Protein AF-0000000072918169 (afdb_homodimer)

Solvent-accessible surface area (backbone atoms only — not comparable to full-atom values): 25434 Å² total; per-residue (Å²): 133,79,78,79,72,70,74,69,83,61,41,35,37,41,35,24,37,47,69,36,58,44,26,31,35,33,51,28,46,38,37,51,51,73,52,72,65,46,80,41,84,41,55,64,83,75,47,48,35,73,35,71,74,38,30,74,74,23,74,82,28,65,62,17,35,37,33,37,24,46,94,86,66,45,73,79,43,78,33,40,43,28,71,13,41,30,52,26,52,32,51,67,38,43,88,34,69,64,39,40,57,65,58,70,86,42,35,67,53,40,22,41,35,34,27,34,41,47,47,39,57,71,45,37,52,54,40,46,46,57,50,48,37,43,69,62,46,26,64,71,63,72,42,85,60,74,55,71,66,58,50,50,52,42,45,52,52,33,51,51,35,52,50,40,51,18,58,56,26,66,80,29,68,26,77,49,29,86,50,76,33,51,54,45,52,68,43,46,51,54,55,52,52,46,28,72,73,60,32,58,69,64,68,32,67,90,25,65,38,43,44,53,38,46,66,55,56,63,66,36,68,36,46,49,55,33,49,49,49,28,51,54,37,45,51,52,52,53,58,60,64,73,105,132,78,77,80,71,68,74,67,83,60,44,34,37,41,35,24,35,46,69,36,55,43,27,32,33,31,51,28,47,38,37,51,52,73,52,74,66,45,79,42,82,40,55,65,83,75,46,47,36,72,35,72,73,37,30,75,76,23,75,83,29,65,62,17,36,37,33,36,24,46,96,86,66,45,72,77,43,77,33,40,43,27,70,13,40,31,52,25,50,31,51,67,38,44,87,34,69,63,38,39,58,65,56,70,86,42,34,68,54,38,24,40,36,34,26,35,41,48,48,41,57,72,47,37,54,54,40,45,45,58,50,49,38,44,69,62,46,25,62,72,64,71,42,86,61,76,54,72,68,56,49,50,52,45,45,53,52,34,50,51,35,52,50,39,50,17,58,54,27,67,81,26,71,26,77,49,29,87,50,79,32,51,55,46,54,68,45,46,52,56,54,53,51,46,29,72,72,58,34,58,67,65,67,31,66,91,25,65,38,43,45,52,37,44,65,55,57,62,64,36,67,39,46,50,54,32,49,49,49,29,51,54,37,44,51,53,50,53,58,61,65,74,110

Radius of gyration: 22.39 Å; Cα contacts (8 Å, |Δi|>4): 729; chains: 2; bounding box: 62×55×64 Å

Sequence (486 aa):
MEFGTTELDRKFVLYGDYVSPYTITAAHALLEKGLTWEYRYIDILKFVTRTPEHRKLHPFGKVPILDVLDDRGESTLRICESRAIARYIAAAYSKQGNSLMPDISDVEAVGLFEEAASMEVCYFSTTAWRYCGDIIVKPVLGIPRVDKKTLEDIWNELNGALKALDGILSSREYLAGANFTLVDIWSMPWVSQLIDLKGADVLFFELPHLRNWWERVSLRPAWKEACALMDKAMEVMRQNAAKMEFGTTELDRKFVLYGDYVSPYTITAAHALLEKGLTWEYRYIDILKFVTRTPEHRKLHPFGKVPILDVLDDRGESTLRICESRAIARYIAAAYSKQGNSLMPDISDVEAVGLFEEAASMEVCYFSTTAWRYCGDIIVKPVLGIPRVDKKTLEDIWNELNGALKALDGILSSREYLAGANFTLVDIWSMPWVSQLIDLKGADVLFFELPHLRNWWERVSLRPAWKEACALMDKAMEVMRQNAAK

Foldseek 3Di:
DPPPCPLPPWEKEKEEFLLDLLSLLLLLLCVQQVHDYHYDYDDVLVVSLVDPVNCVQPVVSHDIKMFTAHPVGDGPDIDGTSLRSSVCSLVSRCVGGPSQADDVVPVVLNVLQVVLVCLLVPQAVVLLCLQLCLVQRCLLSVHDHDDPVVNVVSVVSNLVSLVVQLVCLVQALESSHPDRHSSRSSRLSSVVSVCVVQNPCRSCVVRVSVNNSNVVVCPDPSNVVSVVSNVVSSVVSVVVSVD/DPPPCCLPPWEKEKEEFLLDLLSLLLLLLCVQQVHDYHYDYDDVLVVSLVDPVNCVQPVVSHDIKMFTAHPVGDGPDIDGTSLRSSVCSLVSRCVGGPSQADDVVPVVLNVLQVVLVCLLVPQAVVLLCLQLCLVQRCLLNVHDHDDPVVSVVSVVSNLVSLVVQLVCLVQALESSHPDRHSSRSSRLSSVVSVCVVQNPCRSCVVRVSVSNSNVVVCPDPSNVVSVVSNVVSSVVSVVVSVD

Organism: Fusarium oxysporum f. sp. lycopersici (strain 4287 / CBS 123668 / FGSC 9935 / NRRL 34936) (NCBI:txid426428)

Structure (mmCIF, N/CA/C/O backbone):
data_AF-0000000072918169-model_v1
#
loop_
_entity.id
_entity.type
_entity.pdbx_description
1 polymer 'glutathione transferase'
#
loop_
_atom_site.group_PDB
_atom_site.id
_atom_site.type_symbol
_atom_site.label_atom_id
_atom_site.label_alt_id
_atom_site.label_comp_id
_atom_site.label_asym_id
_atom_site.label_entity_id
_atom_site.label_seq_id
_atom_site.pdbx_PDB_ins_code
_atom_site.Cartn_x
_atom_site.Cartn_y
_atom_site.Cartn_z
_atom_site.occupancy
_atom_site.B_iso_or_equiv
_atom_site.auth_seq_id
_atom_site.auth_comp_id
_atom_site.auth_asym_id
_atom_site.auth_atom_id
_atom_site.pdbx_PDB_model_num
ATOM 1 N N . MET A 1 1 ? -35.594 -8.664 22.891 1 19.94 1 MET A N 1
ATOM 2 C CA . MET A 1 1 ? -34.469 -9.25 22.203 1 19.94 1 MET A CA 1
ATOM 3 C C . MET A 1 1 ? -33.25 -8.336 22.266 1 19.94 1 MET A C 1
ATOM 5 O O . MET A 1 1 ? -33.312 -7.16 21.906 1 19.94 1 MET A O 1
ATOM 9 N N . GLU A 1 2 ? -32.312 -8.461 23.266 1 26.22 2 GLU A N 1
ATOM 10 C CA . GLU A 1 2 ? -31.234 -7.605 23.75 1 26.22 2 GLU A CA 1
ATOM 11 C C . GLU A 1 2 ? -30.188 -7.379 22.656 1 26.22 2 GLU A C 1
ATOM 13 O O . GLU A 1 2 ? -29.781 -8.32 21.969 1 26.22 2 GLU A O 1
ATOM 18 N N . PHE A 1 3 ? -30.328 -6.445 21.859 1 29.16 3 PHE A N 1
ATOM 19 C CA . PHE A 1 3 ? -29.438 -6.086 20.766 1 29.16 3 PHE A CA 1
ATOM 20 C C . PHE A 1 3 ? -27.984 -6.258 21.172 1 29.16 3 PHE A C 1
ATOM 22 O O . PHE A 1 3 ? -27.516 -5.598 22.109 1 29.16 3 PHE A O 1
ATOM 29 N N . GLY A 1 4 ? -27.484 -7.453 21.422 1 32.03 4 GLY A N 1
ATOM 30 C CA . GLY A 1 4 ? -26.203 -7.922 21.922 1 32.03 4 GLY A CA 1
ATOM 31 C C . GLY A 1 4 ? -25.031 -7.242 21.25 1 32.03 4 GLY A C 1
ATOM 32 O O . GLY A 1 4 ? -24.656 -7.602 20.125 1 32.03 4 GLY A O 1
ATOM 33 N N . THR A 1 5 ? -24.922 -5.992 21.062 1 35.62 5 THR A N 1
ATOM 34 C CA . THR A 1 5 ? -24 -4.941 20.641 1 35.62 5 THR A CA 1
ATOM 35 C C . THR A 1 5 ? -22.562 -5.293 21.016 1 35.62 5 THR A C 1
ATOM 37 O O . THR A 1 5 ? -22.141 -5.059 22.141 1 35.62 5 THR A O 1
ATOM 40 N N . THR A 1 6 ? -22.109 -6.438 21 1 37.22 6 THR A N 1
ATOM 41 C CA . THR A 1 6 ? -20.75 -6.906 21.203 1 37.22 6 THR A CA 1
ATOM 42 C C . THR A 1 6 ? -19.766 -6.07 20.375 1 37.22 6 THR A C 1
ATOM 44 O O . THR A 1 6 ? -19.219 -6.547 19.375 1 37.22 6 THR A O 1
ATOM 47 N N . GLU A 1 7 ? -20.109 -5.129 19.656 1 42.97 7 GLU A N 1
ATOM 48 C CA . GLU A 1 7 ? -19.219 -4.109 19.109 1 42.97 7 GLU A CA 1
ATOM 49 C C . GLU A 1 7 ? -18.031 -3.857 20.047 1 42.97 7 GLU A C 1
ATOM 51 O O . GLU A 1 7 ? -18.203 -3.291 21.125 1 42.97 7 GLU A O 1
ATOM 56 N N . LEU A 1 8 ? -17.25 -4.836 20.281 1 46.56 8 LEU A N 1
ATOM 57 C CA . LEU A 1 8 ? -16.156 -5.145 21.188 1 46.56 8 LEU A CA 1
ATOM 58 C C . LEU A 1 8 ? -15.352 -3.891 21.516 1 46.56 8 LEU A C 1
ATOM 60 O O . LEU A 1 8 ? -14.992 -3.125 20.609 1 46.56 8 LEU A O 1
ATOM 64 N N . ASP A 1 9 ? -15.633 -3.244 22.578 1 57.03 9 ASP A N 1
ATOM 65 C CA . ASP A 1 9 ? -14.859 -2.246 23.312 1 57.03 9 ASP A CA 1
ATOM 66 C C . ASP A 1 9 ? -13.359 -2.441 23.094 1 57.03 9 ASP A C 1
ATOM 68 O O . ASP A 1 9 ? -12.648 -2.889 24 1 57.03 9 ASP A O 1
ATOM 72 N N . ARG A 1 10 ? -12.906 -2.699 21.844 1 69.38 10 ARG A N 1
ATOM 73 C CA . ARG A 1 10 ? -11.469 -2.828 21.609 1 69.38 10 ARG A CA 1
ATOM 74 C C . ARG A 1 10 ? -10.734 -1.552 22.016 1 69.38 10 ARG A C 1
ATOM 76 O O . ARG A 1 10 ? -11.25 -0.448 21.812 1 69.38 10 ARG A O 1
ATOM 83 N N . LYS A 1 11 ? -9.836 -1.837 22.797 1 88.56 11 LYS A N 1
ATOM 84 C CA . LYS A 1 11 ? -8.883 -0.785 23.141 1 88.56 11 LYS A CA 1
ATOM 85 C C . LYS A 1 11 ? -7.684 -0.8 22.188 1 88.56 11 LYS A C 1
ATOM 87 O O . LYS A 1 11 ? -7.246 -1.866 21.75 1 88.56 11 LYS A O 1
ATOM 92 N N . PHE A 1 12 ? -7.348 0.391 21.766 1 97.5 12 PHE A N 1
ATOM 93 C CA . PHE A 1 12 ? -6.254 0.529 20.812 1 97.5 12 PHE A CA 1
ATOM 94 C C . PHE A 1 12 ? -5.07 1.251 21.438 1 97.5 12 PHE A C 1
ATOM 96 O O . PHE A 1 12 ? -5.25 2.172 22.25 1 97.5 12 PHE A O 1
ATOM 103 N N . VAL A 1 13 ? -3.92 0.77 21.094 1 98.31 13 VAL A N 1
ATOM 104 C CA . VAL A 1 13 ? -2.693 1.528 21.312 1 98.31 13 VAL A CA 1
ATOM 105 C C . VAL A 1 13 ? -2.043 1.861 19.969 1 98.31 13 VAL A C 1
ATOM 107 O O . VAL A 1 13 ? -1.787 0.969 19.156 1 98.31 13 VAL A O 1
ATOM 110 N N . LEU A 1 14 ? -1.861 3.102 19.719 1 98.69 14 LEU A N 1
ATOM 111 C CA . LEU A 1 14 ? -1.188 3.559 18.516 1 98.69 14 LEU A CA 1
ATOM 112 C C . LEU A 1 14 ? 0.231 4.023 18.828 1 98.69 14 LEU A C 1
ATOM 114 O O . LEU A 1 14 ? 0.425 4.98 19.578 1 98.69 14 LEU A O 1
ATOM 118 N N . TYR A 1 15 ? 1.193 3.307 18.297 1 98.69 15 TYR A N 1
ATOM 119 C CA . TYR A 1 15 ? 2.6 3.678 18.391 1 98.69 15 TYR A CA 1
ATOM 120 C C . TYR A 1 15 ? 3.035 4.512 17.203 1 98.69 15 TYR A C 1
ATOM 122 O O . TYR A 1 15 ? 2.766 4.152 16.047 1 98.69 15 TYR A O 1
ATOM 130 N N . GLY A 1 16 ? 3.635 5.613 17.453 1 98.5 16 GLY A N 1
ATOM 131 C CA . GLY A 1 16 ? 4.152 6.406 16.359 1 98.5 16 GLY A CA 1
ATOM 132 C C . GLY A 1 16 ? 4.586 7.801 16.766 1 98.5 16 GLY A C 1
ATOM 133 O O . GLY A 1 16 ? 4.828 8.055 17.953 1 98.5 16 GLY A O 1
ATOM 134 N N . ASP A 1 17 ? 4.879 8.609 15.875 1 98.44 17 ASP A N 1
ATOM 135 C CA . ASP A 1 17 ? 5.207 10.023 16.016 1 98.44 17 ASP A CA 1
ATOM 136 C C . ASP A 1 17 ? 4.266 10.891 15.18 1 98.44 17 ASP A C 1
ATOM 138 O O . ASP A 1 17 ? 4.176 10.727 13.961 1 98.44 17 ASP A O 1
ATOM 142 N N . TYR A 1 18 ? 3.602 11.844 15.781 1 98.12 18 TYR A N 1
ATOM 143 C CA . TYR A 1 18 ? 2.598 12.641 15.078 1 98.12 18 TYR A CA 1
ATOM 144 C C . TYR A 1 18 ? 3.254 13.625 14.117 1 98.12 18 TYR A C 1
ATOM 146 O O . TYR A 1 18 ? 2.574 14.25 13.305 1 98.12 18 TYR A O 1
ATOM 154 N N . VAL A 1 19 ? 4.566 13.711 14.086 1 96.88 19 VAL A N 1
ATOM 155 C CA . VAL A 1 19 ? 5.266 14.438 13.031 1 96.88 19 VAL A CA 1
ATOM 156 C C . VAL A 1 19 ? 5.152 13.68 11.711 1 96.88 19 VAL A C 1
ATOM 158 O O . VAL A 1 19 ? 5.27 14.273 10.633 1 96.88 19 VAL A O 1
ATOM 161 N N . SER A 1 20 ? 4.953 12.406 11.82 1 96.88 20 SER A N 1
ATOM 162 C CA . SER A 1 20 ? 4.828 11.523 10.664 1 96.88 20 SER A CA 1
ATOM 163 C C . SER A 1 20 ? 3.422 11.578 10.078 1 96.88 20 SER A C 1
ATOM 165 O O . SER A 1 20 ? 2.453 11.211 10.742 1 96.88 20 SER A O 1
ATOM 167 N N . PRO A 1 21 ? 3.291 11.992 8.812 1 97.88 21 PRO A N 1
ATOM 168 C CA . PRO A 1 21 ? 1.982 11.953 8.156 1 97.88 21 PRO A CA 1
ATOM 169 C C . PRO A 1 21 ? 1.359 10.562 8.164 1 97.88 21 PRO A C 1
ATOM 171 O O . PRO A 1 21 ? 0.133 10.43 8.141 1 97.88 21 PRO A O 1
ATOM 174 N N . TYR A 1 22 ? 2.188 9.508 8.258 1 98.25 22 TYR A N 1
ATOM 175 C CA . TYR A 1 22 ? 1.693 8.141 8.281 1 98.25 22 TYR A CA 1
ATOM 176 C C . TYR A 1 22 ? 1.007 7.832 9.609 1 98.25 22 TYR A C 1
ATOM 178 O O . TYR A 1 22 ? -0.026 7.156 9.641 1 98.25 22 TYR A O 1
ATOM 186 N N . THR A 1 23 ? 1.584 8.32 10.703 1 98.75 23 THR A N 1
ATOM 187 C CA . THR A 1 23 ? 0.934 8.18 12 1 98.75 23 THR A CA 1
ATOM 188 C C . THR A 1 23 ? -0.367 8.977 12.039 1 98.75 23 THR A C 1
ATOM 190 O O . THR A 1 23 ? -1.369 8.508 12.586 1 98.75 23 THR A O 1
ATOM 193 N N . ILE A 1 24 ? -0.35 10.164 11.461 1 98.81 24 ILE A N 1
ATOM 194 C CA . ILE A 1 24 ? -1.534 11.016 11.406 1 98.81 24 ILE A CA 1
ATOM 195 C C . ILE A 1 24 ? -2.645 10.305 10.633 1 98.81 24 ILE A C 1
ATOM 197 O O . ILE A 1 24 ? -3.816 10.375 11.016 1 98.81 24 ILE A O 1
ATOM 201 N N . THR A 1 25 ? -2.32 9.664 9.57 1 98.62 25 THR A N 1
ATOM 202 C CA . THR A 1 25 ? -3.275 8.914 8.758 1 98.62 25 THR A CA 1
ATOM 203 C C . THR A 1 25 ? -3.988 7.863 9.602 1 98.62 25 THR A C 1
ATOM 205 O O . THR A 1 25 ? -5.207 7.711 9.516 1 98.62 25 THR A O 1
ATOM 208 N N . ALA A 1 26 ? -3.264 7.102 10.383 1 98.81 26 ALA A N 1
ATOM 209 C CA . ALA A 1 26 ? -3.852 6.082 11.25 1 98.81 26 ALA A CA 1
ATOM 210 C C . ALA A 1 26 ? -4.781 6.711 12.281 1 98.81 26 ALA A C 1
ATOM 212 O O . ALA A 1 26 ? -5.902 6.238 12.492 1 98.81 26 ALA A O 1
ATOM 213 N N . ALA A 1 27 ? -4.316 7.793 12.898 1 98.88 27 ALA A N 1
ATOM 214 C CA . ALA A 1 27 ? -5.145 8.5 13.867 1 98.88 27 ALA A CA 1
ATOM 215 C C . ALA A 1 27 ? -6.414 9.047 13.219 1 98.88 27 ALA A C 1
ATOM 217 O O . ALA A 1 27 ? -7.496 8.969 13.805 1 98.88 27 ALA A O 1
ATOM 218 N N . HIS A 1 28 ? -6.242 9.617 12.016 1 98.88 28 HIS A N 1
ATOM 219 C CA . HIS A 1 28 ? -7.367 10.18 11.273 1 98.88 28 HIS A CA 1
ATOM 220 C C . HIS A 1 28 ? -8.43 9.117 11 1 98.88 28 HIS A C 1
ATOM 222 O O . HIS A 1 28 ? -9.625 9.375 11.156 1 98.88 28 HIS A O 1
ATOM 228 N N . ALA A 1 29 ? -8.023 7.879 10.578 1 98.69 29 ALA A N 1
ATOM 229 C CA . ALA A 1 29 ? -8.977 6.789 10.352 1 98.69 29 ALA A CA 1
ATOM 230 C C . ALA A 1 29 ? -9.727 6.438 11.633 1 98.69 29 ALA A C 1
ATOM 232 O O . ALA A 1 29 ? -10.938 6.207 11.609 1 98.69 29 ALA A O 1
ATOM 233 N N . LEU A 1 30 ? -8.992 6.371 12.773 1 98.19 30 LEU A N 1
ATOM 234 C CA . LEU A 1 30 ? -9.617 6.105 14.062 1 98.19 30 LEU A CA 1
ATOM 235 C C . LEU A 1 30 ? -10.641 7.18 14.406 1 98.19 30 LEU A C 1
ATOM 237 O O . LEU A 1 30 ? -11.758 6.871 14.828 1 98.19 30 LEU A O 1
ATOM 241 N N . LEU A 1 31 ? -10.297 8.391 14.164 1 98.25 31 LEU A N 1
ATOM 242 C CA . LEU A 1 31 ? -11.156 9.531 14.484 1 98.25 31 LEU A CA 1
ATOM 243 C C . LEU A 1 31 ? -12.422 9.516 13.633 1 98.25 31 LEU A C 1
ATOM 245 O O . LEU A 1 31 ? -13.508 9.828 14.117 1 98.25 31 LEU A O 1
ATOM 249 N N . GLU A 1 32 ? -12.289 9.195 12.359 1 98.31 32 GLU A N 1
ATOM 250 C CA . GLU A 1 32 ? -13.445 9.125 11.469 1 98.31 32 GLU A CA 1
ATOM 251 C C . GLU A 1 32 ? -14.477 8.133 11.992 1 98.31 32 GLU A C 1
ATOM 253 O O . GLU A 1 32 ? -15.672 8.258 11.703 1 98.31 32 GLU A O 1
ATOM 258 N N . LYS A 1 33 ? -14.008 7.125 12.758 1 97.38 33 LYS A N 1
ATOM 259 C CA . LYS A 1 33 ? -14.898 6.094 13.281 1 97.38 33 LYS A CA 1
ATOM 260 C C . LYS A 1 33 ? -15.305 6.391 14.719 1 97.38 33 LYS A C 1
ATOM 262 O O . LYS A 1 33 ? -16 5.59 15.352 1 97.38 33 LYS A O 1
ATOM 267 N N . GLY A 1 34 ? -14.859 7.535 15.219 1 96.19 34 GLY A N 1
ATOM 268 C CA . GLY A 1 34 ? -15.203 7.93 16.578 1 96.19 34 GLY A CA 1
ATOM 269 C C . GLY A 1 34 ? -14.539 7.07 17.625 1 96.19 34 GLY A C 1
ATOM 270 O O . GLY A 1 34 ? -15.094 6.871 18.719 1 96.19 34 GLY A O 1
ATOM 271 N N . LEU A 1 35 ? -13.367 6.574 17.328 1 96.06 35 LEU A N 1
ATOM 272 C CA . LEU A 1 35 ? -12.664 5.676 18.25 1 96.06 35 LEU A CA 1
ATOM 273 C C . LEU A 1 35 ? -11.617 6.43 19.047 1 96.06 35 LEU A C 1
ATOM 275 O O . LEU A 1 35 ? -11.125 7.477 18.625 1 96.06 35 LEU A O 1
ATOM 279 N N . THR A 1 36 ? -11.344 5.914 20.203 1 95.5 36 THR A N 1
ATOM 280 C CA . THR A 1 36 ? -10.273 6.426 21.062 1 95.5 36 THR A CA 1
ATOM 281 C C . THR A 1 36 ? -9.109 5.438 21.125 1 95.5 36 THR A C 1
ATOM 283 O O . THR A 1 36 ? -9.266 4.266 20.781 1 95.5 36 THR A O 1
ATOM 286 N N . TRP A 1 37 ? -7.93 5.984 21.484 1 97.5 37 TRP A N 1
ATOM 287 C CA . TRP A 1 37 ? -6.75 5.133 21.578 1 97.5 37 TRP A CA 1
ATOM 288 C C . TRP A 1 37 ? -5.762 5.688 22.609 1 97.5 37 TRP A C 1
ATOM 290 O O . TRP A 1 37 ? -5.844 6.859 22.984 1 97.5 37 TRP A O 1
ATOM 300 N N . GLU A 1 38 ? -5.004 4.812 23.109 1 97.31 38 GLU A N 1
ATOM 301 C CA . GLU A 1 38 ? -3.805 5.227 23.828 1 97.31 38 GLU A CA 1
ATOM 302 C C . GLU A 1 38 ? -2.65 5.496 22.859 1 97.31 38 GLU A C 1
ATOM 304 O O . GLU A 1 38 ? -2.375 4.688 21.969 1 97.31 38 GLU A O 1
ATOM 309 N N . TYR A 1 39 ? -2.084 6.613 23.047 1 98.06 39 TYR A N 1
ATOM 310 C CA . TYR A 1 39 ? -0.956 6.996 22.219 1 98.06 39 TYR A CA 1
ATOM 311 C C . TYR A 1 39 ? 0.367 6.664 22.891 1 98.06 39 TYR A C 1
ATOM 313 O O . TYR A 1 39 ? 0.583 7.027 24.047 1 98.06 39 TYR A O 1
ATOM 321 N N . ARG A 1 40 ? 1.185 5.945 22.203 1 97.81 40 ARG A N 1
ATOM 322 C CA . ARG A 1 40 ? 2.549 5.688 22.656 1 97.81 40 ARG A CA 1
ATOM 323 C C . ARG A 1 40 ? 3.566 6.297 21.688 1 97.81 40 ARG A C 1
ATOM 325 O O . ARG A 1 40 ? 3.744 5.809 20.578 1 97.81 40 ARG A O 1
ATOM 332 N N . TYR A 1 41 ? 4.285 7.18 22.203 1 98.12 41 TYR A N 1
ATOM 333 C CA . TYR A 1 41 ? 5.188 8.008 21.406 1 98.12 41 TYR A CA 1
ATOM 334 C C . TYR A 1 41 ? 6.457 7.238 21.047 1 98.12 41 TYR A C 1
ATOM 336 O O . TYR A 1 41 ? 7.09 6.633 21.922 1 98.12 41 TYR A O 1
ATOM 344 N N . ILE A 1 42 ? 6.77 7.191 19.781 1 97.75 42 ILE A N 1
ATOM 345 C CA . ILE A 1 42 ? 8.047 6.715 19.25 1 97.75 42 ILE A CA 1
ATOM 346 C C . ILE A 1 42 ? 8.82 7.879 18.656 1 97.75 42 ILE A C 1
ATOM 348 O O . ILE A 1 42 ? 8.406 8.461 17.641 1 97.75 42 ILE A O 1
ATOM 352 N N . ASP A 1 43 ? 9.961 8.195 19.188 1 96.19 43 ASP A N 1
ATOM 353 C CA . ASP A 1 43 ? 10.766 9.32 18.719 1 96.19 43 ASP A CA 1
ATOM 354 C C . ASP A 1 43 ? 11.531 8.961 17.438 1 96.19 43 ASP A C 1
ATOM 356 O O . ASP A 1 43 ? 12.672 8.508 17.516 1 96.19 43 ASP A O 1
ATOM 360 N N . ILE A 1 44 ? 10.961 9.281 16.312 1 94.5 44 ILE A N 1
ATOM 361 C CA . ILE A 1 44 ? 11.594 8.898 15.047 1 94.5 44 ILE A CA 1
ATOM 362 C C . ILE A 1 44 ? 12.812 9.781 14.797 1 94.5 44 ILE A C 1
ATOM 364 O O . ILE A 1 44 ? 13.734 9.391 14.078 1 94.5 44 ILE A O 1
ATOM 368 N N . LEU A 1 45 ? 12.875 10.961 15.375 1 92.69 45 LEU A N 1
ATOM 369 C CA . LEU A 1 45 ? 13.969 11.898 15.164 1 92.69 45 LEU A CA 1
ATOM 370 C C . LEU A 1 45 ? 15.195 11.492 15.977 1 92.69 45 LEU A C 1
ATOM 372 O O . LEU A 1 45 ? 16.297 11.977 15.719 1 92.69 45 LEU A O 1
ATOM 376 N N . LYS A 1 46 ? 15.039 10.648 16.938 1 92.38 46 LYS A N 1
ATOM 377 C CA . LYS A 1 46 ? 16.172 10.094 17.688 1 92.38 46 LYS A CA 1
ATOM 378 C C . LYS A 1 46 ? 16.453 8.656 17.25 1 92.38 46 LYS A C 1
ATOM 380 O O . LYS A 1 46 ? 17.094 7.902 17.984 1 92.38 46 LYS A O 1
ATOM 385 N N . PHE A 1 47 ? 15.844 8.164 16.203 1 92.44 47 PHE A N 1
ATOM 386 C CA . PHE A 1 47 ? 16.125 6.918 15.5 1 92.44 47 PHE A CA 1
ATOM 387 C C . PHE A 1 47 ? 15.703 5.719 16.344 1 92.44 47 PHE A C 1
ATOM 389 O O . PHE A 1 47 ? 16.328 4.656 16.266 1 92.44 47 PHE A O 1
ATOM 396 N N . VAL A 1 48 ? 14.703 5.926 17.156 1 95.25 48 VAL A N 1
ATOM 397 C CA . VAL A 1 48 ? 14.172 4.812 17.938 1 95.25 48 VAL A CA 1
ATOM 398 C C . VAL A 1 48 ? 13.711 3.695 17 1 95.25 48 VAL A C 1
ATOM 400 O O . VAL A 1 48 ? 13.828 2.514 17.328 1 95.25 48 VAL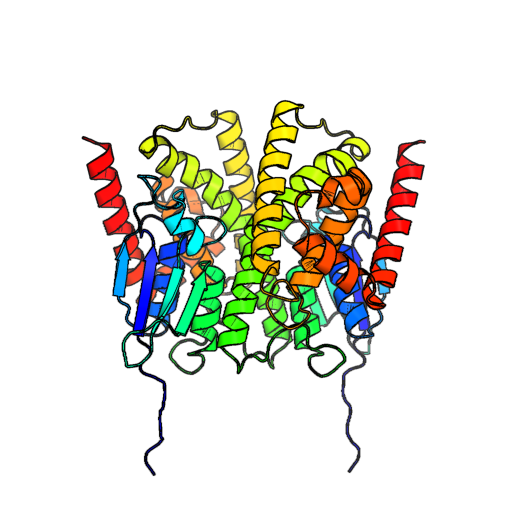 A O 1
ATOM 403 N N . THR A 1 49 ? 13.312 4.008 15.781 1 95.25 49 THR A N 1
ATOM 404 C CA . THR A 1 49 ? 12.797 3.049 14.805 1 95.25 49 THR A CA 1
ATOM 405 C C . THR A 1 49 ? 13.922 2.158 14.289 1 95.25 49 THR A C 1
ATOM 407 O O . THR A 1 49 ? 13.664 1.12 13.672 1 95.25 49 THR A O 1
ATOM 410 N N . ARG A 1 50 ? 15.133 2.502 14.57 1 93.44 50 ARG A N 1
ATOM 411 C CA . ARG A 1 50 ? 16.266 1.755 14.031 1 93.44 50 ARG A CA 1
ATOM 412 C C . ARG A 1 50 ? 16.797 0.763 15.062 1 93.44 50 ARG A C 1
ATOM 414 O O . ARG A 1 50 ? 17.719 -0.017 14.758 1 93.44 50 ARG A O 1
ATOM 421 N N . THR A 1 51 ? 16.234 0.722 16.219 1 96.25 51 THR A N 1
ATOM 422 C CA . THR A 1 51 ? 16.688 -0.174 17.281 1 96.25 51 THR A CA 1
ATOM 423 C C . THR A 1 51 ? 16.203 -1.596 17.031 1 96.25 51 THR A C 1
ATOM 425 O O . THR A 1 51 ? 15.156 -1.797 16.406 1 96.25 51 THR A O 1
ATOM 428 N N . PRO A 1 52 ? 16.922 -2.562 17.531 1 95.12 52 PRO A N 1
ATOM 429 C CA . PRO A 1 52 ? 16.469 -3.951 17.438 1 95.12 52 PRO A CA 1
ATOM 430 C C . PRO A 1 52 ? 15.117 -4.176 18.109 1 95.12 52 PRO A C 1
ATOM 432 O O . PRO A 1 52 ? 14.312 -4.98 17.625 1 95.12 52 PRO A O 1
ATOM 435 N N . GLU A 1 53 ? 14.891 -3.527 19.172 1 95.69 53 GLU A N 1
ATOM 436 C CA . GLU A 1 53 ? 13.625 -3.65 19.891 1 95.69 53 GLU A CA 1
ATOM 437 C C . GLU A 1 53 ? 12.453 -3.213 19.016 1 95.69 53 GLU A C 1
ATOM 439 O O . GLU A 1 53 ? 11.414 -3.879 18.984 1 95.69 53 GLU A O 1
ATOM 444 N N . HIS A 1 54 ? 12.664 -2.062 18.312 1 96.94 54 HIS A N 1
ATOM 445 C CA . HIS A 1 54 ? 11.586 -1.587 17.453 1 96.9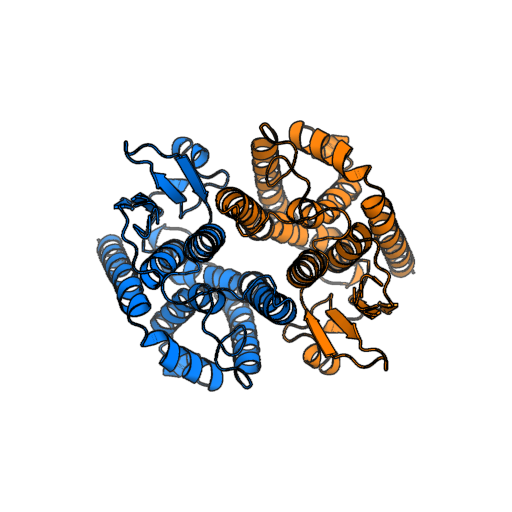4 54 HIS A CA 1
ATOM 446 C C . HIS A 1 54 ? 11.398 -2.504 16.25 1 96.94 54 HIS A C 1
ATOM 448 O O . HIS A 1 54 ? 10.273 -2.701 15.781 1 96.94 54 HIS A O 1
ATOM 454 N N . ARG A 1 55 ? 12.469 -3.078 15.781 1 94 55 ARG A N 1
ATOM 455 C CA . ARG A 1 55 ? 12.422 -3.953 14.609 1 94 55 ARG A CA 1
ATOM 456 C C . ARG A 1 55 ? 11.641 -5.23 14.922 1 94 55 ARG A C 1
ATOM 458 O O . ARG A 1 55 ? 11.094 -5.859 14.016 1 94 55 ARG A O 1
ATOM 465 N N . LYS A 1 56 ? 11.547 -5.586 16.141 1 93 56 LYS A N 1
ATOM 466 C CA . LYS A 1 56 ? 10.719 -6.719 16.547 1 93 56 LYS A CA 1
ATOM 467 C C . LYS A 1 56 ? 9.234 -6.398 16.406 1 93 56 LYS A C 1
ATOM 469 O O . LYS A 1 56 ? 8.414 -7.301 16.219 1 93 56 LYS A O 1
ATOM 474 N N . LEU A 1 57 ? 8.969 -5.121 16.469 1 93.81 57 LEU A N 1
ATOM 475 C CA . LEU A 1 57 ? 7.582 -4.688 16.359 1 93.81 57 LEU A CA 1
ATOM 476 C C . LEU A 1 57 ? 7.199 -4.43 14.914 1 93.81 57 LEU A C 1
ATOM 478 O O . LEU A 1 57 ? 6.105 -4.797 14.477 1 93.81 57 LEU A O 1
ATOM 482 N N . HIS A 1 58 ? 8.117 -3.854 14.188 1 96.75 58 HIS A N 1
ATOM 483 C CA . HIS A 1 58 ? 7.953 -3.549 12.773 1 96.75 58 HIS A CA 1
ATOM 484 C C . HIS A 1 58 ? 9.141 -4.055 11.961 1 96.75 58 HIS A C 1
ATOM 486 O O . HIS A 1 58 ? 10.219 -3.467 12 1 96.75 58 HIS A O 1
ATOM 492 N N . PRO A 1 59 ? 8.93 -4.992 11.148 1 95.44 59 PRO A N 1
ATOM 493 C CA . PRO A 1 59 ? 10.039 -5.664 10.477 1 95.44 59 PRO A CA 1
ATOM 494 C C . PRO A 1 59 ? 10.875 -4.715 9.617 1 95.44 59 PRO A C 1
ATOM 496 O O . PRO A 1 59 ? 12.039 -5 9.32 1 95.44 59 PRO A O 1
ATOM 499 N N . PHE A 1 60 ? 10.352 -3.562 9.219 1 96.88 60 PHE A N 1
ATOM 500 C CA . PHE A 1 60 ? 11.078 -2.602 8.398 1 96.88 60 PHE A CA 1
ATOM 501 C C . PHE A 1 60 ? 11.477 -1.379 9.211 1 96.88 60 PHE A C 1
ATOM 503 O O . PHE A 1 60 ? 11.992 -0.401 8.664 1 96.88 60 PHE A O 1
ATOM 510 N N . GLY A 1 61 ? 11.148 -1.413 10.523 1 96.94 61 GLY A N 1
ATOM 511 C CA . GLY A 1 61 ? 11.57 -0.352 11.43 1 96.94 61 GLY A CA 1
ATOM 512 C C . GLY A 1 61 ? 10.859 0.963 11.18 1 96.94 61 GLY A C 1
ATOM 513 O O . GLY A 1 61 ? 11.477 2.029 11.227 1 96.94 61 GLY A O 1
ATOM 514 N N . LYS A 1 62 ? 9.578 0.863 10.898 1 97.44 62 LYS A N 1
ATOM 515 C CA . LYS A 1 62 ? 8.805 2.064 10.594 1 97.44 62 LYS A CA 1
ATOM 516 C C . LYS A 1 62 ? 7.699 2.287 11.617 1 97.44 62 LYS A C 1
ATOM 518 O O . LYS A 1 62 ? 7.602 1.552 12.602 1 97.44 62 LYS A O 1
ATOM 523 N N . VAL A 1 63 ? 7.039 3.355 11.586 1 98.06 63 VAL A N 1
ATOM 524 C CA . VAL A 1 63 ? 5.793 3.695 12.266 1 98.06 63 VAL A CA 1
ATOM 525 C C . VAL A 1 63 ? 4.723 4.043 11.234 1 98.06 63 VAL A C 1
ATOM 527 O O . VAL A 1 63 ? 5.035 4.375 10.094 1 98.06 63 VAL A O 1
ATOM 530 N N . PRO A 1 64 ? 3.41 3.877 11.586 1 98.62 64 PRO A N 1
ATOM 531 C CA . PRO A 1 64 ? 2.805 3.551 12.875 1 98.62 64 PRO A CA 1
ATOM 532 C C . PRO A 1 64 ? 2.604 2.051 13.07 1 98.62 64 PRO A C 1
ATOM 534 O O . PRO A 1 64 ? 2.758 1.274 12.125 1 98.62 64 PRO A O 1
ATOM 537 N N . ILE A 1 65 ? 2.336 1.676 14.305 1 98.75 65 ILE A N 1
ATOM 538 C CA . ILE A 1 65 ? 1.917 0.344 14.727 1 98.75 65 ILE A CA 1
ATOM 539 C C . ILE A 1 65 ? 0.643 0.443 15.562 1 98.75 65 ILE A C 1
ATOM 541 O O . ILE A 1 65 ? 0.524 1.316 16.422 1 98.75 65 ILE A O 1
ATOM 545 N N . LEU A 1 66 ? -0.318 -0.39 15.305 1 98.75 66 LEU A N 1
ATOM 546 C CA . LEU A 1 6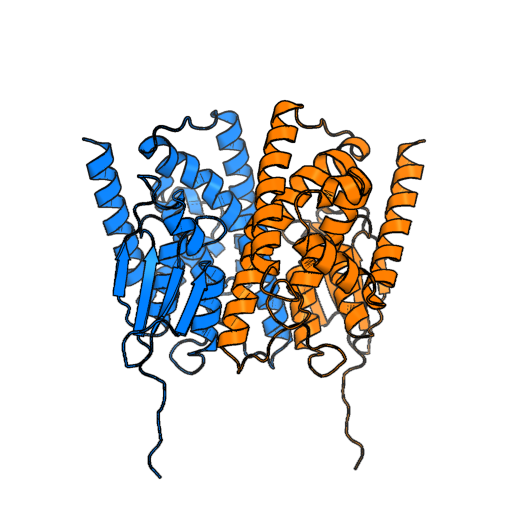6 ? -1.547 -0.451 16.078 1 98.75 66 LEU A CA 1
ATOM 547 C C . LEU A 1 66 ? -1.664 -1.787 16.812 1 98.75 66 LEU A C 1
ATOM 549 O O . LEU A 1 66 ? -1.622 -2.846 16.188 1 98.75 66 LEU A O 1
ATOM 553 N N . ASP A 1 67 ? -1.828 -1.72 18.109 1 97.94 67 ASP A N 1
ATOM 554 C CA . ASP A 1 67 ? -2.189 -2.898 18.891 1 97.94 67 ASP A CA 1
ATOM 555 C C . ASP A 1 67 ? -3.676 -2.891 19.25 1 97.94 67 ASP A C 1
ATOM 557 O O . ASP A 1 67 ? -4.203 -1.881 19.719 1 97.94 67 ASP A O 1
ATOM 561 N N . VAL A 1 68 ? -4.281 -3.99 18.938 1 97.12 68 VAL A N 1
ATOM 562 C CA . VAL A 1 68 ? -5.645 -4.238 19.406 1 97.12 68 VAL A CA 1
ATOM 563 C C . VAL A 1 68 ? -5.605 -5.023 20.719 1 97.12 68 VAL A C 1
ATOM 565 O O . VAL A 1 68 ? -5.023 -6.109 20.781 1 97.12 68 VAL A O 1
ATOM 568 N N . LEU A 1 69 ? -6.285 -4.477 21.703 1 94.75 69 LEU A N 1
ATOM 569 C CA . LEU A 1 69 ? -6.188 -5.07 23.031 1 94.75 69 LEU A CA 1
ATOM 570 C C . LEU A 1 69 ? -7.473 -5.809 23.391 1 94.75 69 LEU A C 1
ATOM 572 O O . LEU A 1 69 ? -8.562 -5.418 22.953 1 94.75 69 LEU A O 1
ATOM 576 N N . ASP A 1 70 ? -7.277 -6.828 24.219 1 89.62 70 ASP A N 1
ATOM 577 C CA . ASP A 1 70 ? -8.445 -7.477 24.812 1 89.62 70 ASP A CA 1
ATOM 578 C C . ASP A 1 70 ? -8.836 -6.793 26.125 1 89.62 70 ASP A C 1
ATOM 580 O O . ASP A 1 70 ? -8.336 -5.715 26.438 1 89.62 70 ASP A O 1
ATOM 584 N N . ASP A 1 71 ? -9.773 -7.438 26.703 1 87.06 71 ASP A N 1
ATOM 585 C CA . ASP A 1 71 ? -10.336 -6.844 27.922 1 87.06 71 ASP A CA 1
ATOM 586 C C . ASP A 1 71 ? -9.297 -6.793 29.031 1 87.06 71 ASP A C 1
ATOM 588 O O . ASP A 1 71 ? -9.445 -6.043 30 1 87.06 71 ASP A O 1
ATOM 592 N N . ARG A 1 72 ? -8.336 -7.598 28.969 1 90.62 72 ARG A N 1
ATOM 593 C CA . ARG A 1 72 ? -7.297 -7.645 29.984 1 90.62 72 ARG A CA 1
ATOM 594 C C . ARG A 1 72 ? -6.152 -6.699 29.641 1 90.62 72 ARG A C 1
ATOM 596 O O . ARG A 1 72 ? -5.176 -6.598 30.391 1 90.62 72 ARG A O 1
ATOM 603 N N . GLY A 1 73 ? -6.254 -6.098 28.484 1 87.94 73 GLY A N 1
ATOM 604 C CA . GLY A 1 73 ? -5.227 -5.156 28.062 1 87.94 73 GLY A CA 1
ATOM 605 C C . GLY A 1 73 ? -4.086 -5.816 27.312 1 87.94 73 GLY A C 1
ATOM 606 O O . GLY A 1 73 ? -3.027 -5.211 27.125 1 87.94 73 GLY A O 1
ATOM 607 N N . GLU A 1 74 ? -4.262 -6.949 26.969 1 90.88 74 GLU A N 1
ATOM 608 C CA . GLU A 1 74 ? -3.24 -7.672 26.219 1 90.88 74 GLU A CA 1
ATOM 609 C C . GLU A 1 74 ? -3.465 -7.539 24.719 1 90.88 74 GLU A C 1
ATOM 611 O O . GLU A 1 74 ? -4.605 -7.57 24.25 1 90.88 74 GLU A O 1
ATOM 616 N N . SER A 1 75 ? -2.33 -7.383 24.016 1 91.75 75 SER A N 1
ATOM 617 C CA . SER A 1 75 ? -2.426 -7.258 22.562 1 91.75 75 SER A CA 1
ATOM 618 C C . SER A 1 75 ? -2.824 -8.586 21.922 1 91.75 75 SER A C 1
ATOM 620 O O . SER A 1 75 ? -2.15 -9.602 22.109 1 91.75 75 SER A O 1
ATOM 622 N N . THR A 1 76 ? -3.871 -8.547 21.188 1 93.44 76 THR A N 1
ATOM 623 C CA . THR A 1 76 ? -4.336 -9.75 20.5 1 93.44 76 THR A CA 1
ATOM 624 C C . THR A 1 76 ? -4.023 -9.688 19.016 1 93.44 76 THR A C 1
ATOM 626 O O . THR A 1 76 ? -4.004 -10.711 18.328 1 93.44 76 THR A O 1
ATOM 629 N N . LEU A 1 77 ? -3.83 -8.469 18.578 1 95.81 77 LEU A N 1
ATOM 630 C CA . LEU A 1 77 ? -3.502 -8.234 17.172 1 95.81 77 LEU A CA 1
ATOM 631 C C . LEU A 1 77 ? -2.645 -6.984 17.016 1 95.81 77 LEU A C 1
ATOM 633 O O . LEU A 1 77 ? -2.959 -5.934 17.578 1 95.81 77 LEU A O 1
ATOM 637 N N . ARG A 1 78 ? -1.582 -7.148 16.391 1 97.44 78 ARG A N 1
ATOM 638 C CA . ARG A 1 78 ? -0.732 -6.02 16.016 1 97.44 78 ARG A CA 1
ATOM 639 C C . ARG A 1 78 ? -0.742 -5.797 14.516 1 97.44 78 ARG A C 1
ATOM 641 O O . ARG A 1 78 ? -0.596 -6.742 13.734 1 97.44 78 ARG A O 1
ATOM 648 N N . ILE A 1 79 ? -0.924 -4.59 14.109 1 98.38 79 ILE A N 1
ATOM 649 C CA . ILE A 1 79 ? -0.915 -4.23 12.695 1 98.38 79 ILE A CA 1
ATOM 650 C C . ILE A 1 79 ? 0.06 -3.076 12.461 1 98.38 79 ILE A C 1
ATOM 652 O O . ILE A 1 79 ? -0.055 -2.021 13.086 1 98.38 79 ILE A O 1
ATOM 656 N N . CYS A 1 80 ? 0.988 -3.289 11.531 1 98.44 80 CYS A N 1
ATOM 657 C CA . CYS A 1 80 ? 1.906 -2.244 11.094 1 98.44 80 CYS A CA 1
ATOM 658 C C . CYS A 1 80 ? 1.413 -1.592 9.805 1 98.44 80 CYS A C 1
ATOM 660 O O . CYS A 1 80 ? 0.499 -2.102 9.156 1 98.44 80 CYS A O 1
ATOM 662 N N . GLU A 1 81 ? 1.999 -0.466 9.492 1 98.69 81 GLU A N 1
ATOM 663 C CA . GLU A 1 81 ? 1.734 0.243 8.25 1 98.69 81 GLU A CA 1
ATOM 664 C C . GLU A 1 81 ? 0.453 1.067 8.344 1 98.69 81 GLU A C 1
ATOM 666 O O . GLU A 1 81 ? -0.612 0.534 8.664 1 98.69 81 GLU A O 1
ATOM 671 N N . SER A 1 82 ? 0.56 2.301 8.008 1 98.75 82 SER A N 1
ATOM 672 C CA . SER A 1 82 ? -0.545 3.24 8.164 1 98.75 82 SER A CA 1
ATOM 673 C C . SER A 1 82 ? -1.739 2.836 7.305 1 98.75 82 SER A C 1
ATOM 675 O O . SER A 1 82 ? -2.877 2.822 7.781 1 98.75 82 SER A O 1
ATOM 677 N N . ARG A 1 83 ? -1.52 2.465 6.039 1 98.69 83 ARG A N 1
ATOM 678 C CA . ARG A 1 83 ? -2.617 2.125 5.141 1 98.69 83 ARG A CA 1
ATOM 679 C C . ARG A 1 83 ? -3.297 0.828 5.57 1 98.69 83 ARG A C 1
ATOM 681 O O . ARG A 1 83 ? -4.512 0.681 5.43 1 98.69 83 ARG A O 1
ATOM 688 N N . ALA A 1 84 ? -2.514 -0.155 6.09 1 98.81 84 ALA A N 1
ATOM 689 C CA . ALA A 1 84 ? -3.074 -1.396 6.613 1 98.81 84 ALA A CA 1
ATOM 690 C C . ALA A 1 84 ? -3.939 -1.132 7.844 1 98.81 84 ALA A C 1
ATOM 692 O O . ALA A 1 84 ? -5.043 -1.669 7.961 1 98.81 84 ALA A O 1
ATOM 693 N N . ILE A 1 85 ? -3.43 -0.304 8.711 1 98.81 85 ILE A N 1
ATOM 694 C CA . ILE A 1 85 ? -4.172 0.064 9.914 1 98.81 85 ILE A CA 1
ATOM 695 C C . ILE A 1 85 ? -5.496 0.71 9.531 1 98.81 85 ILE A C 1
ATOM 697 O O . ILE A 1 85 ? -6.551 0.344 10.055 1 98.81 85 ILE A O 1
ATOM 701 N N . ALA A 1 86 ? -5.445 1.632 8.602 1 98.81 86 ALA A N 1
ATOM 702 C CA . ALA A 1 86 ? -6.652 2.336 8.172 1 98.81 86 ALA A CA 1
ATOM 703 C C . ALA A 1 86 ? -7.664 1.368 7.562 1 98.81 86 ALA A C 1
ATOM 705 O O . ALA A 1 86 ? -8.859 1.462 7.836 1 98.81 86 ALA A O 1
ATOM 706 N N . ARG A 1 87 ? -7.203 0.44 6.707 1 98.69 87 ARG A N 1
ATOM 707 C CA . ARG A 1 87 ? -8.102 -0.527 6.09 1 98.69 87 ARG A CA 1
ATOM 708 C C . ARG A 1 87 ? -8.703 -1.463 7.133 1 98.69 87 ARG A C 1
ATOM 710 O O . ARG A 1 87 ? -9.883 -1.826 7.043 1 98.69 87 ARG A O 1
ATOM 717 N N . TYR A 1 88 ? -7.91 -1.88 8.133 1 98.44 88 TYR A N 1
ATOM 718 C CA . TYR A 1 88 ? -8.422 -2.699 9.227 1 98.44 88 TYR A CA 1
ATOM 719 C C . TYR A 1 88 ? -9.547 -1.98 9.969 1 98.44 88 TYR A C 1
ATOM 721 O O . TYR A 1 88 ? -10.609 -2.557 10.203 1 98.44 88 TYR A O 1
ATOM 729 N N . ILE A 1 89 ? -9.312 -0.731 10.32 1 97.94 89 ILE A N 1
ATOM 730 C CA . ILE A 1 89 ? -10.289 0.06 11.062 1 97.94 89 ILE A CA 1
ATOM 731 C C . ILE A 1 89 ? -11.57 0.198 10.25 1 97.94 89 ILE A C 1
ATOM 733 O O . ILE A 1 89 ? -12.672 0.027 10.781 1 97.94 89 ILE A O 1
ATOM 737 N N . ALA A 1 90 ? -11.398 0.513 8.961 1 98.06 90 ALA A N 1
ATOM 738 C CA . ALA A 1 90 ? -12.562 0.666 8.086 1 98.06 90 ALA A CA 1
ATOM 739 C C . ALA A 1 90 ? -13.367 -0.628 8.016 1 98.06 90 ALA A C 1
ATOM 741 O O . ALA A 1 90 ? -14.602 -0.601 8.031 1 98.06 90 ALA A O 1
ATOM 742 N N . ALA A 1 91 ? -12.68 -1.752 7.922 1 97.31 91 ALA A N 1
ATOM 743 C CA . ALA A 1 91 ? -13.352 -3.045 7.816 1 97.31 91 ALA A CA 1
ATOM 744 C C . ALA A 1 91 ? -14 -3.432 9.141 1 97.31 91 ALA A C 1
ATOM 746 O O . ALA A 1 91 ? -15.164 -3.846 9.172 1 97.31 91 ALA A O 1
ATOM 747 N N . ALA A 1 92 ? -13.273 -3.277 10.203 1 95.75 92 ALA A N 1
ATOM 748 C CA . ALA A 1 92 ? -13.727 -3.715 11.523 1 95.75 92 ALA A CA 1
ATOM 749 C C . ALA A 1 92 ? -14.898 -2.869 12.008 1 95.75 92 ALA A C 1
ATOM 751 O O . ALA A 1 92 ? -15.766 -3.359 12.734 1 95.75 92 ALA A O 1
ATOM 752 N N . TYR A 1 93 ? -14.953 -1.659 11.578 1 96 93 TYR A N 1
ATOM 753 C CA . TYR A 1 93 ? -15.992 -0.742 12.031 1 96 93 TYR A CA 1
ATOM 754 C C . TYR A 1 93 ? -16.812 -0.214 10.859 1 96 93 TYR A C 1
ATOM 756 O O . TYR A 1 93 ? -17.156 0.97 10.82 1 96 93 TYR A O 1
ATOM 764 N N . SER A 1 94 ? -17.062 -1.108 9.969 1 94 94 SER A N 1
ATOM 765 C CA . SER A 1 94 ? -17.734 -0.756 8.727 1 94 94 SER A CA 1
ATOM 766 C C . SER A 1 94 ? -19.125 -0.205 8.992 1 94 94 SER A C 1
ATOM 768 O O . SER A 1 94 ? -19.688 0.533 8.164 1 94 94 SER A O 1
ATOM 770 N N . LYS A 1 95 ? -19.734 -0.429 10.125 1 91.62 95 LYS A N 1
ATOM 771 C CA . LYS A 1 95 ? -21.109 -0.018 10.43 1 91.62 95 LYS A CA 1
ATOM 772 C C . LYS A 1 95 ? -21.125 1.245 11.281 1 91.62 95 LYS A C 1
ATOM 774 O O . LYS A 1 95 ? -22.188 1.714 11.688 1 91.62 95 LYS A O 1
ATOM 779 N N . GLN A 1 96 ? -19.984 1.713 11.516 1 91.75 96 GLN A N 1
ATOM 780 C CA . GLN A 1 96 ? -19.875 2.896 12.359 1 91.75 96 GLN A CA 1
ATOM 781 C C . GLN A 1 96 ? -19.328 4.086 11.57 1 91.75 96 GLN A C 1
ATOM 783 O O . GLN A 1 96 ? -18.266 4.004 10.961 1 91.75 96 GLN A O 1
ATOM 788 N N . GLY A 1 97 ? -20.109 5.094 11.609 1 89.12 97 GLY A N 1
ATOM 789 C CA . GLY A 1 97 ? -19.641 6.281 10.906 1 89.12 97 GLY A CA 1
ATOM 790 C C . GLY A 1 97 ? -19.609 6.102 9.398 1 89.12 97 GLY A C 1
ATOM 791 O O . GLY A 1 97 ? -20.422 5.375 8.836 1 89.12 97 GLY A O 1
ATOM 792 N N . ASN A 1 98 ? -18.688 6.832 8.805 1 90.56 98 ASN A N 1
ATOM 793 C CA . ASN A 1 98 ? -18.5 6.738 7.363 1 90.56 98 ASN A CA 1
ATOM 794 C C . ASN A 1 98 ? -17.875 5.398 6.969 1 90.56 98 ASN A C 1
ATOM 796 O O . ASN A 1 98 ? -17 4.879 7.668 1 90.56 98 ASN A O 1
ATOM 800 N N . SER A 1 99 ? -18.312 4.758 5.965 1 94.12 99 SER A N 1
ATOM 801 C CA . SER A 1 99 ? -17.828 3.441 5.57 1 94.12 99 SER A CA 1
ATOM 802 C C . SER A 1 99 ? -16.328 3.486 5.238 1 94.12 99 SER A C 1
ATOM 804 O O . SER A 1 99 ? -15.586 2.568 5.582 1 94.12 99 SER A O 1
ATOM 806 N N . LEU A 1 100 ? -15.828 4.52 4.566 1 98.12 100 LEU A N 1
ATOM 807 C CA . LEU A 1 100 ? -14.445 4.832 4.223 1 98.12 100 LEU A CA 1
ATOM 808 C C . LEU A 1 100 ? -13.945 3.916 3.109 1 98.12 100 LEU A C 1
ATOM 810 O O . LEU A 1 100 ? -12.875 4.152 2.537 1 98.12 100 LEU A O 1
ATOM 814 N N . MET A 1 101 ? -14.594 2.799 2.852 1 98.19 101 MET A N 1
ATOM 815 C CA . MET A 1 101 ? -14.336 1.895 1.733 1 98.19 101 MET A CA 1
ATOM 816 C C . MET A 1 101 ? -15.648 1.425 1.106 1 98.19 101 MET A C 1
ATOM 818 O O . MET A 1 101 ? -16.688 1.39 1.773 1 98.19 101 MET A O 1
ATOM 822 N N . PRO A 1 102 ? -15.586 1.098 -0.194 1 97.56 102 PRO A N 1
ATOM 823 C CA . PRO A 1 102 ? -16.812 0.56 -0.787 1 97.56 102 PRO A CA 1
ATOM 824 C C . PRO A 1 102 ? -17.172 -0.825 -0.251 1 97.56 102 PRO A C 1
ATOM 826 O O . PRO A 1 102 ? -16.297 -1.542 0.245 1 97.56 102 PRO A O 1
ATOM 829 N N . ASP A 1 103 ? -18.516 -1.071 -0.382 1 96.12 103 ASP A N 1
ATOM 830 C CA . ASP A 1 103 ? -18.938 -2.438 -0.109 1 96.12 103 ASP A CA 1
ATOM 831 C C . ASP A 1 103 ? -18.281 -3.428 -1.062 1 96.12 103 ASP A C 1
ATOM 833 O O . ASP A 1 103 ? -18.203 -3.184 -2.268 1 96.12 103 ASP A O 1
ATOM 837 N N . ILE A 1 104 ? -17.797 -4.527 -0.493 1 95.44 104 ILE A N 1
ATOM 838 C CA . ILE A 1 104 ? -17.016 -5.5 -1.255 1 95.44 104 ILE A CA 1
ATOM 839 C C . ILE A 1 104 ? -17.891 -6.105 -2.357 1 95.44 104 ILE A C 1
ATOM 841 O O . ILE A 1 104 ? -17.375 -6.598 -3.363 1 95.44 104 ILE A O 1
ATOM 845 N N . SER A 1 105 ? -19.203 -6.117 -2.201 1 95.12 105 SER A N 1
ATOM 846 C CA . SER A 1 105 ? -20.109 -6.676 -3.191 1 95.12 105 SER A CA 1
ATOM 847 C C . SER A 1 105 ? -20.281 -5.734 -4.379 1 95.12 105 SER A C 1
ATOM 849 O O . SER A 1 105 ? -20.75 -6.152 -5.445 1 95.12 105 SER A O 1
ATOM 851 N N . ASP A 1 106 ? -20 -4.492 -4.207 1 96.69 106 ASP A N 1
ATOM 852 C CA . ASP A 1 106 ? -20 -3.535 -5.309 1 96.69 106 ASP A CA 1
ATOM 853 C C . ASP A 1 106 ? -18.641 -3.529 -6.02 1 96.69 106 ASP A C 1
ATOM 855 O O . ASP A 1 106 ? -17.844 -2.609 -5.84 1 96.69 106 ASP A O 1
ATOM 859 N N . VAL A 1 107 ? -18.422 -4.426 -6.879 1 95.69 107 VAL A N 1
ATOM 860 C CA . VAL A 1 107 ? -17.109 -4.738 -7.445 1 95.69 107 VAL A CA 1
ATOM 861 C C . VAL A 1 107 ? -16.625 -3.572 -8.305 1 95.69 107 VAL A C 1
ATOM 863 O O . VAL A 1 107 ? -15.422 -3.34 -8.422 1 95.69 107 VAL A O 1
ATOM 866 N N . GLU A 1 108 ? -17.531 -2.861 -8.93 1 95.44 108 GLU A N 1
ATOM 867 C CA . GLU A 1 108 ? -17.141 -1.686 -9.695 1 95.44 108 GLU A CA 1
ATOM 868 C C . GLU A 1 108 ? -16.547 -0.612 -8.789 1 95.44 108 GLU A C 1
ATOM 870 O O . GLU A 1 108 ? -15.484 -0.052 -9.094 1 95.44 108 GLU A O 1
ATOM 875 N N . ALA A 1 109 ? -17.234 -0.349 -7.684 1 97.12 109 ALA A N 1
ATOM 876 C CA . ALA A 1 109 ? -16.719 0.627 -6.719 1 97.12 109 ALA A CA 1
ATOM 877 C C . ALA A 1 109 ? -15.398 0.175 -6.125 1 97.12 109 ALA A C 1
ATOM 879 O O . ALA A 1 109 ? -14.516 0.998 -5.859 1 97.12 109 ALA A O 1
ATOM 880 N N . VAL A 1 110 ? -15.266 -1.103 -5.957 1 97.56 110 VAL A N 1
ATOM 881 C CA . VAL A 1 110 ? -14.023 -1.664 -5.445 1 97.56 110 VAL A CA 1
ATOM 882 C C . VAL A 1 110 ? -12.891 -1.401 -6.434 1 97.56 110 VAL A C 1
ATOM 884 O O . VAL A 1 110 ? -11.805 -0.969 -6.047 1 97.56 110 VAL A O 1
ATOM 887 N N . GLY A 1 111 ? -13.148 -1.634 -7.707 1 97.75 111 GLY A N 1
ATOM 888 C CA . GLY A 1 111 ? -12.148 -1.383 -8.734 1 97.75 111 GLY A CA 1
ATOM 889 C C . GLY A 1 111 ? -11.672 0.057 -8.758 1 97.75 111 GLY A C 1
ATOM 890 O O . GLY A 1 111 ? -10.469 0.316 -8.82 1 97.75 111 GLY A O 1
ATOM 891 N N . LEU A 1 112 ? -12.578 0.953 -8.656 1 97.12 112 LEU A N 1
ATOM 892 C CA . LEU A 1 112 ? -12.258 2.375 -8.719 1 97.12 112 LEU A CA 1
ATOM 893 C C . LEU A 1 112 ? -11.516 2.82 -7.461 1 97.12 112 LEU A C 1
ATOM 895 O O . LEU A 1 112 ? -10.57 3.613 -7.535 1 97.12 112 LEU A O 1
ATOM 899 N N . PHE A 1 113 ? -11.922 2.332 -6.371 1 98.62 113 PHE A N 1
ATOM 900 C CA . PHE A 1 113 ? -11.266 2.627 -5.105 1 98.62 113 PHE A CA 1
ATOM 901 C C . PHE A 1 113 ? -9.82 2.131 -5.121 1 98.62 113 PHE A C 1
ATOM 903 O O . PHE A 1 113 ? -8.906 2.863 -4.75 1 98.62 113 PHE A O 1
ATOM 910 N N . GLU A 1 114 ? -9.664 0.932 -5.555 1 98.75 114 GLU A N 1
ATOM 911 C CA . GLU A 1 114 ? -8.336 0.332 -5.551 1 98.75 114 GLU A CA 1
ATOM 912 C C . GLU A 1 114 ? -7.426 0.994 -6.578 1 98.75 114 GLU A C 1
ATOM 914 O O . GLU A 1 114 ? -6.215 1.105 -6.367 1 98.75 114 GLU A O 1
ATOM 919 N N . GLU A 1 115 ? -7.996 1.418 -7.699 1 98.69 115 GLU A N 1
ATOM 920 C CA . GLU A 1 115 ? -7.234 2.213 -8.656 1 98.69 115 GLU A CA 1
ATOM 921 C C . GLU A 1 115 ? -6.707 3.492 -8.016 1 98.69 115 GLU A C 1
ATOM 923 O O . GLU A 1 115 ? -5.516 3.799 -8.117 1 98.69 115 GLU A O 1
ATOM 928 N N . ALA A 1 116 ? -7.609 4.195 -7.359 1 98.69 116 ALA A N 1
ATOM 929 C CA . ALA A 1 116 ? -7.23 5.438 -6.691 1 98.69 116 ALA A CA 1
ATOM 930 C C . ALA A 1 116 ? -6.199 5.18 -5.598 1 98.69 116 ALA A C 1
ATOM 932 O O . ALA A 1 116 ? -5.254 5.953 -5.43 1 98.69 116 ALA A O 1
ATOM 933 N N . ALA A 1 117 ? -6.398 4.125 -4.867 1 98.75 117 ALA A N 1
ATOM 934 C CA . ALA A 1 117 ? -5.48 3.746 -3.797 1 98.75 117 ALA A CA 1
ATOM 935 C C . ALA A 1 117 ? -4.082 3.469 -4.348 1 98.75 117 ALA A C 1
ATOM 937 O O . ALA A 1 117 ? -3.084 3.908 -3.775 1 98.75 117 ALA A O 1
ATOM 938 N N . SER A 1 118 ? -4.059 2.73 -5.402 1 98.62 118 SER A N 1
ATOM 939 C CA . SER A 1 118 ? -2.781 2.402 -6.027 1 98.62 118 SER A CA 1
ATOM 940 C C . SER A 1 118 ? -2.08 3.654 -6.543 1 98.62 118 SER A C 1
ATOM 942 O O . SER A 1 118 ? -0.872 3.816 -6.363 1 98.62 118 SER A O 1
ATOM 944 N N . MET A 1 119 ? -2.828 4.535 -7.195 1 98.31 119 MET A N 1
ATOM 945 C CA . MET A 1 119 ? -2.254 5.766 -7.727 1 98.31 119 MET A CA 1
ATOM 946 C C . MET A 1 119 ? -1.73 6.652 -6.602 1 98.31 119 MET A C 1
ATOM 948 O O . MET A 1 119 ? -0.687 7.293 -6.746 1 98.31 119 MET A O 1
ATOM 952 N N . GLU A 1 120 ? -2.449 6.668 -5.527 1 98.56 120 GLU A N 1
ATOM 953 C CA . GLU A 1 120 ? -2.059 7.477 -4.375 1 98.56 120 GLU A CA 1
ATOM 954 C C . GLU A 1 120 ? -0.707 7.035 -3.822 1 98.56 120 GLU A C 1
ATOM 956 O O . GLU A 1 120 ? 0.18 7.863 -3.602 1 98.56 120 GLU A O 1
ATOM 961 N N . VAL A 1 121 ? -0.474 5.723 -3.615 1 98.25 121 VAL A N 1
ATOM 962 C CA . VAL A 1 121 ? 0.745 5.234 -2.979 1 98.25 121 VAL A CA 1
ATOM 963 C C . VAL A 1 121 ? 1.887 5.219 -3.992 1 98.25 121 VAL A C 1
ATOM 965 O O . VAL A 1 121 ? 3.041 5.477 -3.641 1 98.25 121 VAL A O 1
ATOM 968 N N . CYS A 1 122 ? 1.574 5.012 -5.23 1 97.69 122 CYS A N 1
ATOM 969 C CA . CYS A 1 122 ? 2.627 4.789 -6.215 1 97.69 122 CYS A CA 1
ATOM 970 C C . CYS A 1 122 ? 3.133 6.109 -6.781 1 97.69 122 CYS A C 1
ATOM 972 O O . CYS A 1 122 ? 4.301 6.223 -7.152 1 97.69 122 CYS A O 1
ATOM 974 N N . TYR A 1 123 ? 2.25 7.168 -6.793 1 97.69 123 TYR A N 1
ATOM 975 C CA . TYR A 1 123 ? 2.65 8.328 -7.582 1 97.69 123 TYR A CA 1
ATOM 976 C C . TYR A 1 123 ? 2.551 9.609 -6.758 1 97.69 123 TYR A C 1
ATOM 978 O O . TYR A 1 123 ? 3.129 10.633 -7.125 1 97.69 123 TYR A O 1
ATOM 986 N N . PHE A 1 124 ? 1.825 9.578 -5.664 1 98.44 124 PHE A N 1
ATOM 987 C CA . PHE A 1 124 ? 1.611 10.836 -4.953 1 98.44 124 PHE A CA 1
ATOM 988 C C . PHE A 1 124 ? 2.344 10.828 -3.617 1 98.44 124 PHE A C 1
ATOM 990 O O . PHE A 1 124 ? 3.398 11.453 -3.479 1 98.44 124 PHE A O 1
ATOM 997 N N . SER A 1 125 ? 1.942 9.945 -2.709 1 97.69 125 SER A N 1
ATOM 998 C CA . SER A 1 125 ? 2.453 10.039 -1.345 1 97.69 125 SER A CA 1
ATOM 999 C C . SER A 1 125 ? 3.943 9.719 -1.29 1 97.69 125 SER A C 1
ATOM 1001 O O . SER A 1 125 ? 4.68 10.305 -0.498 1 97.69 125 SER A O 1
ATOM 1003 N N . THR A 1 126 ? 4.398 8.797 -2.07 1 95.69 126 THR A N 1
ATOM 1004 C CA . THR A 1 126 ? 5.809 8.422 -2.094 1 95.69 126 THR A CA 1
ATOM 1005 C C . THR A 1 126 ? 6.672 9.609 -2.512 1 95.69 126 THR A C 1
ATOM 1007 O O . THR A 1 126 ? 7.727 9.852 -1.919 1 95.69 126 THR A O 1
ATOM 1010 N N . THR A 1 127 ? 6.234 10.359 -3.512 1 97.5 127 THR A N 1
ATOM 1011 C CA . THR A 1 127 ? 6.977 11.523 -3.986 1 97.5 127 THR A CA 1
ATOM 1012 C C . THR A 1 127 ? 6.84 12.688 -3.008 1 97.5 127 THR A C 1
ATOM 1014 O O . THR A 1 127 ? 7.785 13.461 -2.811 1 97.5 127 THR A O 1
ATOM 1017 N N . ALA A 1 128 ? 5.648 12.797 -2.436 1 98.31 128 ALA A N 1
ATOM 1018 C CA . ALA A 1 128 ? 5.43 13.828 -1.427 1 98.31 128 ALA A CA 1
ATOM 1019 C C . ALA A 1 128 ? 6.363 13.641 -0.235 1 98.31 128 ALA A C 1
ATOM 1021 O O . ALA A 1 128 ? 6.895 14.609 0.304 1 98.31 128 ALA A O 1
ATOM 1022 N N . TRP A 1 129 ? 6.574 12.422 0.123 1 96.5 129 TRP A N 1
ATOM 1023 C CA . TRP A 1 129 ? 7.488 12.117 1.217 1 96.5 129 TRP A CA 1
ATOM 1024 C C . TRP A 1 129 ? 8.914 12.516 0.864 1 96.5 129 TRP A C 1
ATOM 1026 O O . TRP A 1 129 ? 9.633 13.07 1.699 1 96.5 129 TRP A O 1
ATOM 1036 N N . ARG A 1 130 ? 9.352 12.211 -0.328 1 96.44 130 ARG A N 1
ATOM 1037 C CA . ARG A 1 130 ? 10.703 12.586 -0.744 1 96.44 130 ARG A CA 1
ATOM 1038 C C . ARG A 1 130 ? 10.906 14.094 -0.674 1 96.44 130 ARG A C 1
ATOM 1040 O O . ARG A 1 130 ? 11.938 14.57 -0.203 1 96.44 130 ARG A O 1
ATOM 1047 N N . TYR A 1 131 ? 9.898 14.805 -1.108 1 98.19 131 TYR A N 1
ATOM 1048 C CA . TYR A 1 131 ? 9.969 16.25 -1.146 1 98.19 131 TYR A CA 1
ATOM 1049 C C . TYR A 1 131 ? 9.891 16.844 0.258 1 98.19 131 TYR A C 1
ATOM 1051 O O . TYR A 1 131 ? 10.789 17.578 0.683 1 98.19 131 TYR A O 1
ATOM 1059 N N . CYS A 1 132 ? 8.867 16.516 0.973 1 97.81 132 CYS A N 1
ATOM 1060 C CA . CYS A 1 132 ? 8.633 17.078 2.299 1 97.81 132 CYS A CA 1
ATOM 1061 C C . CYS A 1 132 ? 9.688 16.594 3.287 1 97.81 132 CYS A C 1
ATOM 1063 O O . CYS A 1 132 ? 10.133 17.359 4.145 1 97.81 132 CYS A O 1
ATOM 1065 N N . GLY A 1 133 ? 10.078 15.312 3.176 1 95.38 133 GLY A N 1
ATOM 1066 C CA . GLY A 1 133 ? 11.102 14.773 4.055 1 95.38 133 GLY A CA 1
ATOM 1067 C C . GLY A 1 133 ? 12.438 15.484 3.916 1 95.38 133 GLY A C 1
ATOM 1068 O O . GLY A 1 133 ? 13.141 15.688 4.906 1 95.38 133 GLY A O 1
ATOM 1069 N N . ASP A 1 134 ? 12.75 15.812 2.713 1 97 134 ASP A N 1
ATOM 1070 C CA . ASP A 1 134 ? 14.008 16.516 2.465 1 97 134 ASP A CA 1
ATOM 1071 C C . ASP A 1 134 ? 14.008 17.891 3.133 1 97 134 ASP A C 1
ATOM 1073 O O . ASP A 1 134 ? 15.031 18.328 3.664 1 97 134 ASP A O 1
ATOM 1077 N N . ILE A 1 135 ? 12.906 18.547 3.154 1 96.25 135 ILE A N 1
ATOM 1078 C CA . ILE A 1 135 ? 12.82 19.922 3.611 1 96.25 135 ILE A CA 1
ATOM 1079 C C . ILE A 1 135 ? 12.57 19.953 5.117 1 96.25 135 ILE A C 1
ATOM 1081 O O . ILE A 1 135 ? 13.148 20.781 5.832 1 96.25 135 ILE A O 1
ATOM 1085 N N . ILE A 1 136 ? 11.758 18.984 5.598 1 93.81 136 ILE A N 1
ATOM 1086 C CA . ILE A 1 136 ? 11.258 19.094 6.965 1 93.81 136 ILE A CA 1
ATOM 1087 C C . ILE A 1 136 ? 12.094 18.203 7.887 1 93.81 136 ILE A C 1
ATOM 1089 O O . ILE A 1 136 ? 12.477 18.625 8.984 1 93.81 136 ILE A O 1
ATOM 1093 N N . VAL A 1 137 ? 12.484 17.031 7.492 1 91.81 137 VAL A N 1
ATOM 1094 C CA . VAL A 1 137 ? 13 16.016 8.398 1 91.81 137 VAL A CA 1
ATOM 1095 C C . VAL A 1 137 ? 14.523 16.016 8.367 1 91.81 137 VAL A C 1
ATOM 1097 O O . VAL A 1 137 ? 15.172 16 9.414 1 91.81 137 VAL A O 1
ATOM 1100 N N . LYS A 1 138 ? 15.117 16.062 7.191 1 92.31 138 LYS A N 1
ATOM 1101 C CA . LYS A 1 138 ? 16.562 15.914 7.051 1 92.31 138 LYS A CA 1
ATOM 1102 C C . LYS A 1 138 ? 17.312 17 7.836 1 92.31 138 LYS A C 1
ATOM 1104 O O . LYS A 1 138 ? 18.266 16.688 8.555 1 92.31 138 LYS A O 1
ATOM 1109 N N . PRO A 1 139 ? 16.875 18.25 7.77 1 91.44 139 PRO A N 1
ATOM 1110 C CA . PRO A 1 139 ? 17.578 19.266 8.555 1 91.44 139 PRO A CA 1
ATOM 1111 C C . PRO A 1 139 ? 17.547 19 10.055 1 91.44 139 PRO A C 1
ATOM 1113 O O . PRO A 1 139 ? 18.531 19.234 10.758 1 91.44 139 PRO A O 1
ATOM 1116 N N . VAL A 1 140 ? 16.484 18.469 10.531 1 89.62 140 VAL A N 1
ATOM 1117 C CA . VAL A 1 140 ? 16.328 18.188 11.953 1 89.62 140 VAL A CA 1
ATOM 1118 C C . VAL A 1 140 ? 17.234 17.031 12.359 1 89.62 140 VAL A C 1
ATOM 1120 O O . VAL A 1 140 ? 17.781 17.016 13.461 1 89.62 140 VAL A O 1
ATOM 1123 N N . LEU A 1 141 ? 17.469 16.094 11.414 1 88.31 141 LEU A N 1
ATOM 1124 C CA . LEU A 1 141 ? 18.266 14.906 11.688 1 88.31 141 LEU A CA 1
ATOM 1125 C C . LEU A 1 141 ? 19.75 15.188 11.43 1 88.31 141 LEU A C 1
ATOM 1127 O O . LEU A 1 141 ? 20.609 14.352 11.734 1 88.31 141 LEU A O 1
ATOM 1131 N N . GLY A 1 142 ? 20.062 16.281 10.859 1 87.88 142 GLY A N 1
ATOM 1132 C CA . GLY A 1 142 ? 21.438 16.594 10.5 1 87.88 142 GLY A CA 1
ATOM 1133 C C . GLY A 1 142 ? 21.922 15.836 9.281 1 87.88 142 GLY A C 1
ATOM 1134 O O . GLY A 1 142 ? 23.125 15.586 9.148 1 87.88 142 GLY A O 1
ATOM 1135 N N . ILE A 1 143 ? 21 15.391 8.492 1 90.38 143 ILE A N 1
ATOM 1136 C CA . ILE A 1 143 ? 21.312 14.68 7.254 1 90.38 143 ILE A CA 1
ATOM 1137 C C . ILE A 1 143 ? 21.391 15.672 6.094 1 90.38 143 ILE A C 1
ATOM 1139 O O . ILE A 1 143 ? 20.547 16.578 5.988 1 90.38 143 ILE A O 1
ATOM 1143 N N . PRO A 1 144 ? 22.422 15.484 5.289 1 93.75 144 PRO A N 1
ATOM 1144 C CA . PRO A 1 144 ? 22.516 16.406 4.152 1 93.75 144 PRO A CA 1
ATOM 1145 C C . PRO A 1 144 ? 21.297 16.344 3.23 1 93.75 144 PRO A C 1
ATOM 1147 O O . PRO A 1 144 ? 20.812 15.242 2.918 1 93.75 144 PRO A O 1
ATOM 1150 N N . ARG A 1 145 ? 20.844 17.484 2.822 1 95.94 145 ARG A N 1
ATOM 1151 C CA . ARG A 1 145 ? 19.766 17.578 1.848 1 95.94 145 ARG A CA 1
ATOM 1152 C C . ARG A 1 145 ? 20.266 17.281 0.439 1 95.94 145 ARG A C 1
ATOM 1154 O O . ARG A 1 145 ? 21.469 17.312 0.188 1 95.94 145 ARG A O 1
ATOM 1161 N N . VAL A 1 146 ? 19.312 16.984 -0.444 1 95.5 146 VAL A N 1
ATOM 1162 C CA . VAL A 1 146 ? 19.688 16.828 -1.845 1 95.5 146 VAL A CA 1
ATOM 1163 C C . VAL A 1 146 ? 20.031 18.188 -2.447 1 95.5 146 VAL A C 1
ATOM 1165 O O . VAL A 1 146 ? 19.672 19.219 -1.877 1 95.5 146 VAL A O 1
ATOM 1168 N N . ASP A 1 147 ? 20.766 18.203 -3.541 1 96.44 147 ASP A N 1
ATOM 1169 C CA . ASP A 1 147 ? 21.109 19.469 -4.188 1 96.44 147 ASP A CA 1
ATOM 1170 C C . ASP A 1 147 ? 19.875 20.109 -4.832 1 96.44 147 ASP A C 1
ATOM 1172 O O . ASP A 1 147 ? 18.828 19.453 -4.961 1 96.44 147 ASP A O 1
ATOM 1176 N N . LYS A 1 148 ? 19.969 21.328 -5.176 1 96.94 148 LYS A N 1
ATOM 1177 C CA . LYS A 1 148 ? 18.844 22.125 -5.688 1 96.94 148 LYS A CA 1
ATOM 1178 C C . LYS A 1 148 ? 18.234 21.484 -6.926 1 96.94 148 LYS A C 1
ATOM 1180 O O . LYS A 1 148 ? 17.016 21.469 -7.07 1 96.94 148 LYS A O 1
ATOM 1185 N N . LYS A 1 149 ? 19.062 20.969 -7.777 1 97.12 149 LYS A N 1
ATOM 1186 C CA . LYS A 1 149 ? 18.578 20.359 -9.008 1 97.12 149 LYS A CA 1
ATOM 1187 C C . LYS A 1 149 ? 17.766 19.094 -8.719 1 97.12 149 LYS A C 1
ATOM 1189 O O . LYS A 1 149 ? 16.688 18.891 -9.289 1 97.12 149 LYS A O 1
ATOM 1194 N N . THR A 1 150 ? 18.266 18.344 -7.836 1 96.12 150 THR A N 1
ATOM 1195 C CA . THR A 1 150 ? 17.578 17.109 -7.453 1 96.12 150 THR A CA 1
ATOM 1196 C C . THR A 1 150 ? 16.234 17.422 -6.789 1 96.12 150 THR A C 1
ATOM 1198 O O . THR A 1 150 ? 15.234 16.766 -7.055 1 96.12 150 THR A O 1
ATOM 1201 N N . LEU A 1 151 ? 16.203 18.422 -5.918 1 97.75 151 LEU A N 1
ATOM 1202 C CA . LEU A 1 151 ? 14.969 18.812 -5.258 1 97.75 151 LEU A CA 1
ATOM 1203 C C . LEU A 1 151 ? 13.945 19.328 -6.27 1 97.75 151 LEU A C 1
ATOM 1205 O O . LEU A 1 151 ? 12.75 19.047 -6.148 1 97.75 151 LEU A O 1
ATOM 1209 N N . GLU A 1 152 ? 14.414 20.078 -7.25 1 97.81 152 GLU A N 1
ATOM 1210 C CA . GLU A 1 152 ? 13.539 20.578 -8.312 1 97.81 152 GLU A CA 1
ATOM 1211 C C . GLU A 1 152 ? 12.961 19.422 -9.125 1 97.81 152 GLU A C 1
ATOM 1213 O O . GLU A 1 152 ? 11.797 19.469 -9.531 1 97.81 152 GLU A O 1
ATOM 1218 N N . ASP A 1 153 ? 13.789 18.422 -9.367 1 97.25 153 ASP A N 1
ATOM 1219 C CA . ASP A 1 153 ? 13.312 17.234 -10.086 1 97.25 153 ASP A CA 1
ATOM 1220 C C . ASP A 1 153 ? 12.227 16.516 -9.289 1 97.25 153 ASP A C 1
ATOM 1222 O O . ASP A 1 153 ? 11.234 16.062 -9.859 1 97.25 153 ASP A O 1
ATOM 1226 N N . ILE A 1 154 ? 12.414 16.438 -8.023 1 97.94 154 ILE A N 1
ATOM 1227 C CA . ILE A 1 154 ? 11.422 15.812 -7.156 1 97.94 154 ILE A CA 1
ATOM 1228 C C . ILE A 1 154 ? 10.133 16.625 -7.184 1 97.94 154 ILE A C 1
ATOM 1230 O O . ILE A 1 154 ? 9.039 16.062 -7.289 1 97.94 154 ILE A O 1
ATOM 1234 N N . TRP A 1 155 ? 10.234 17.922 -7.098 1 98.12 155 TRP A N 1
ATOM 1235 C CA . TRP A 1 155 ? 9.055 18.766 -7.148 1 98.12 155 TRP A CA 1
ATOM 1236 C C . TRP A 1 155 ? 8.32 18.609 -8.469 1 98.12 155 TRP A C 1
ATOM 1238 O O . TRP A 1 155 ? 7.086 18.531 -8.5 1 98.12 155 TRP A O 1
ATOM 1248 N N . ASN A 1 156 ? 9.062 18.594 -9.555 1 97.94 156 ASN A N 1
ATOM 1249 C CA . ASN A 1 156 ? 8.438 18.438 -10.867 1 97.94 156 ASN A CA 1
ATOM 1250 C C . ASN A 1 156 ? 7.645 17.141 -10.961 1 97.94 156 ASN A C 1
ATOM 1252 O O . ASN A 1 156 ? 6.551 17.125 -11.531 1 97.94 156 ASN A O 1
ATOM 1256 N N . GLU A 1 157 ? 8.219 16.094 -10.43 1 97.5 157 GLU A N 1
ATOM 1257 C CA . GLU A 1 157 ? 7.504 14.828 -10.375 1 97.5 157 GLU A CA 1
ATOM 1258 C C . GLU A 1 157 ? 6.238 14.938 -9.531 1 97.5 157 GLU A C 1
ATOM 1260 O O . GLU A 1 157 ? 5.168 14.484 -9.945 1 97.5 157 GLU A O 1
ATOM 1265 N N . LEU A 1 158 ? 6.395 15.531 -8.391 1 98.38 158 LEU A N 1
ATOM 1266 C CA . LEU A 1 158 ? 5.277 15.711 -7.477 1 98.38 158 LEU A CA 1
ATOM 1267 C C . LEU A 1 158 ? 4.199 16.594 -8.094 1 98.38 158 LEU A C 1
ATOM 1269 O O . LEU A 1 158 ? 3.008 16.281 -7.992 1 98.38 158 LEU A O 1
ATOM 1273 N N . ASN A 1 159 ? 4.656 17.672 -8.695 1 98.06 159 A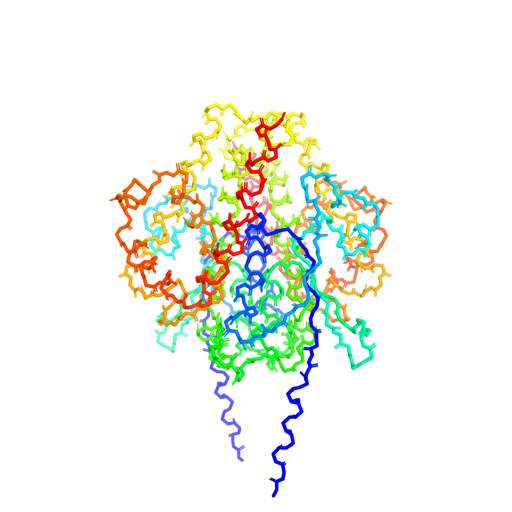SN A N 1
ATOM 1274 C CA . ASN A 1 159 ? 3.721 18.562 -9.359 1 98.06 159 ASN A CA 1
ATOM 1275 C C . ASN A 1 159 ? 2.957 17.859 -10.477 1 98.06 159 ASN A C 1
ATOM 1277 O O . ASN A 1 159 ? 1.776 18.141 -10.695 1 98.06 159 ASN A O 1
ATOM 1281 N N . GLY A 1 160 ? 3.625 17 -11.258 1 97.19 160 GLY A N 1
ATOM 1282 C CA . GLY A 1 160 ? 2.943 16.172 -12.242 1 97.19 160 GLY A CA 1
ATOM 1283 C C . GLY A 1 160 ? 1.868 15.297 -11.641 1 97.19 160 GLY A C 1
ATOM 1284 O O . GLY A 1 160 ? 0.785 15.148 -12.211 1 97.19 160 GLY A O 1
ATOM 1285 N N . ALA A 1 161 ? 2.178 14.711 -10.523 1 98.12 161 ALA A N 1
ATOM 1286 C CA . ALA A 1 161 ? 1.202 13.875 -9.828 1 98.12 161 ALA A CA 1
ATOM 1287 C C . ALA A 1 161 ? 0.002 14.695 -9.367 1 98.12 161 ALA A C 1
ATOM 1289 O O . ALA A 1 161 ? -1.143 14.25 -9.484 1 98.12 161 ALA A O 1
ATOM 1290 N N . LEU A 1 162 ? 0.267 15.859 -8.844 1 98.62 162 LEU A N 1
ATOM 1291 C CA . LEU A 1 162 ? -0.806 16.75 -8.398 1 98.62 162 LEU A CA 1
ATOM 1292 C C . LEU A 1 162 ? -1.701 17.141 -9.57 1 98.62 162 LEU A C 1
ATOM 1294 O O . LEU A 1 162 ? -2.924 17.219 -9.422 1 98.62 162 LEU A O 1
ATOM 1298 N N . LYS A 1 163 ? -1.134 17.391 -10.688 1 98.06 163 LYS A N 1
ATOM 1299 C CA . LYS A 1 163 ? -1.909 17.719 -11.883 1 98.06 163 LYS A CA 1
ATOM 1300 C C . LYS A 1 163 ? -2.785 16.547 -12.312 1 98.06 163 LYS A C 1
ATOM 1302 O O . LYS A 1 163 ? -3.93 16.75 -12.727 1 98.06 163 LYS A O 1
ATOM 1307 N N . ALA A 1 164 ? -2.225 15.375 -12.266 1 97 164 ALA A N 1
ATOM 1308 C CA . ALA A 1 164 ? -3.018 14.188 -12.578 1 97 164 ALA A CA 1
ATOM 1309 C C . ALA A 1 164 ? -4.195 14.047 -11.617 1 97 164 ALA A C 1
ATOM 1311 O O . ALA A 1 164 ? -5.309 13.727 -12.039 1 97 164 ALA A O 1
ATOM 1312 N N . LEU A 1 165 ? -3.955 14.273 -10.344 1 98.12 165 LEU A N 1
ATOM 1313 C CA . LEU A 1 165 ? -5.016 14.203 -9.344 1 98.12 165 LEU A CA 1
ATOM 1314 C C . LEU A 1 165 ? -6.074 15.266 -9.602 1 98.12 165 LEU A C 1
ATOM 1316 O O . LEU A 1 165 ? -7.27 15.008 -9.445 1 98.12 165 LEU A O 1
ATOM 1320 N N . ASP A 1 166 ? -5.598 16.453 -9.914 1 98.56 166 ASP A N 1
ATOM 1321 C CA . ASP A 1 166 ? -6.531 17.516 -10.266 1 98.56 166 ASP A CA 1
ATOM 1322 C C . ASP A 1 166 ? -7.43 17.109 -11.43 1 98.56 166 ASP A C 1
ATOM 1324 O O . ASP A 1 166 ? -8.633 17.375 -11.422 1 98.56 166 ASP A O 1
ATOM 1328 N N . GLY A 1 167 ? -6.812 16.484 -12.438 1 97.38 167 GLY A N 1
ATOM 1329 C CA . GLY A 1 167 ? -7.582 15.961 -13.555 1 97.38 167 GLY A CA 1
ATOM 1330 C C . GLY A 1 167 ? -8.633 14.945 -13.141 1 97.38 167 GLY A C 1
ATOM 1331 O O . GLY A 1 167 ? -9.766 14.992 -13.609 1 97.38 167 GLY A O 1
ATOM 1332 N N . ILE A 1 168 ? -8.273 14.062 -12.273 1 96.81 168 ILE A N 1
ATOM 1333 C CA . ILE A 1 168 ? -9.188 13.047 -11.766 1 96.81 168 ILE A CA 1
ATOM 1334 C C . ILE A 1 168 ? -10.352 13.711 -11.039 1 96.81 168 ILE A C 1
ATOM 1336 O O . ILE A 1 168 ? -11.508 13.336 -11.234 1 96.81 168 ILE A O 1
ATOM 1340 N N . LEU A 1 169 ? -10.094 14.695 -10.312 1 98.19 169 LEU A N 1
ATOM 1341 C CA . LEU A 1 169 ? -11.07 15.383 -9.477 1 98.19 169 LEU A CA 1
ATOM 1342 C C . LEU A 1 169 ? -11.961 16.297 -10.305 1 98.19 169 LEU A C 1
ATOM 1344 O O . LEU A 1 169 ? -12.953 16.828 -9.812 1 98.19 169 LEU A O 1
ATOM 1348 N N . SER A 1 170 ? -11.617 16.516 -11.531 1 97.75 170 SER A N 1
ATOM 1349 C CA . SER A 1 170 ? -12.438 17.344 -12.406 1 97.75 170 SER A CA 1
ATOM 1350 C C . SER A 1 170 ? -13.805 16.719 -12.648 1 97.75 170 SER A C 1
ATOM 1352 O O . SER A 1 170 ? -14.758 17.406 -13 1 97.75 170 SER A O 1
ATOM 1354 N N . SER A 1 171 ? -13.891 15.422 -12.453 1 95.62 171 SER A N 1
ATOM 1355 C CA . SER A 1 171 ? -15.141 14.727 -12.727 1 95.62 171 SER A CA 1
ATOM 1356 C C . SER A 1 171 ? -15.633 13.961 -11.5 1 95.62 171 SER A C 1
ATOM 1358 O O . SER A 1 171 ? -16.578 13.164 -11.594 1 95.62 171 SER A O 1
ATOM 1360 N N . ARG A 1 172 ? -14.984 14.148 -10.43 1 95.31 172 ARG A N 1
ATOM 1361 C CA . ARG A 1 172 ? -15.289 13.43 -9.195 1 95.31 172 ARG A CA 1
ATOM 1362 C C . ARG A 1 172 ? -15.281 14.375 -8 1 95.31 172 ARG A C 1
ATOM 1364 O O . ARG A 1 172 ? -14.5 15.328 -7.961 1 95.31 172 ARG A O 1
ATOM 1371 N N . GLU A 1 173 ? -16.031 14.008 -7.031 1 97.31 173 GLU A N 1
ATOM 1372 C CA . GLU A 1 173 ? -16.047 14.805 -5.805 1 97.31 173 GLU A CA 1
ATOM 1373 C C . GLU A 1 173 ? -14.883 14.438 -4.895 1 97.31 173 GLU A C 1
ATOM 1375 O O . GLU A 1 173 ? -14.359 15.289 -4.172 1 97.31 173 GLU A O 1
ATOM 1380 N N . TYR A 1 174 ? -14.578 13.172 -4.883 1 98.62 174 TYR A N 1
ATOM 1381 C CA . TYR A 1 174 ? -13.477 12.672 -4.07 1 98.62 174 TYR A CA 1
ATOM 1382 C C . TYR A 1 174 ? -12.508 11.852 -4.918 1 98.62 174 TYR A C 1
ATOM 1384 O O . TYR A 1 174 ? -12.773 11.586 -6.09 1 98.62 174 TYR A O 1
ATOM 1392 N N . LEU A 1 175 ? -11.398 11.469 -4.418 1 98.5 175 LEU A N 1
ATOM 1393 C CA . LEU A 1 175 ? -10.312 10.875 -5.188 1 98.5 175 LEU A CA 1
ATOM 1394 C C . LEU A 1 175 ? -10.719 9.523 -5.758 1 98.5 175 LEU A C 1
ATOM 1396 O O . LEU A 1 175 ? -10.273 9.148 -6.844 1 98.5 175 LEU A O 1
ATOM 1400 N N . ALA A 1 176 ? -11.562 8.781 -5.039 1 98 176 ALA A N 1
ATOM 1401 C CA . ALA A 1 176 ? -11.969 7.461 -5.508 1 98 176 ALA A CA 1
ATOM 1402 C C . ALA A 1 176 ? -13.359 7.5 -6.125 1 98 176 ALA A C 1
ATOM 1404 O O . ALA A 1 176 ? -13.922 6.457 -6.465 1 98 176 ALA A O 1
ATOM 1405 N N . GLY A 1 177 ? -13.992 8.664 -6.199 1 96.94 177 GLY A N 1
ATOM 1406 C CA . GLY A 1 177 ? -15.32 8.758 -6.773 1 96.94 177 GLY A CA 1
ATOM 1407 C C . GLY A 1 177 ? -16.234 9.711 -6.023 1 96.94 177 GLY A C 1
ATOM 1408 O O . GLY A 1 177 ? -15.82 10.828 -5.68 1 96.94 177 GLY A O 1
ATOM 1409 N N . ALA A 1 178 ? -17.453 9.219 -5.812 1 96.69 178 ALA A N 1
ATOM 1410 C CA . ALA A 1 178 ? -18.484 10.086 -5.277 1 96.69 178 ALA A CA 1
ATOM 1411 C C . ALA A 1 178 ? -18.422 10.148 -3.756 1 96.69 178 ALA A C 1
ATOM 1413 O O . ALA A 1 178 ? -19.016 11.047 -3.141 1 96.69 178 ALA A O 1
ATOM 1414 N N . ASN A 1 179 ? -17.734 9.273 -3.207 1 97.12 179 ASN A N 1
ATOM 1415 C CA . ASN A 1 179 ? -17.766 9.18 -1.751 1 97.12 179 ASN A CA 1
ATOM 1416 C C . ASN A 1 179 ? -16.375 9.43 -1.158 1 97.12 179 ASN A C 1
ATOM 1418 O O . ASN A 1 179 ? -15.359 9.148 -1.802 1 97.12 179 ASN A O 1
ATOM 1422 N N . PHE A 1 180 ? -16.359 9.992 0.082 1 98.44 180 PHE A N 1
ATOM 1423 C CA . PHE A 1 180 ? -15.133 10.125 0.868 1 98.44 180 PHE A CA 1
ATOM 1424 C C . PHE A 1 180 ? -14.625 8.758 1.315 1 98.44 180 PHE A C 1
ATOM 1426 O O . PHE A 1 180 ? -15.383 7.961 1.88 1 98.44 180 PHE A O 1
ATOM 1433 N N . THR A 1 181 ? -13.398 8.461 0.991 1 98.69 181 THR A N 1
ATOM 1434 C CA . THR A 1 181 ? -12.844 7.152 1.326 1 98.69 181 THR A CA 1
ATOM 1435 C C . THR A 1 181 ? -11.461 7.297 1.969 1 98.69 181 THR A C 1
ATOM 1437 O O . THR A 1 181 ? -11 8.414 2.203 1 98.69 181 THR A O 1
ATOM 1440 N N . LEU A 1 182 ? -10.797 6.199 2.225 1 98.88 182 LEU A N 1
ATOM 1441 C CA . LEU A 1 182 ? -9.453 6.141 2.783 1 98.88 182 LEU A CA 1
ATOM 1442 C C . LEU A 1 182 ? -8.453 6.828 1.86 1 98.88 182 LEU A C 1
ATOM 1444 O O . LEU A 1 182 ? -7.461 7.395 2.324 1 98.88 182 LEU A O 1
ATOM 1448 N N . VAL A 1 183 ? -8.695 6.824 0.557 1 98.88 183 VAL A N 1
ATOM 1449 C CA . VAL A 1 183 ? -7.746 7.445 -0.361 1 98.88 183 VAL A CA 1
ATOM 1450 C C . VAL A 1 183 ? -7.645 8.938 -0.066 1 98.88 183 VAL A C 1
ATOM 1452 O O . VAL A 1 183 ? -6.562 9.523 -0.164 1 98.88 183 VAL A O 1
ATOM 1455 N N . ASP A 1 184 ? -8.727 9.539 0.263 1 98.88 184 ASP A N 1
ATOM 1456 C CA . ASP A 1 184 ? -8.695 10.938 0.685 1 98.88 184 ASP A CA 1
ATOM 1457 C C . ASP A 1 184 ? -7.902 11.102 1.978 1 98.88 184 ASP A C 1
ATOM 1459 O O . ASP A 1 184 ? -7.035 11.969 2.072 1 98.88 184 ASP A O 1
ATOM 1463 N N . ILE A 1 185 ? -8.18 10.258 2.906 1 98.88 185 ILE A N 1
ATOM 1464 C CA . ILE A 1 185 ? -7.527 10.297 4.211 1 98.88 185 ILE A CA 1
ATOM 1465 C C . ILE A 1 185 ? -6.016 10.156 4.043 1 98.88 185 ILE A C 1
ATOM 1467 O O . ILE A 1 185 ? -5.242 10.859 4.695 1 98.88 185 ILE A O 1
ATOM 1471 N N . TRP A 1 186 ? -5.578 9.266 3.188 1 98.88 186 TRP A N 1
ATOM 1472 C CA . TRP A 1 186 ? -4.16 9 2.957 1 98.88 186 TRP A CA 1
ATOM 1473 C C . TRP A 1 186 ? -3.486 10.195 2.293 1 98.88 186 TRP A C 1
ATOM 1475 O O . TRP A 1 186 ? -2.281 10.414 2.453 1 98.88 186 TRP A O 1
ATOM 1485 N N . SER A 1 187 ? -4.223 11 1.59 1 98.88 187 SER A N 1
ATOM 1486 C CA . SER A 1 187 ? -3.684 12.094 0.78 1 98.88 187 SER A CA 1
ATOM 1487 C C . SER A 1 187 ? -3.645 13.398 1.565 1 98.88 187 SER A C 1
ATOM 1489 O O . SER A 1 187 ? -2.777 14.242 1.331 1 98.88 187 SER A O 1
ATOM 1491 N N . MET A 1 188 ? -4.488 13.555 2.527 1 98.81 188 MET A N 1
ATOM 1492 C CA . MET A 1 188 ? -4.762 14.836 3.174 1 98.81 188 MET A CA 1
ATOM 1493 C C . MET A 1 188 ? -3.547 15.328 3.953 1 98.81 188 MET A C 1
ATOM 1495 O O . MET A 1 188 ? -3.189 16.5 3.877 1 98.81 188 MET A O 1
ATOM 1499 N N . PRO A 1 189 ? -2.84 14.469 4.68 1 98.62 189 PRO A N 1
ATOM 1500 C CA . PRO A 1 189 ? -1.695 14.992 5.426 1 98.62 189 PRO A CA 1
ATOM 1501 C C . PRO A 1 189 ? -0.606 15.555 4.516 1 98.62 189 PRO A C 1
ATOM 1503 O O . PRO A 1 189 ? 0.07 16.516 4.883 1 98.62 189 PRO A O 1
ATOM 1506 N N . TRP A 1 190 ? -0.47 14.977 3.375 1 98.44 190 TRP A N 1
ATOM 1507 C CA . TRP A 1 190 ? 0.549 15.43 2.436 1 98.44 190 TRP A CA 1
ATOM 1508 C C . TRP A 1 190 ? 0.17 16.781 1.828 1 98.44 190 TRP A C 1
ATOM 1510 O O . TRP A 1 190 ? 1.016 17.672 1.693 1 98.44 190 TRP A O 1
ATOM 1520 N N . VAL A 1 191 ? -1.077 16.891 1.442 1 98.69 191 VAL A N 1
ATOM 1521 C CA . VAL A 1 191 ? -1.544 18.172 0.907 1 98.69 191 VAL A CA 1
ATOM 1522 C C . VAL A 1 191 ? -1.415 19.25 1.972 1 98.69 191 VAL A C 1
ATOM 1524 O O . VAL A 1 191 ? -0.997 20.375 1.676 1 98.69 191 VAL A O 1
ATOM 1527 N N . SER A 1 192 ? -1.732 18.938 3.189 1 98.5 192 SER A N 1
ATOM 1528 C CA . SER A 1 192 ? -1.587 19.875 4.301 1 98.5 192 SER A CA 1
ATOM 1529 C C . SER A 1 192 ? -0.14 20.328 4.449 1 98.5 192 SER A C 1
ATOM 1531 O O . SER A 1 192 ? 0.127 21.516 4.598 1 98.5 192 SER A O 1
ATOM 1533 N N . GLN A 1 193 ? 0.788 19.422 4.418 1 97.56 193 GLN A N 1
ATOM 1534 C CA . GLN A 1 193 ? 2.199 19.766 4.555 1 97.56 193 GLN A CA 1
ATOM 1535 C C . GLN A 1 193 ? 2.672 20.609 3.381 1 97.56 193 GLN A C 1
ATOM 1537 O O . GLN A 1 193 ? 3.498 21.516 3.557 1 97.56 193 GLN A O 1
ATOM 1542 N N . LEU A 1 194 ? 2.189 20.297 2.209 1 98.38 194 LEU A N 1
ATOM 1543 C CA . LEU A 1 194 ? 2.574 21.062 1.03 1 98.38 194 LEU A CA 1
ATOM 1544 C C . LEU A 1 194 ? 2.041 22.484 1.117 1 98.38 194 LEU A C 1
ATOM 1546 O O . LEU A 1 194 ? 2.711 23.438 0.693 1 98.38 194 LEU A O 1
ATOM 1550 N N . ILE A 1 195 ? 0.854 22.656 1.638 1 98.25 195 ILE A N 1
ATOM 1551 C CA . ILE A 1 195 ? 0.291 23.984 1.865 1 98.25 195 ILE A CA 1
ATOM 1552 C C . ILE A 1 195 ? 1.159 24.75 2.861 1 98.25 195 ILE A C 1
ATOM 1554 O O . ILE A 1 195 ? 1.439 25.938 2.668 1 98.25 195 ILE A O 1
ATOM 1558 N N . ASP A 1 196 ? 1.581 24.109 3.857 1 96.44 196 ASP A N 1
ATOM 1559 C CA . ASP A 1 196 ? 2.432 24.75 4.863 1 96.44 196 ASP A CA 1
ATOM 1560 C C . ASP A 1 196 ? 3.758 25.188 4.258 1 96.44 196 ASP A C 1
ATOM 1562 O O . ASP A 1 196 ? 4.301 26.234 4.637 1 96.44 196 ASP A O 1
ATOM 1566 N N . LEU A 1 197 ? 4.254 24.422 3.361 1 96.06 197 LEU A N 1
ATOM 1567 C CA . LEU A 1 197 ? 5.566 24.688 2.779 1 96.06 197 LEU A CA 1
ATOM 1568 C C . LEU A 1 197 ? 5.473 25.766 1.704 1 96.06 197 LEU A C 1
ATOM 1570 O O . LEU A 1 197 ? 6.367 26.594 1.583 1 96.06 197 LEU A O 1
ATOM 1574 N N . LYS A 1 198 ? 4.371 25.75 0.945 1 96.69 198 LYS A N 1
ATOM 1575 C CA . LYS A 1 198 ? 4.344 26.578 -0.256 1 96.69 198 LYS A CA 1
ATOM 1576 C C . LYS A 1 198 ? 3.309 27.688 -0.129 1 96.69 198 LYS A C 1
ATOM 1578 O O . LYS A 1 198 ? 3.365 28.688 -0.859 1 96.69 198 LYS A O 1
ATOM 1583 N N . GLY A 1 199 ? 2.342 27.547 0.766 1 97.19 199 GLY A N 1
ATOM 1584 C CA . GLY A 1 199 ? 1.145 28.359 0.759 1 97.19 199 GLY A CA 1
ATOM 1585 C C . GLY A 1 199 ? 0.064 27.844 -0.168 1 97.19 199 GLY A C 1
ATOM 1586 O O . GLY A 1 199 ? 0.36 27.344 -1.26 1 97.19 199 GLY A O 1
ATOM 1587 N N . ALA A 1 200 ? -1.137 27.969 0.234 1 97.38 200 ALA A N 1
ATOM 1588 C CA . ALA A 1 200 ? -2.275 27.406 -0.486 1 97.38 200 ALA A CA 1
ATOM 1589 C C . ALA A 1 200 ? -2.391 28 -1.885 1 97.38 200 ALA A C 1
ATOM 1591 O O . ALA A 1 200 ? -2.592 27.281 -2.861 1 97.38 200 ALA A O 1
ATOM 1592 N N . ASP A 1 201 ? -2.25 29.312 -2.002 1 97.06 201 ASP A N 1
ATOM 1593 C CA . ASP A 1 201 ? -2.436 29.984 -3.285 1 97.06 201 ASP A CA 1
ATOM 1594 C C . ASP A 1 201 ? -1.39 29.531 -4.301 1 97.06 201 ASP A C 1
ATOM 1596 O O . ASP A 1 201 ? -1.701 29.328 -5.477 1 97.06 201 ASP A O 1
ATOM 1600 N N . VAL A 1 202 ? -0.208 29.344 -3.84 1 97.06 202 VAL A N 1
ATOM 1601 C CA . VAL A 1 202 ? 0.875 28.906 -4.715 1 97.06 202 VAL A CA 1
ATOM 1602 C C . VAL A 1 202 ? 0.676 27.438 -5.086 1 97.06 202 VAL A C 1
ATOM 1604 O O . VAL A 1 202 ? 0.789 27.078 -6.258 1 97.06 202 VAL A O 1
ATOM 1607 N N . LEU A 1 203 ? 0.357 26.578 -4.16 1 98.19 203 LEU A N 1
ATOM 1608 C CA . LEU A 1 203 ? 0.18 25.156 -4.395 1 98.19 203 LEU A CA 1
ATOM 1609 C C . LEU A 1 203 ? -0.957 24.906 -5.379 1 98.19 203 LEU A C 1
ATOM 1611 O O . LEU A 1 203 ? -0.825 24.078 -6.289 1 98.19 203 LEU A O 1
ATOM 1615 N N . PHE A 1 204 ? -2.025 25.656 -5.188 1 98.31 204 PHE A N 1
ATOM 1616 C CA . PHE A 1 204 ? -3.244 25.328 -5.918 1 98.31 204 PHE A CA 1
ATOM 1617 C C . PHE A 1 204 ? -3.367 26.172 -7.176 1 98.31 204 PHE A C 1
ATOM 1619 O O . PHE A 1 204 ? -4.387 26.125 -7.867 1 98.31 204 PHE A O 1
ATOM 1626 N N . PHE A 1 205 ? -2.469 27.031 -7.48 1 96.75 205 PHE A N 1
ATOM 1627 C CA . PHE A 1 205 ? -2.543 28.016 -8.555 1 96.75 205 PHE A CA 1
ATOM 1628 C C . PHE A 1 205 ? -3.043 27.375 -9.844 1 96.75 205 PHE A C 1
ATOM 1630 O O . PHE A 1 205 ? -3.92 27.922 -10.516 1 96.75 205 PHE A O 1
ATOM 1637 N N . GLU A 1 206 ? -2.641 26.25 -10.305 1 96.94 206 GLU A N 1
ATOM 1638 C CA . GLU A 1 206 ? -3.078 25.578 -11.523 1 96.94 206 GLU A CA 1
ATOM 1639 C C . GLU A 1 206 ? -3.85 24.312 -11.211 1 96.94 206 GLU A C 1
ATOM 1641 O O . GLU A 1 206 ? -3.963 23.422 -12.062 1 96.94 206 GLU A O 1
ATOM 1646 N N . LEU A 1 207 ? -4.375 24.234 -9.992 1 98.62 207 LEU A N 1
ATOM 1647 C CA . LEU A 1 207 ? -5.02 23.016 -9.547 1 98.62 207 LEU A CA 1
ATOM 1648 C C . LEU A 1 207 ? -6.379 23.312 -8.922 1 98.62 207 LEU A C 1
ATOM 1650 O O . LEU A 1 207 ? -6.602 23.016 -7.742 1 98.62 207 LEU A O 1
ATOM 1654 N N . PRO A 1 208 ? -7.34 23.812 -9.727 1 98.62 208 PRO A N 1
ATOM 1655 C CA . PRO A 1 208 ? -8.609 24.281 -9.156 1 98.62 208 PRO A CA 1
ATOM 1656 C C . PRO A 1 208 ? -9.43 23.141 -8.562 1 98.62 208 PRO A C 1
ATOM 1658 O O . PRO A 1 208 ? -10.109 23.328 -7.547 1 98.62 208 PRO A O 1
ATOM 1661 N N . HIS A 1 209 ? -9.453 21.984 -9.227 1 98.81 209 HIS A N 1
ATOM 1662 C CA . HIS A 1 209 ? -10.273 20.875 -8.727 1 98.81 209 HIS A CA 1
ATOM 1663 C C . HIS A 1 209 ? -9.688 20.297 -7.445 1 98.81 209 HIS A C 1
ATOM 1665 O O . HIS A 1 209 ? -10.43 19.859 -6.559 1 98.81 209 HIS A O 1
ATOM 1671 N N . LEU A 1 210 ? -8.391 20.281 -7.344 1 98.81 210 LEU A N 1
ATOM 1672 C CA . LEU A 1 210 ? -7.742 19.859 -6.102 1 98.81 210 LEU A CA 1
ATOM 1673 C C . LEU A 1 210 ? -8.031 20.844 -4.98 1 98.81 210 LEU A C 1
ATOM 1675 O O . LEU A 1 210 ? -8.219 20.453 -3.828 1 98.81 210 LEU A O 1
ATOM 1679 N N . ARG A 1 211 ? -7.996 22.125 -5.297 1 98.75 211 ARG A N 1
ATOM 1680 C CA . ARG A 1 211 ? -8.359 23.141 -4.309 1 98.75 211 ARG A CA 1
ATOM 1681 C C . ARG A 1 211 ? -9.766 22.906 -3.77 1 98.75 211 ARG A C 1
ATOM 1683 O O . ARG A 1 211 ? -9.984 22.938 -2.557 1 98.75 211 ARG A O 1
ATOM 1690 N N . ASN A 1 212 ? -10.695 22.688 -4.676 1 98.69 212 ASN A N 1
ATOM 1691 C CA . ASN A 1 212 ? -12.078 22.438 -4.266 1 98.69 212 ASN A CA 1
ATOM 1692 C C . ASN A 1 212 ? -12.172 21.203 -3.367 1 98.69 212 ASN A C 1
ATOM 1694 O O . ASN A 1 212 ? -12.906 21.203 -2.381 1 98.69 212 ASN A O 1
ATOM 1698 N N . TRP A 1 213 ? -11.469 20.141 -3.771 1 98.88 213 TRP A N 1
ATOM 1699 C CA . TRP A 1 213 ? -11.398 18.938 -2.959 1 98.88 213 TRP A CA 1
ATOM 1700 C C . TRP A 1 213 ? -10.875 19.25 -1.56 1 98.88 213 TRP A C 1
ATOM 1702 O O . TRP A 1 213 ? -11.469 18.828 -0.562 1 98.88 213 TRP A O 1
ATOM 1712 N N . TRP A 1 214 ? -9.812 20 -1.457 1 98.81 214 TRP A N 1
ATOM 1713 C CA . TRP A 1 214 ? -9.211 20.344 -0.172 1 98.81 214 TRP A CA 1
ATOM 1714 C C . TRP A 1 214 ? -10.188 21.141 0.687 1 98.81 214 TRP A C 1
ATOM 1716 O O . TRP A 1 214 ? -10.336 20.875 1.881 1 98.81 214 TRP A O 1
ATOM 1726 N N . GLU A 1 215 ? -10.797 22.109 0.138 1 98.31 215 GLU A N 1
ATOM 1727 C CA . GLU A 1 215 ? -11.727 22.969 0.867 1 98.31 215 GLU A CA 1
ATOM 1728 C C . GLU A 1 215 ? -12.891 22.156 1.433 1 98.31 215 GLU A C 1
ATOM 1730 O O . GLU A 1 215 ? -13.414 22.469 2.504 1 98.31 215 GLU A O 1
ATOM 1735 N N . ARG A 1 216 ? -13.219 21.125 0.717 1 98.44 216 ARG A N 1
ATOM 1736 C CA . ARG A 1 216 ? -14.289 20.25 1.166 1 98.44 216 ARG A CA 1
ATOM 1737 C C . ARG A 1 216 ? -13.812 19.328 2.285 1 98.44 216 ARG A C 1
ATOM 1739 O O . ARG A 1 216 ? -14.422 19.281 3.357 1 98.44 216 ARG A O 1
ATOM 1746 N N . VAL A 1 217 ? -12.719 18.688 2.07 1 98.69 217 VAL A N 1
ATOM 1747 C CA . VAL A 1 217 ? -12.328 17.609 2.979 1 98.69 217 VAL A CA 1
ATOM 1748 C C . VAL A 1 217 ? -11.688 18.203 4.23 1 98.69 217 VAL A C 1
ATOM 1750 O O . VAL A 1 217 ? -11.734 17.594 5.305 1 98.69 217 VAL A O 1
ATOM 1753 N N . SER A 1 218 ? -11.094 19.359 4.152 1 98.56 218 SER A N 1
ATOM 1754 C CA . SER A 1 218 ? -10.398 19.969 5.281 1 98.56 218 SER A CA 1
ATOM 1755 C C . SER A 1 218 ? -11.391 20.484 6.328 1 98.56 218 SER A C 1
ATOM 1757 O O . SER A 1 218 ? -11 20.812 7.449 1 98.56 218 SER A O 1
ATOM 1759 N N . LEU A 1 219 ? -12.656 20.516 6.004 1 98.31 219 LEU A N 1
ATOM 1760 C CA . LEU A 1 219 ? -13.688 20.969 6.934 1 98.31 219 LEU A CA 1
ATOM 1761 C C . LEU A 1 219 ? -14.188 19.828 7.805 1 98.31 219 LEU A C 1
ATOM 1763 O O . LEU A 1 219 ? -14.875 20.047 8.805 1 98.31 219 LEU A O 1
ATOM 1767 N N . ARG A 1 220 ? -13.859 18.656 7.492 1 98.31 220 ARG A N 1
ATOM 1768 C CA . ARG A 1 220 ? -14.328 17.516 8.25 1 98.31 220 ARG A CA 1
ATOM 1769 C C . ARG A 1 220 ? -13.812 17.547 9.688 1 98.31 220 ARG A C 1
ATOM 1771 O O . ARG A 1 220 ? -12.633 17.797 9.922 1 98.31 220 ARG A O 1
ATOM 1778 N N . PRO A 1 221 ? -14.672 17.25 10.648 1 98.31 221 PRO A N 1
ATOM 1779 C CA . PRO A 1 221 ? -14.273 17.344 12.055 1 98.31 221 PRO A CA 1
ATOM 1780 C C . PRO A 1 221 ? -13.125 16.406 12.406 1 98.31 221 PRO A C 1
ATOM 1782 O O . PRO A 1 221 ? -12.211 16.797 13.133 1 98.31 221 PRO A O 1
ATOM 1785 N N . ALA A 1 222 ? -13.148 15.203 11.938 1 98.5 222 ALA A N 1
ATOM 1786 C CA . ALA A 1 222 ? -12.086 14.242 12.227 1 98.5 222 ALA A CA 1
ATOM 1787 C C . ALA A 1 222 ? -10.734 14.742 11.719 1 98.5 222 ALA A C 1
ATOM 1789 O O . ALA A 1 222 ? -9.711 14.531 12.367 1 98.5 222 ALA A O 1
ATOM 1790 N N . TRP A 1 223 ? -10.727 15.391 10.586 1 98.75 223 TRP A N 1
ATOM 1791 C CA . TRP A 1 223 ? -9.484 15.938 10.055 1 98.75 223 TRP A CA 1
ATOM 1792 C C . TRP A 1 223 ? -8.969 17.078 10.93 1 98.75 223 TRP A C 1
ATOM 1794 O O . TRP A 1 223 ? -7.77 17.172 11.195 1 98.75 223 TRP A O 1
ATOM 1804 N N . LYS A 1 224 ? -9.82 17.938 11.336 1 98.69 224 LYS A N 1
ATOM 1805 C CA . LYS A 1 224 ? -9.406 19.047 12.195 1 98.69 224 LYS A CA 1
ATOM 1806 C C . LYS A 1 224 ? -8.703 18.547 13.445 1 98.69 224 LYS A C 1
ATOM 1808 O O . LYS A 1 224 ? -7.695 19.125 13.875 1 98.69 224 LYS A O 1
ATOM 1813 N N . GLU A 1 225 ? -9.242 17.5 13.961 1 98.62 225 GLU A N 1
ATOM 1814 C CA . GLU A 1 225 ? -8.617 16.906 15.141 1 98.62 225 GLU A CA 1
ATOM 1815 C C . GLU A 1 225 ? -7.273 16.281 14.789 1 98.62 225 GLU A C 1
ATOM 1817 O O . GLU A 1 225 ? -6.289 16.453 15.516 1 98.62 225 GLU A O 1
ATOM 1822 N N . ALA A 1 226 ? -7.215 15.5 13.734 1 98.81 226 ALA A N 1
ATOM 1823 C CA . ALA A 1 226 ? -5.973 14.875 13.289 1 98.81 226 ALA A CA 1
ATOM 1824 C C . ALA A 1 226 ? -4.91 15.922 12.977 1 98.81 226 ALA A C 1
ATOM 1826 O O . ALA A 1 226 ? -3.742 15.758 13.336 1 98.81 226 ALA A O 1
ATOM 1827 N N . CYS A 1 227 ? -5.344 16.969 12.281 1 98.5 227 CYS A N 1
ATOM 1828 C CA . CYS A 1 227 ? -4.441 18.047 11.898 1 98.5 227 CYS A CA 1
ATOM 1829 C C . CYS A 1 227 ? -3.883 18.75 13.133 1 98.5 227 CYS A C 1
ATOM 1831 O O . CYS A 1 227 ? -2.725 19.172 13.141 1 98.5 227 CYS A O 1
ATOM 1833 N N . ALA A 1 228 ? -4.715 18.891 14.148 1 98.44 228 ALA A N 1
ATOM 1834 C CA . ALA A 1 228 ? -4.262 19.516 15.391 1 98.44 228 ALA A CA 1
ATOM 1835 C C . ALA A 1 228 ? -3.16 18.688 16.047 1 98.44 228 ALA A C 1
ATOM 1837 O O . ALA A 1 228 ? -2.223 19.25 16.625 1 98.44 228 ALA A O 1
ATOM 1838 N N . LEU A 1 229 ? -3.293 17.359 15.992 1 98.5 229 LEU A N 1
ATOM 1839 C CA . LEU A 1 229 ? -2.238 16.5 16.5 1 98.5 229 LEU A CA 1
ATOM 1840 C C . LEU A 1 229 ? -0.93 16.734 15.758 1 98.5 229 LEU A C 1
ATOM 1842 O O . LEU A 1 229 ? 0.133 16.828 16.375 1 98.5 229 LEU A O 1
ATOM 1846 N N . MET A 1 230 ? -1.021 16.812 14.484 1 97.94 230 MET A N 1
ATOM 1847 C CA . MET A 1 230 ? 0.15 17.016 13.641 1 97.94 230 MET A CA 1
ATOM 1848 C C . MET A 1 230 ? 0.788 18.375 13.906 1 97.94 230 MET A C 1
ATOM 1850 O O . MET A 1 230 ? 2.008 18.469 14.047 1 97.94 230 MET A O 1
ATOM 1854 N N . ASP A 1 231 ? -0.032 19.422 13.977 1 97.19 231 ASP A N 1
ATOM 1855 C CA . ASP A 1 231 ? 0.443 20.781 14.188 1 97.19 231 ASP A CA 1
ATOM 1856 C C . ASP A 1 231 ? 1.182 20.906 15.523 1 97.19 231 ASP A C 1
ATOM 1858 O O . ASP A 1 231 ? 2.23 21.547 15.594 1 97.19 231 ASP A O 1
ATOM 1862 N N . LYS A 1 232 ? 0.58 20.312 16.516 1 97.69 232 LYS A N 1
ATOM 1863 C CA . LYS A 1 232 ? 1.215 20.344 17.828 1 97.69 232 LYS A CA 1
ATOM 1864 C C . LYS A 1 232 ? 2.576 19.656 17.797 1 97.69 232 LYS A C 1
ATOM 1866 O O . LYS A 1 232 ? 3.547 20.172 18.359 1 97.69 232 LYS A O 1
ATOM 1871 N N . ALA A 1 233 ? 2.648 18.5 17.172 1 97 233 ALA A N 1
ATOM 1872 C CA . ALA A 1 233 ? 3.9 17.75 17.078 1 97 233 ALA A CA 1
ATOM 1873 C C . ALA A 1 233 ? 4.945 18.516 16.281 1 97 233 ALA A C 1
ATOM 1875 O O . ALA A 1 233 ? 6.125 18.531 16.641 1 97 233 ALA A O 1
ATOM 1876 N N . MET A 1 234 ? 4.551 19.156 15.211 1 94.75 234 MET A N 1
ATOM 1877 C CA . MET A 1 234 ? 5.449 19.938 14.359 1 94.75 234 MET A CA 1
ATOM 1878 C C . MET A 1 234 ? 5.988 21.156 15.102 1 94.75 234 MET A C 1
ATOM 1880 O O . MET A 1 234 ? 7.145 21.531 14.922 1 94.75 234 MET A O 1
ATOM 1884 N N . GLU A 1 235 ? 5.141 21.75 15.859 1 94.44 235 GLU A N 1
ATOM 1885 C CA . GLU A 1 235 ? 5.57 22.891 16.672 1 94.44 235 GLU A CA 1
ATOM 1886 C C . GLU A 1 235 ? 6.648 22.469 17.672 1 94.44 235 GLU A C 1
ATOM 1888 O O . GLU A 1 235 ? 7.645 23.188 17.844 1 94.44 235 GLU A O 1
ATOM 1893 N N . VAL A 1 236 ? 6.395 21.359 18.312 1 93.5 236 VAL A N 1
ATOM 1894 C CA . VAL A 1 236 ? 7.359 20.844 19.281 1 93.5 236 VAL A CA 1
ATOM 1895 C C . VAL A 1 236 ? 8.68 20.531 18.578 1 93.5 236 VAL A C 1
ATOM 1897 O O . VAL A 1 236 ? 9.758 20.828 19.094 1 93.5 236 VAL A O 1
ATOM 1900 N N . MET A 1 237 ? 8.625 19.953 17.422 1 92.56 237 MET A N 1
ATOM 1901 C CA . MET A 1 237 ? 9.812 19.625 16.641 1 92.56 237 MET A CA 1
ATOM 1902 C C . MET A 1 237 ? 10.602 20.891 16.297 1 92.56 237 MET A C 1
ATOM 1904 O O . MET A 1 237 ? 11.828 20.906 16.422 1 92.56 237 MET A O 1
ATOM 1908 N N . ARG A 1 238 ? 9.914 21.969 15.906 1 89.56 238 ARG A N 1
ATOM 1909 C CA . ARG A 1 238 ? 10.555 23.219 15.516 1 89.56 238 ARG A CA 1
ATOM 1910 C C . ARG A 1 238 ? 11.227 23.875 16.719 1 89.56 238 ARG A C 1
ATOM 1912 O O . ARG A 1 238 ? 12.32 24.438 16.594 1 89.56 238 ARG A O 1
ATOM 1919 N N . GLN A 1 239 ? 10.602 23.766 17.828 1 89.44 239 GLN A N 1
ATOM 1920 C CA . GLN A 1 239 ? 11.141 24.359 19.062 1 89.44 239 GLN A CA 1
ATOM 1921 C C . GLN A 1 239 ? 12.414 23.641 19.5 1 89.44 239 GLN A C 1
ATOM 1923 O O . GLN A 1 239 ? 13.359 24.281 19.969 1 89.44 239 GLN A O 1
ATOM 1928 N N . ASN A 1 240 ? 12.438 22.344 19.266 1 86.12 240 ASN A N 1
ATOM 1929 C CA . ASN A 1 240 ? 13.594 21.547 19.656 1 86.12 240 ASN A CA 1
ATOM 1930 C C . ASN A 1 240 ? 14.75 21.719 18.688 1 86.12 240 ASN A C 1
ATOM 1932 O O . ASN A 1 240 ? 15.914 21.578 19.078 1 86.12 240 ASN A O 1
ATOM 1936 N N . ALA A 1 241 ? 14.484 21.922 17.5 1 80.25 241 ALA A N 1
ATOM 1937 C CA . ALA A 1 241 ? 15.516 22.109 16.484 1 80.25 241 ALA A CA 1
ATOM 1938 C C . ALA A 1 241 ? 16.172 23.484 16.609 1 80.25 241 ALA A C 1
ATOM 1940 O O . ALA A 1 241 ? 17.344 23.656 16.25 1 80.25 241 ALA A O 1
ATOM 1941 N N . ALA A 1 242 ? 15.523 24.531 17.094 1 72.75 242 ALA A N 1
ATOM 1942 C CA . ALA A 1 242 ? 16.031 25.891 17.266 1 72.75 242 ALA A CA 1
ATOM 1943 C C . ALA A 1 242 ? 16.92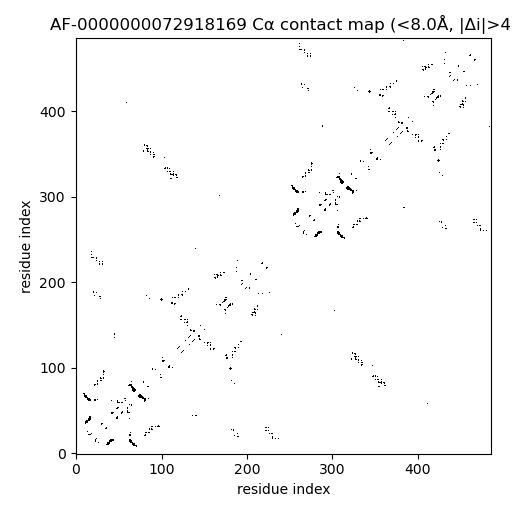2 26 18.5 1 72.75 242 ALA A C 1
ATOM 1945 O O . ALA A 1 242 ? 17.656 26.969 18.656 1 72.75 242 ALA A O 1
ATOM 1946 N N . LYS A 1 243 ? 16.906 25.016 19.359 1 69.88 243 LYS A N 1
ATOM 1947 C CA . LYS A 1 243 ? 17.766 25.031 20.531 1 69.88 243 LYS A CA 1
ATOM 1948 C C . LYS A 1 243 ? 19.141 24.438 20.219 1 69.88 243 LYS A C 1
ATOM 1950 O O . LYS A 1 243 ? 20.156 24.922 20.734 1 69.88 243 LYS A O 1
ATOM 1955 N N . MET B 1 1 ? -34.438 -25.953 -11.016 1 22.66 1 MET B N 1
ATOM 1956 C CA . MET B 1 1 ? -34.281 -24.578 -10.586 1 22.66 1 MET B CA 1
ATOM 1957 C C . MET B 1 1 ? -32.969 -24 -11.102 1 22.66 1 MET B C 1
ATOM 1959 O O . MET B 1 1 ? -31.891 -24.531 -10.828 1 22.66 1 MET B O 1
ATOM 1963 N N . GLU B 1 2 ? -32.875 -23.438 -12.32 1 27.67 2 GLU B N 1
ATOM 1964 C CA . GLU B 1 2 ? -31.719 -23.062 -13.148 1 27.67 2 GLU B CA 1
ATOM 1965 C C . GLU B 1 2 ? -30.859 -22.016 -12.453 1 27.67 2 GLU B C 1
ATOM 1967 O O . GLU B 1 2 ? -31.359 -20.984 -11.984 1 27.67 2 GLU B O 1
ATOM 1972 N N . PHE B 1 3 ? -30.031 -22.484 -11.594 1 29.83 3 PHE B N 1
ATOM 1973 C CA . PHE B 1 3 ? -29.141 -21.594 -10.867 1 29.83 3 PHE B CA 1
ATOM 1974 C C . PHE B 1 3 ? -28.641 -20.469 -11.773 1 29.83 3 PHE B C 1
ATOM 1976 O O . PHE B 1 3 ? -28.078 -20.734 -12.844 1 29.83 3 PHE B O 1
ATOM 1983 N N . GLY B 1 4 ? -29.422 -19.438 -12 1 32.38 4 GLY B N 1
ATOM 1984 C CA . GLY B 1 4 ? -29.156 -18.25 -12.805 1 32.38 4 GLY B CA 1
ATOM 1985 C C . GLY B 1 4 ? -27.75 -17.734 -12.664 1 32.38 4 GLY B C 1
ATOM 1986 O O . GLY B 1 4 ? -27.438 -17 -11.711 1 32.38 4 GLY B O 1
ATOM 1987 N N . THR B 1 5 ? -26.734 -18.531 -12.641 1 35.56 5 THR B N 1
ATOM 1988 C CA . THR B 1 5 ? -25.281 -18.344 -12.656 1 35.56 5 THR B CA 1
ATOM 1989 C C . THR B 1 5 ? -24.906 -17.156 -13.539 1 35.56 5 THR B C 1
ATOM 1991 O O . THR B 1 5 ? -24.875 -17.281 -14.766 1 35.56 5 THR B O 1
ATOM 1994 N N . THR B 1 6 ? -25.578 -16.062 -13.555 1 38.09 6 THR B N 1
ATOM 1995 C CA . THR B 1 6 ? -25.203 -14.797 -14.172 1 38.09 6 THR B CA 1
ATOM 1996 C C . THR B 1 6 ? -23.719 -14.523 -13.984 1 38.09 6 THR B C 1
ATOM 1998 O O . THR B 1 6 ? -23.328 -13.656 -13.195 1 38.09 6 THR B O 1
ATOM 2001 N N . GLU B 1 7 ? -22.953 -15.289 -13.375 1 43.72 7 GLU B N 1
ATOM 2002 C CA . GLU B 1 7 ? -21.5 -15.219 -13.438 1 43.72 7 GLU B CA 1
ATOM 2003 C C . GLU B 1 7 ? -21.031 -14.688 -14.789 1 43.72 7 GLU B C 1
ATOM 2005 O O . GLU B 1 7 ? -21.109 -15.391 -15.797 1 43.72 7 GLU B O 1
ATOM 2010 N N . LEU B 1 8 ? -21.484 -13.477 -15.109 1 48.03 8 LEU B N 1
ATOM 2011 C CA . LEU B 1 8 ? -21.453 -12.633 -16.297 1 48.03 8 LEU B CA 1
ATOM 2012 C C . LEU B 1 8 ? -20.188 -12.883 -17.109 1 48.03 8 LEU B C 1
ATOM 2014 O O . LEU B 1 8 ? -19.094 -12.922 -16.562 1 48.03 8 LEU B O 1
ATOM 2018 N N . ASP B 1 9 ? -20.266 -13.695 -18.062 1 59.09 9 ASP B N 1
ATOM 2019 C CA . ASP B 1 9 ? -19.359 -13.867 -19.188 1 59.09 9 ASP B CA 1
ATOM 2020 C C . ASP B 1 9 ? -18.625 -12.57 -19.5 1 59.09 9 ASP B C 1
ATOM 2022 O O . ASP B 1 9 ? -18.969 -11.875 -20.469 1 59.09 9 ASP B O 1
ATOM 2026 N N . ARG B 1 10 ? -18.125 -11.852 -18.516 1 69.94 10 ARG B N 1
ATOM 2027 C CA . ARG B 1 10 ? -17.375 -10.641 -18.828 1 69.94 10 ARG B CA 1
ATOM 2028 C C . ARG B 1 10 ? -16.156 -10.961 -19.688 1 69.94 10 ARG B C 1
ATOM 2030 O O . ARG B 1 10 ? -15.531 -12.008 -19.516 1 69.94 10 ARG B O 1
ATOM 2037 N N . LYS B 1 11 ? -16.156 -10.258 -20.734 1 89.06 11 LYS B N 1
ATOM 2038 C CA . LYS B 1 11 ? -14.961 -10.258 -21.578 1 89.06 11 LYS B CA 1
ATOM 2039 C C . LYS B 1 11 ? -13.977 -9.18 -21.141 1 89.06 11 LYS B C 1
ATOM 2041 O O . LYS B 1 11 ? -14.383 -8.102 -20.703 1 89.06 11 LYS B O 1
ATOM 2046 N N . PHE B 1 12 ? -12.742 -9.586 -21.078 1 97.5 12 PHE B N 1
ATOM 2047 C CA . PHE B 1 12 ? -11.695 -8.672 -20.641 1 97.5 12 PHE B CA 1
ATOM 2048 C C . PHE B 1 12 ? -10.742 -8.352 -21.781 1 97.5 12 PHE B C 1
ATOM 2050 O O . PHE B 1 12 ? -10.438 -9.211 -22.609 1 97.5 12 PHE B O 1
ATOM 2057 N N . VAL B 1 13 ? -10.352 -7.109 -21.797 1 98.31 13 VAL B N 1
ATOM 2058 C CA . VAL B 1 13 ? -9.195 -6.699 -22.594 1 98.31 13 VAL B CA 1
ATOM 2059 C C . VAL B 1 13 ? -8.094 -6.176 -21.672 1 98.31 13 VAL B C 1
ATOM 2061 O O . VAL B 1 13 ? -8.328 -5.273 -20.859 1 98.31 13 VAL B O 1
ATOM 2064 N N . LEU B 1 14 ? -6.965 -6.785 -21.734 1 98.69 14 LEU B N 1
ATOM 2065 C CA . LEU B 1 14 ? -5.805 -6.344 -20.969 1 98.69 14 LEU B CA 1
ATOM 2066 C C . LEU B 1 14 ? -4.801 -5.621 -21.859 1 98.69 14 LEU B C 1
ATOM 2068 O O . LEU B 1 14 ? -4.254 -6.215 -22.781 1 98.69 14 LEU B O 1
ATOM 2072 N N . TYR B 1 15 ? -4.629 -4.328 -21.609 1 98.69 15 TYR B N 1
ATOM 2073 C CA . TYR B 1 15 ? -3.623 -3.518 -22.281 1 98.69 15 TYR B CA 1
ATOM 2074 C C . TYR B 1 15 ? -2.314 -3.498 -21.5 1 98.69 15 TYR B C 1
ATOM 2076 O O . TYR B 1 15 ? -2.312 -3.266 -20.297 1 98.69 15 TYR B O 1
ATOM 2084 N N . GLY B 1 16 ? -1.248 -3.805 -22.156 1 98.5 16 GLY B N 1
ATOM 2085 C CA . GLY B 1 16 ? 0.037 -3.721 -21.484 1 98.5 16 GLY B CA 1
ATOM 2086 C C . GLY B 1 16 ? 1.17 -4.34 -22.281 1 98.5 16 GLY B C 1
ATOM 2087 O O . GLY B 1 16 ? 1.059 -4.523 -23.484 1 98.5 16 GLY B O 1
ATOM 2088 N N . ASP B 1 17 ? 2.264 -4.457 -21.719 1 98.44 17 ASP B N 1
ATOM 2089 C CA . ASP B 1 17 ? 3.459 -5.129 -22.219 1 98.44 17 ASP B CA 1
ATOM 2090 C C . ASP B 1 17 ? 3.912 -6.234 -21.266 1 98.44 17 ASP B C 1
ATOM 2092 O O . ASP B 1 17 ? 4.188 -5.973 -20.094 1 98.44 17 ASP B O 1
ATOM 2096 N N . TYR B 1 18 ? 4.062 -7.457 -21.734 1 98.12 18 TYR B N 1
ATOM 2097 C CA . TYR B 1 18 ? 4.375 -8.586 -20.875 1 98.12 18 TYR B CA 1
ATOM 2098 C C . TYR B 1 18 ? 5.832 -8.539 -20.422 1 98.12 18 TYR B C 1
ATOM 2100 O O . TYR B 1 18 ? 6.242 -9.312 -19.547 1 98.12 18 TYR B O 1
ATOM 2108 N N . VAL B 1 19 ? 6.609 -7.582 -20.906 1 96.75 19 VAL B N 1
ATOM 2109 C CA . VAL B 1 19 ? 7.926 -7.328 -20.328 1 96.75 19 VAL B CA 1
ATOM 2110 C C . VAL B 1 19 ? 7.777 -6.695 -18.953 1 96.75 19 VAL B C 1
ATOM 2112 O O . VAL B 1 19 ? 8.688 -6.777 -18.125 1 96.75 19 VAL B O 1
ATOM 2115 N N . SER B 1 20 ? 6.684 -6.09 -18.734 1 96.88 20 SER B N 1
ATOM 2116 C CA . SER B 1 20 ? 6.383 -5.422 -17.484 1 96.88 20 SER B CA 1
ATOM 2117 C C . SER B 1 20 ? 5.875 -6.41 -16.438 1 96.88 20 SER B C 1
ATOM 2119 O O . SER B 1 20 ? 4.824 -7.023 -16.609 1 96.88 20 SER B O 1
ATOM 2121 N N . PRO B 1 21 ? 6.559 -6.508 -15.32 1 97.81 21 PRO B N 1
ATOM 2122 C CA . PRO B 1 21 ? 6.062 -7.348 -14.234 1 97.81 21 PRO B CA 1
ATOM 2123 C C . PRO B 1 21 ? 4.668 -6.938 -13.758 1 97.81 21 PRO B C 1
ATOM 2125 O O . PRO B 1 21 ? 3.914 -7.773 -13.25 1 97.81 21 PRO B O 1
ATOM 2128 N N . TYR B 1 22 ? 4.309 -5.707 -13.938 1 98.25 22 TYR B N 1
ATOM 2129 C CA . TYR B 1 22 ? 2.996 -5.219 -13.531 1 98.25 22 TYR B CA 1
ATOM 2130 C C . TYR B 1 22 ? 1.901 -5.785 -14.422 1 98.25 22 TYR B C 1
ATOM 2132 O O . TYR B 1 22 ? 0.823 -6.145 -13.945 1 98.25 22 TYR B O 1
ATOM 2140 N N . THR B 1 23 ? 2.178 -5.832 -15.75 1 98.75 23 THR B N 1
ATOM 2141 C CA . THR B 1 23 ? 1.238 -6.469 -16.672 1 98.75 23 THR B CA 1
ATOM 2142 C C . THR B 1 23 ? 1.115 -7.961 -16.375 1 98.75 23 THR B C 1
ATOM 2144 O O . THR B 1 23 ? 0.017 -8.516 -16.406 1 98.75 23 THR B O 1
ATOM 2147 N N . ILE B 1 24 ? 2.244 -8.602 -16.047 1 98.81 24 ILE B N 1
ATOM 2148 C CA . ILE B 1 24 ? 2.26 -10.023 -15.711 1 98.81 24 ILE B CA 1
ATOM 2149 C C . ILE B 1 24 ? 1.412 -10.273 -14.469 1 98.81 24 ILE B C 1
ATOM 2151 O O . ILE B 1 24 ? 0.688 -11.266 -14.391 1 98.81 24 ILE B O 1
ATOM 2155 N N . THR B 1 25 ? 1.486 -9.422 -13.5 1 98.56 25 THR B N 1
ATOM 2156 C CA . THR B 1 25 ? 0.701 -9.523 -12.281 1 98.56 25 THR B CA 1
ATOM 2157 C C . THR B 1 25 ? -0.792 -9.555 -12.594 1 98.56 25 THR B C 1
ATOM 2159 O O . THR B 1 25 ? -1.534 -10.367 -12.039 1 98.56 25 THR B O 1
ATOM 2162 N N . ALA B 1 26 ? -1.259 -8.672 -13.43 1 98.81 26 ALA B N 1
ATOM 2163 C CA . ALA B 1 26 ? -2.666 -8.633 -13.812 1 98.81 26 ALA B CA 1
ATOM 2164 C C . ALA B 1 26 ? -3.078 -9.922 -14.523 1 98.81 26 ALA B C 1
ATOM 2166 O O . ALA B 1 26 ? -4.117 -10.5 -14.203 1 98.81 26 ALA B O 1
ATOM 2167 N N . ALA B 1 27 ? -2.234 -10.375 -15.469 1 98.81 27 ALA B N 1
ATOM 2168 C CA . ALA B 1 27 ? -2.504 -11.625 -16.172 1 98.81 27 ALA B CA 1
ATOM 2169 C C . ALA B 1 27 ? -2.543 -12.805 -15.211 1 98.81 27 ALA B C 1
ATOM 2171 O O . ALA B 1 27 ? -3.4 -13.68 -15.32 1 98.81 27 ALA B O 1
ATOM 2172 N N . HIS B 1 28 ? -1.58 -12.797 -14.273 1 98.88 28 HIS B N 1
ATOM 2173 C CA . HIS B 1 28 ? -1.49 -13.867 -13.281 1 98.88 28 HIS B CA 1
ATOM 2174 C C . HIS B 1 28 ? -2.764 -13.945 -12.445 1 98.88 28 HIS B C 1
ATOM 2176 O O . HIS B 1 28 ? -3.27 -15.039 -12.188 1 98.88 28 HIS B O 1
ATOM 2182 N N . ALA B 1 29 ? -3.312 -12.812 -11.977 1 98.62 29 ALA B N 1
ATOM 2183 C CA . ALA B 1 29 ? -4.562 -12.805 -11.227 1 98.62 29 ALA B CA 1
ATOM 2184 C C . ALA B 1 29 ? -5.707 -13.383 -12.055 1 98.62 29 ALA B C 1
ATOM 2186 O O . ALA B 1 29 ? -6.527 -14.148 -11.539 1 98.62 29 ALA B O 1
ATOM 2187 N N . LEU B 1 30 ? -5.797 -12.961 -13.367 1 98.19 30 LEU B N 1
ATOM 2188 C CA . LEU B 1 30 ? -6.816 -13.5 -14.266 1 98.19 30 LEU B CA 1
ATOM 2189 C C . LEU B 1 30 ? -6.684 -15.016 -14.391 1 98.19 30 LEU B C 1
ATOM 2191 O O . LEU B 1 30 ? -7.68 -15.742 -14.305 1 98.19 30 LEU B O 1
ATOM 2195 N N . LEU B 1 31 ? -5.465 -15.5 -14.516 1 98.25 31 LEU B N 1
ATOM 2196 C CA . LEU B 1 31 ? -5.191 -16.922 -14.688 1 98.25 31 LEU B CA 1
ATOM 2197 C C . LEU B 1 31 ? -5.574 -17.703 -13.445 1 98.25 31 LEU B C 1
ATOM 2199 O O . LEU B 1 31 ? -6.105 -18.812 -13.539 1 98.25 31 LEU B O 1
ATOM 2203 N N . GLU B 1 32 ? -5.293 -17.172 -12.273 1 98.25 32 GLU B N 1
ATOM 2204 C CA . GLU B 1 32 ? -5.645 -17.828 -11.023 1 98.25 32 GLU B CA 1
ATOM 2205 C C . GLU B 1 32 ? -7.145 -18.078 -10.93 1 98.25 32 GLU B C 1
ATOM 2207 O O . GLU B 1 32 ? -7.59 -19 -10.242 1 98.25 32 GLU B O 1
ATOM 2212 N N . LYS B 1 33 ? -7.922 -17.234 -11.617 1 97.38 33 LYS B N 1
ATOM 2213 C CA . LYS B 1 33 ? -9.375 -17.344 -11.578 1 97.38 33 LYS B CA 1
ATOM 2214 C C . LYS B 1 33 ? -9.906 -18.109 -12.789 1 97.38 33 LYS B C 1
ATOM 2216 O O . LYS B 1 33 ? -11.125 -18.234 -12.969 1 97.38 33 LYS B O 1
ATOM 2221 N N . GLY B 1 34 ? -8.992 -18.578 -13.625 1 96.19 34 GLY B N 1
ATOM 2222 C CA . GLY B 1 34 ? -9.391 -19.328 -14.805 1 96.19 34 GLY B CA 1
ATOM 2223 C C . GLY B 1 34 ? -10.062 -18.484 -15.859 1 96.19 34 GLY B C 1
ATOM 2224 O O . GLY B 1 34 ? -10.914 -18.969 -16.609 1 96.19 34 GLY B O 1
ATOM 2225 N N . LEU B 1 35 ? -9.695 -17.219 -15.914 1 96.06 35 LEU B N 1
ATOM 2226 C CA . LEU B 1 35 ? -10.328 -16.297 -16.844 1 96.06 35 LEU B CA 1
ATOM 2227 C C . LEU B 1 35 ? -9.492 -16.125 -18.094 1 96.06 35 LEU B C 1
ATOM 2229 O O . LEU B 1 35 ? -8.273 -16.328 -18.078 1 96.06 35 LEU B O 1
ATOM 2233 N N . THR B 1 36 ? -10.156 -15.789 -19.172 1 95.5 36 THR B N 1
ATOM 2234 C CA . THR B 1 36 ? -9.5 -15.469 -20.438 1 95.5 36 THR B CA 1
ATOM 2235 C C . THR B 1 36 ? -9.648 -13.977 -20.75 1 95.5 36 THR B C 1
ATOM 2237 O O . THR B 1 36 ? -10.484 -13.297 -20.172 1 95.5 36 THR B O 1
ATOM 2240 N N . TRP B 1 37 ? -8.719 -13.5 -21.594 1 97.44 37 TRP B N 1
ATOM 2241 C CA . TRP B 1 37 ? -8.758 -12.094 -21.969 1 97.44 37 TRP B CA 1
ATOM 2242 C C . TRP B 1 37 ? -8.18 -11.883 -23.359 1 97.44 37 TRP B C 1
ATOM 2244 O O . TRP B 1 37 ? -7.48 -12.75 -23.891 1 97.44 37 TRP B O 1
ATOM 2254 N N . GLU B 1 38 ? -8.633 -10.844 -23.969 1 97.31 38 GLU B N 1
ATOM 2255 C CA . GLU B 1 38 ? -7.934 -10.328 -25.141 1 97.31 38 GLU B CA 1
ATOM 2256 C C . GLU B 1 38 ? -6.75 -9.453 -24.734 1 97.31 38 GLU B C 1
ATOM 2258 O O . GLU B 1 38 ? -6.879 -8.578 -23.875 1 97.31 38 GLU B O 1
ATOM 2263 N N . TYR B 1 39 ? -5.66 -9.758 -25.312 1 98.06 39 TYR B N 1
ATOM 2264 C CA . TYR B 1 39 ? -4.449 -8.992 -25.031 1 98.06 39 TYR B CA 1
ATOM 2265 C C . TYR B 1 39 ? -4.234 -7.91 -26.094 1 98.06 39 TYR B C 1
ATOM 2267 O O . TYR B 1 39 ? -4.277 -8.188 -27.281 1 98.06 39 TYR B O 1
ATOM 2275 N N . ARG B 1 40 ? -4.094 -6.699 -25.625 1 97.75 40 ARG B N 1
ATOM 2276 C CA . ARG B 1 40 ? -3.711 -5.594 -26.5 1 97.75 40 ARG B CA 1
ATOM 2277 C C . ARG B 1 40 ? -2.348 -5.031 -26.109 1 97.75 40 ARG B C 1
ATOM 2279 O O . ARG B 1 40 ? -2.207 -4.395 -25.062 1 97.75 40 ARG B O 1
ATOM 2286 N N . TYR B 1 41 ? -1.475 -5.16 -27 1 98.12 41 TYR B N 1
ATOM 2287 C CA . TYR B 1 41 ? -0.07 -4.855 -26.766 1 98.12 41 TYR B CA 1
ATOM 2288 C C . TYR B 1 41 ? 0.171 -3.35 -26.766 1 98.12 41 TYR B C 1
ATOM 2290 O O . TYR B 1 41 ? -0.269 -2.65 -27.688 1 98.12 41 TYR B O 1
ATOM 2298 N N . ILE B 1 42 ? 0.778 -2.857 -25.703 1 97.69 42 ILE B N 1
ATOM 2299 C CA . ILE B 1 42 ? 1.302 -1.499 -25.625 1 97.69 42 ILE B CA 1
ATOM 2300 C C . ILE B 1 42 ? 2.826 -1.536 -25.562 1 97.69 42 ILE B C 1
ATOM 2302 O O . ILE B 1 42 ? 3.406 -2.027 -24.594 1 97.69 42 ILE B O 1
ATOM 2306 N N . ASP B 1 43 ? 3.477 -0.96 -26.531 1 96.12 43 ASP B N 1
ATOM 2307 C CA . ASP B 1 43 ? 4.934 -0.982 -26.609 1 96.12 43 ASP B CA 1
ATOM 2308 C C . ASP B 1 43 ? 5.543 0.055 -25.656 1 96.12 43 ASP B C 1
ATOM 2310 O O . ASP B 1 43 ? 5.789 1.195 -26.062 1 96.12 43 ASP B O 1
ATOM 2314 N N . ILE B 1 44 ? 5.914 -0.389 -24.469 1 94.44 44 ILE B N 1
ATOM 2315 C CA . ILE B 1 44 ? 6.43 0.558 -23.484 1 94.44 44 ILE B CA 1
ATOM 2316 C C . ILE B 1 44 ? 7.852 0.968 -23.859 1 94.44 44 ILE B C 1
ATOM 2318 O O . ILE B 1 44 ? 8.32 2.041 -23.469 1 94.44 44 ILE B O 1
ATOM 2322 N N . LEU B 1 45 ? 8.547 0.184 -24.625 1 92.62 45 LEU B N 1
ATOM 2323 C CA . LEU B 1 45 ? 9.93 0.459 -25 1 92.62 45 LEU B CA 1
ATOM 2324 C C . LEU B 1 45 ? 9.992 1.492 -26.125 1 92.62 45 LEU B C 1
ATOM 2326 O O . LEU B 1 45 ? 11.047 2.074 -26.391 1 92.62 45 LEU B O 1
ATOM 2330 N N . LYS B 1 46 ? 8.922 1.718 -26.797 1 92.44 46 LYS B N 1
ATOM 2331 C CA . LYS B 1 46 ? 8.836 2.785 -27.797 1 92.44 46 LYS B CA 1
ATOM 2332 C C . LYS B 1 46 ? 8.07 3.986 -27.234 1 92.44 46 LYS B C 1
ATOM 2334 O O . LYS B 1 46 ? 7.578 4.82 -28 1 92.44 46 LYS B O 1
ATOM 2339 N N . PHE B 1 47 ? 7.754 4.031 -25.953 1 92.44 47 PHE B N 1
ATOM 2340 C CA . PHE B 1 47 ? 7.223 5.156 -25.188 1 92.44 47 PHE B CA 1
ATOM 2341 C C . PHE B 1 47 ? 5.777 5.445 -25.594 1 92.44 47 PHE B C 1
ATOM 2343 O O . PHE B 1 47 ? 5.336 6.594 -25.547 1 92.44 47 PHE B O 1
ATOM 2350 N N . VAL B 1 48 ? 5.105 4.406 -26 1 95.25 48 VAL B N 1
ATOM 2351 C CA . VAL B 1 48 ? 3.691 4.566 -26.312 1 95.25 48 VAL B CA 1
ATOM 2352 C C . VAL B 1 48 ? 2.947 5.094 -25.094 1 95.25 48 VAL B C 1
ATOM 2354 O O . VAL B 1 48 ? 1.994 5.867 -25.219 1 95.25 48 VAL B O 1
ATOM 2357 N N . THR B 1 49 ? 3.404 4.809 -23.891 1 95.25 49 THR B N 1
ATOM 2358 C CA . THR B 1 49 ? 2.764 5.207 -22.641 1 95.25 49 THR B CA 1
ATOM 2359 C C . THR B 1 49 ? 2.893 6.711 -22.422 1 95.25 49 THR B C 1
ATOM 2361 O O . THR B 1 49 ? 2.199 7.281 -21.578 1 95.25 49 THR B O 1
ATOM 2364 N N . ARG B 1 50 ? 3.701 7.359 -23.188 1 93.31 50 ARG B N 1
ATOM 2365 C CA . ARG B 1 50 ? 3.953 8.781 -22.984 1 93.31 50 ARG B CA 1
ATOM 2366 C C . ARG B 1 50 ? 3.121 9.625 -23.938 1 93.31 50 ARG B C 1
ATOM 2368 O O . ARG B 1 50 ? 3.141 10.859 -23.859 1 93.31 50 ARG B O 1
ATOM 2375 N N . THR B 1 51 ? 2.355 9.016 -24.781 1 96.25 51 THR B N 1
ATOM 2376 C CA . THR B 1 51 ? 1.544 9.734 -25.766 1 96.25 51 THR B CA 1
ATOM 2377 C C . THR B 1 51 ? 0.291 10.312 -25.109 1 96.25 51 THR B C 1
ATOM 2379 O O . THR B 1 51 ? -0.198 9.766 -24.109 1 96.25 51 THR B O 1
ATOM 2382 N N . PRO B 1 52 ? -0.24 11.359 -25.641 1 95.19 52 PRO B N 1
ATOM 2383 C CA . PRO B 1 52 ? -1.5 11.914 -25.141 1 95.19 52 PRO B CA 1
ATOM 2384 C C . PRO B 1 52 ? -2.652 10.914 -25.203 1 95.19 52 PRO B C 1
ATOM 2386 O O . PRO B 1 52 ? -3.521 10.906 -24.328 1 95.19 52 PRO B O 1
ATOM 2389 N N . GLU B 1 53 ? -2.658 10.141 -26.219 1 95.75 53 GLU B N 1
ATOM 2390 C CA . GLU B 1 53 ? -3.707 9.133 -26.391 1 95.75 53 GLU B CA 1
ATOM 2391 C C . GLU B 1 53 ? -3.697 8.133 -25.25 1 95.75 53 GLU B C 1
ATOM 2393 O O . GLU B 1 53 ? -4.75 7.781 -24.703 1 95.75 53 GLU B O 1
ATOM 2398 N N . HIS B 1 54 ? -2.473 7.703 -24.875 1 97 54 HIS B N 1
ATOM 2399 C CA . HIS B 1 54 ? -2.383 6.746 -23.781 1 97 54 HIS B CA 1
ATOM 2400 C C . HIS B 1 54 ? -2.732 7.402 -22.438 1 97 54 HIS B C 1
ATOM 2402 O O . HIS B 1 54 ? -3.32 6.762 -21.562 1 97 54 HIS B O 1
ATOM 2408 N N . ARG B 1 55 ? -2.406 8.633 -22.312 1 94 55 ARG B N 1
ATOM 2409 C CA . ARG B 1 55 ? -2.666 9.352 -21.078 1 94 55 ARG B CA 1
ATOM 2410 C C . ARG B 1 55 ? -4.164 9.523 -20.844 1 94 55 ARG B C 1
ATOM 2412 O O . ARG B 1 55 ? -4.605 9.672 -19.703 1 94 55 ARG B O 1
ATOM 2419 N N . LYS B 1 56 ? -4.934 9.461 -21.859 1 92.94 56 LYS B N 1
ATOM 2420 C CA . LYS B 1 56 ? -6.387 9.484 -21.719 1 92.94 56 LYS B CA 1
ATOM 2421 C C . LYS B 1 56 ? -6.902 8.195 -21.094 1 92.94 56 LYS B C 1
ATOM 2423 O O . LYS B 1 56 ? -7.961 8.18 -20.469 1 92.94 56 LYS B O 1
ATOM 2428 N N . LEU B 1 57 ? -6.105 7.16 -21.281 1 93.81 57 LEU B N 1
ATOM 2429 C CA . LEU B 1 57 ? -6.496 5.855 -20.75 1 93.81 57 LEU B CA 1
ATOM 2430 C C . LEU B 1 57 ? -5.973 5.672 -19.328 1 93.81 57 LEU B C 1
ATOM 2432 O O . LEU B 1 57 ? -6.684 5.16 -18.469 1 93.81 57 LEU B O 1
ATOM 2436 N N . HIS B 1 58 ? -4.762 6.129 -19.109 1 96.81 58 HIS B N 1
ATOM 2437 C CA . HIS B 1 58 ? -4.098 6.066 -17.812 1 96.81 58 HIS B CA 1
ATOM 2438 C C . HIS B 1 58 ? -3.537 7.43 -17.422 1 96.81 58 HIS B C 1
ATOM 2440 O O . HIS B 1 58 ? -2.525 7.871 -17.969 1 96.81 58 HIS B O 1
ATOM 2446 N N . PRO B 1 59 ? -4.051 8.023 -16.422 1 95.5 59 PRO B N 1
ATOM 2447 C CA . PRO B 1 59 ? -3.711 9.414 -16.094 1 95.5 59 PRO B CA 1
ATOM 2448 C C . PRO B 1 59 ? -2.227 9.602 -15.797 1 95.5 59 PRO B C 1
ATOM 2450 O O . PRO B 1 59 ? -1.706 10.711 -15.922 1 95.5 59 PRO B O 1
ATOM 2453 N N . PHE B 1 60 ? -1.492 8.531 -15.461 1 96.88 60 PHE B N 1
ATOM 2454 C CA . PHE B 1 60 ? -0.07 8.625 -15.164 1 96.88 60 PHE B CA 1
ATOM 2455 C C . PHE B 1 60 ? 0.765 8.008 -16.281 1 96.88 60 PHE B C 1
ATOM 2457 O O . PHE B 1 60 ? 1.983 7.875 -16.141 1 96.88 60 PHE B O 1
ATOM 2464 N N . GLY B 1 61 ? 0.083 7.566 -17.328 1 96.94 61 GLY B N 1
ATOM 2465 C CA . GLY B 1 61 ? 0.773 7.055 -18.5 1 96.94 61 GLY B CA 1
ATOM 2466 C C . GLY B 1 61 ? 1.469 5.73 -18.266 1 96.94 61 GLY B C 1
ATOM 2467 O O . GLY B 1 61 ? 2.588 5.512 -18.734 1 96.94 61 GLY B O 1
ATOM 2468 N N . LYS B 1 62 ? 0.807 4.852 -17.516 1 97.44 62 LYS B N 1
ATOM 2469 C CA . LYS B 1 62 ? 1.407 3.566 -17.156 1 97.44 62 LYS B CA 1
ATOM 2470 C C . LYS B 1 62 ? 0.591 2.408 -17.734 1 97.44 62 LYS B C 1
ATOM 2472 O O . LYS B 1 62 ? -0.384 2.623 -18.453 1 97.44 62 LYS B O 1
ATOM 2477 N N . VAL B 1 63 ? 1.049 1.266 -17.656 1 98 63 VAL B N 1
ATOM 2478 C CA . VAL B 1 63 ? 0.379 -0.011 -17.891 1 98 63 VAL B CA 1
ATOM 2479 C C . VAL B 1 63 ? 0.447 -0.862 -16.625 1 98 63 VAL B C 1
ATOM 2481 O O . VAL B 1 63 ? 1.292 -0.628 -15.75 1 98 63 VAL B O 1
ATOM 2484 N N . PRO B 1 64 ? -0.521 -1.827 -16.422 1 98.62 64 PRO B N 1
ATOM 2485 C CA . PRO B 1 64 ? -1.576 -2.312 -17.312 1 98.62 64 PRO B CA 1
ATOM 2486 C C . PRO B 1 64 ? -2.889 -1.55 -17.141 1 98.62 64 PRO B C 1
ATOM 2488 O O . PRO B 1 64 ? -3.035 -0.768 -16.203 1 98.62 64 PRO B O 1
ATOM 2491 N N . ILE B 1 65 ? -3.766 -1.739 -18.094 1 98.75 65 ILE B N 1
ATOM 2492 C CA . ILE B 1 65 ? -5.152 -1.288 -18.078 1 98.75 65 ILE B CA 1
ATOM 2493 C C . ILE B 1 65 ? -6.078 -2.463 -18.391 1 98.75 65 ILE B C 1
ATOM 2495 O O . ILE B 1 65 ? -5.809 -3.256 -19.281 1 98.75 65 ILE B O 1
ATOM 2499 N N . LEU B 1 66 ? -7.113 -2.615 -17.641 1 98.75 66 LEU B N 1
ATOM 2500 C CA . LEU B 1 66 ? -8.117 -3.645 -17.891 1 98.75 66 LEU B CA 1
ATOM 2501 C C . LEU B 1 66 ? -9.453 -3.021 -18.266 1 98.75 66 LEU B C 1
ATOM 2503 O O . LEU B 1 66 ? -10 -2.201 -17.531 1 98.75 66 LEU B O 1
ATOM 2507 N N . ASP B 1 67 ? -9.992 -3.412 -19.406 1 97.94 67 ASP B N 1
ATOM 2508 C CA . ASP B 1 67 ? -11.359 -3.082 -19.781 1 97.94 67 ASP B CA 1
ATOM 2509 C C . ASP B 1 67 ? -12.289 -4.273 -19.547 1 97.94 67 ASP B C 1
ATOM 2511 O O . ASP B 1 67 ? -11.992 -5.391 -19.969 1 97.94 67 ASP B O 1
ATOM 2515 N N . VAL B 1 68 ? -13.336 -4.004 -18.859 1 97.12 68 VAL B N 1
ATOM 2516 C CA . VAL B 1 68 ? -14.438 -4.957 -18.734 1 97.12 68 VAL B CA 1
ATOM 2517 C C . VAL B 1 68 ? -15.492 -4.668 -19.797 1 97.12 68 VAL B C 1
ATOM 2519 O O . VAL B 1 68 ? -16.016 -3.555 -19.875 1 97.12 68 VAL B O 1
ATOM 2522 N N . LEU B 1 69 ? -15.797 -5.695 -20.547 1 94.75 69 LEU B N 1
ATOM 2523 C CA . LEU B 1 69 ? -16.688 -5.484 -21.672 1 94.75 69 LEU B CA 1
ATOM 2524 C C . LEU B 1 69 ? -18.078 -6.043 -21.391 1 94.75 69 LEU B C 1
ATOM 2526 O O . LEU B 1 69 ? -18.219 -7.031 -20.672 1 94.75 69 LEU B O 1
ATOM 2530 N N . ASP B 1 70 ? -19.047 -5.414 -22.031 1 89.75 70 ASP B N 1
ATOM 2531 C CA . ASP B 1 70 ? -20.391 -5.988 -22.016 1 89.75 70 ASP B CA 1
ATOM 2532 C C . ASP B 1 70 ? -20.578 -6.953 -23.188 1 89.75 70 ASP B C 1
ATOM 2534 O O . ASP B 1 70 ? -19.609 -7.32 -23.859 1 89.75 70 ASP B O 1
ATOM 2538 N N . ASP B 1 71 ? -21.797 -7.367 -23.266 1 87.06 71 ASP B N 1
ATOM 2539 C CA . ASP B 1 71 ? -22.094 -8.383 -24.266 1 87.06 71 ASP B CA 1
ATOM 2540 C C . ASP B 1 71 ? -21.906 -7.84 -25.672 1 87.06 71 ASP B C 1
ATOM 2542 O O . ASP B 1 71 ? -21.781 -8.609 -26.641 1 87.06 71 ASP B O 1
ATOM 2546 N N . ARG B 1 72 ? -21.938 -6.547 -25.812 1 90 72 ARG B N 1
ATOM 2547 C CA . ARG B 1 72 ? -21.797 -5.918 -27.125 1 90 72 ARG B CA 1
ATOM 2548 C C . ARG B 1 72 ? -20.328 -5.59 -27.406 1 90 72 ARG B C 1
ATOM 2550 O O . ARG B 1 72 ? -20 -5.074 -28.469 1 90 72 ARG B O 1
ATOM 2557 N N . GLY B 1 73 ? -19.516 -5.883 -26.438 1 87.69 73 GLY B N 1
ATOM 2558 C CA . GLY B 1 73 ? -18.109 -5.629 -26.609 1 87.69 73 GLY B CA 1
ATOM 2559 C C . GLY B 1 73 ? -17.703 -4.215 -26.234 1 87.69 73 GLY B C 1
ATOM 2560 O O . GLY B 1 73 ? -16.609 -3.764 -26.578 1 87.69 73 GLY B O 1
ATOM 2561 N N . GLU B 1 74 ? -18.531 -3.553 -25.641 1 90.88 74 GLU B N 1
ATOM 2562 C CA . GLU B 1 74 ? -18.234 -2.189 -25.203 1 90.88 74 GLU B CA 1
ATOM 2563 C C . GLU B 1 74 ? -17.703 -2.166 -23.781 1 90.88 74 GLU B C 1
ATOM 2565 O O . GLU B 1 74 ? -18.188 -2.918 -22.922 1 90.88 74 GLU B O 1
ATOM 2570 N N . SER B 1 75 ? -16.719 -1.312 -23.578 1 91.81 75 SER B N 1
ATOM 2571 C CA . SER B 1 75 ? -16.141 -1.195 -22.25 1 91.81 75 SER B CA 1
ATOM 2572 C C . SER B 1 75 ? -17.125 -0.544 -21.266 1 91.81 75 SER B C 1
ATOM 2574 O O . SER B 1 75 ? -17.594 0.568 -21.516 1 91.81 75 SER B O 1
ATOM 2576 N N . THR B 1 76 ? -17.375 -1.198 -20.234 1 93.44 76 THR B N 1
ATOM 2577 C CA . THR B 1 76 ? -18.281 -0.666 -19.219 1 93.44 76 THR B CA 1
ATOM 2578 C C . THR B 1 76 ? -17.5 -0.209 -17.984 1 93.44 76 THR B C 1
ATOM 2580 O O . THR B 1 76 ? -18.016 0.572 -17.188 1 93.44 76 THR B O 1
ATOM 2583 N N . LEU B 1 77 ? -16.328 -0.75 -17.859 1 95.88 77 LEU B N 1
ATOM 2584 C CA . LEU B 1 77 ? -15.453 -0.398 -16.75 1 95.88 77 LEU B CA 1
ATOM 2585 C C . LEU B 1 77 ? -13.984 -0.512 -17.156 1 95.88 77 LEU B C 1
ATOM 2587 O O . LEU B 1 77 ? -13.578 -1.515 -17.75 1 95.88 77 LEU B O 1
ATOM 2591 N N . ARG B 1 78 ? -13.305 0.504 -16.938 1 97.38 78 ARG B N 1
ATOM 2592 C CA . ARG B 1 78 ? -11.859 0.496 -17.125 1 97.38 78 ARG B CA 1
ATOM 2593 C C . ARG B 1 78 ? -11.133 0.619 -15.789 1 97.38 78 ARG B C 1
ATOM 2595 O O . ARG B 1 78 ? -11.484 1.467 -14.961 1 97.38 78 ARG B O 1
ATOM 2602 N N . ILE B 1 79 ? -10.172 -0.198 -15.578 1 98.38 79 ILE B N 1
ATOM 2603 C CA . ILE B 1 79 ? -9.375 -0.161 -14.359 1 98.38 79 ILE B CA 1
ATOM 2604 C C . ILE B 1 79 ? -7.887 -0.111 -14.719 1 98.38 79 ILE B C 1
ATOM 2606 O O . ILE B 1 79 ? -7.387 -0.976 -15.438 1 98.38 79 ILE B O 1
ATOM 2610 N N . CYS B 1 80 ? -7.211 0.886 -14.164 1 98.44 80 CYS B N 1
ATOM 2611 C CA . CYS B 1 80 ? -5.762 0.997 -14.297 1 98.44 80 CYS B CA 1
ATOM 2612 C C . CYS B 1 80 ? -5.062 0.438 -13.062 1 98.44 80 CYS B C 1
ATOM 2614 O O . CYS B 1 80 ? -5.707 0.171 -12.047 1 98.44 80 CYS B O 1
ATOM 2616 N N . GLU B 1 81 ? -3.768 0.244 -13.203 1 98.62 81 GLU B N 1
ATOM 2617 C CA . GLU B 1 81 ? -2.916 -0.185 -12.094 1 98.62 81 GLU B CA 1
ATOM 2618 C C . GLU B 1 81 ? -3.023 -1.69 -11.867 1 98.62 81 GLU B C 1
ATOM 2620 O O . GLU B 1 81 ? -4.121 -2.219 -11.688 1 98.62 81 GLU B O 1
ATOM 2625 N N . SER B 1 82 ? -1.931 -2.328 -11.812 1 98.75 82 SER B N 1
ATOM 2626 C CA . SER B 1 82 ? -1.877 -3.783 -11.719 1 98.75 82 SER B CA 1
ATOM 2627 C C . SER B 1 82 ? -2.508 -4.277 -10.422 1 98.75 82 SER B C 1
ATOM 2629 O O . SER B 1 82 ? -3.309 -5.215 -10.43 1 98.75 82 SER B O 1
ATOM 2631 N N . ARG B 1 83 ? -2.193 -3.637 -9.289 1 98.69 83 ARG B N 1
ATOM 2632 C CA . ARG B 1 83 ? -2.711 -4.086 -8 1 98.69 83 ARG B CA 1
ATOM 2633 C C . ARG B 1 83 ? -4.215 -3.865 -7.906 1 98.69 83 ARG B C 1
ATOM 2635 O O . ARG B 1 83 ? -4.934 -4.668 -7.309 1 98.69 83 ARG B O 1
ATOM 2642 N N . ALA B 1 84 ? -4.734 -2.77 -8.477 1 98.81 84 ALA B N 1
ATOM 2643 C CA . ALA B 1 84 ? -6.172 -2.504 -8.523 1 98.81 84 ALA B CA 1
ATOM 2644 C C . ALA B 1 84 ? -6.895 -3.547 -9.367 1 98.81 84 ALA B C 1
ATOM 2646 O O . ALA B 1 84 ? -7.941 -4.062 -8.969 1 98.81 84 ALA B O 1
ATOM 2647 N N . ILE B 1 85 ? -6.312 -3.84 -10.523 1 98.81 85 ILE B N 1
ATOM 2648 C CA . ILE B 1 85 ? -6.879 -4.848 -11.414 1 98.81 85 ILE B CA 1
ATOM 2649 C C . ILE B 1 85 ? -6.969 -6.188 -10.688 1 98.81 85 ILE B C 1
ATOM 2651 O O . ILE B 1 85 ? -8.008 -6.848 -10.719 1 98.81 85 ILE B O 1
ATOM 2655 N N . ALA B 1 86 ? -5.898 -6.555 -10.016 1 98.81 86 ALA B N 1
ATOM 2656 C CA . ALA B 1 86 ? -5.859 -7.828 -9.305 1 98.81 86 ALA B CA 1
ATOM 2657 C C . ALA B 1 86 ? -6.91 -7.871 -8.195 1 98.81 86 ALA B C 1
ATOM 2659 O O . ALA B 1 86 ? -7.59 -8.883 -8.023 1 98.81 86 ALA B O 1
ATOM 2660 N N . ARG B 1 87 ? -7.047 -6.801 -7.438 1 98.69 87 ARG B N 1
ATOM 2661 C CA . ARG B 1 87 ? -8.031 -6.758 -6.363 1 98.69 87 ARG B CA 1
ATOM 2662 C C . ARG B 1 87 ? -9.453 -6.809 -6.922 1 98.69 87 ARG B C 1
ATOM 2664 O O . ARG B 1 87 ? -10.328 -7.449 -6.344 1 98.69 87 ARG B O 1
ATOM 2671 N N . TYR B 1 88 ? -9.711 -6.125 -8.055 1 98.38 88 TYR B N 1
ATOM 2672 C CA . TYR B 1 88 ? -11.008 -6.191 -8.719 1 98.38 88 TYR B CA 1
ATOM 2673 C C . TYR B 1 88 ? -11.352 -7.625 -9.102 1 98.38 88 TYR B C 1
ATOM 2675 O O . TYR B 1 88 ? -12.453 -8.102 -8.82 1 98.38 88 TYR B O 1
ATOM 2683 N N . ILE B 1 89 ? -10.406 -8.305 -9.734 1 97.94 89 ILE B N 1
ATOM 2684 C CA . ILE B 1 89 ? -10.617 -9.672 -10.203 1 97.94 89 ILE B CA 1
ATOM 2685 C C . ILE B 1 89 ? -10.906 -10.586 -9.008 1 97.94 89 ILE B C 1
ATOM 2687 O O . ILE B 1 89 ? -11.828 -11.398 -9.047 1 97.94 89 ILE B O 1
ATOM 2691 N N . ALA B 1 90 ? -10.102 -10.414 -7.945 1 98.06 90 ALA B N 1
ATOM 2692 C CA . ALA B 1 90 ? -10.297 -11.234 -6.746 1 98.06 90 ALA B CA 1
ATOM 2693 C C . ALA B 1 90 ? -11.68 -11.016 -6.148 1 98.06 90 ALA B C 1
ATOM 2695 O O . ALA B 1 90 ? -12.336 -11.961 -5.715 1 98.06 90 ALA B O 1
ATOM 2696 N N . ALA B 1 91 ? -12.117 -9.773 -6.105 1 97.25 91 ALA B N 1
ATOM 2697 C CA . ALA B 1 91 ? -13.414 -9.445 -5.527 1 97.25 91 ALA B CA 1
ATOM 2698 C C . ALA B 1 91 ? -14.555 -9.938 -6.422 1 97.25 91 ALA B C 1
ATOM 2700 O O . ALA B 1 91 ? -15.5 -10.562 -5.945 1 97.25 91 ALA B O 1
ATOM 2701 N N . ALA B 1 92 ? -14.445 -9.664 -7.695 1 95.75 92 ALA B N 1
ATOM 2702 C CA . ALA B 1 92 ? -15.508 -9.969 -8.648 1 95.75 92 ALA B CA 1
ATOM 2703 C C . ALA B 1 92 ? -15.688 -11.477 -8.805 1 95.75 92 ALA B C 1
ATOM 2705 O O . ALA B 1 92 ? -16.797 -11.953 -9.055 1 95.75 92 ALA B O 1
ATOM 2706 N N . TYR B 1 93 ? -14.641 -12.211 -8.602 1 96 93 TYR B N 1
ATOM 2707 C CA . TYR B 1 93 ? -14.68 -13.656 -8.805 1 96 93 TYR B CA 1
ATOM 2708 C C . TYR B 1 93 ? -14.289 -14.398 -7.527 1 96 93 TYR B C 1
ATOM 2710 O O . TYR B 1 93 ? -13.57 -15.398 -7.578 1 96 93 TYR B O 1
ATOM 2718 N N . SER B 1 94 ? -14.758 -13.867 -6.461 1 93.94 94 SER B N 1
ATOM 2719 C CA . SER B 1 94 ? -14.391 -14.367 -5.141 1 93.94 94 SER B CA 1
ATOM 2720 C C . SER B 1 94 ? -14.828 -15.82 -4.957 1 93.94 94 SER B C 1
ATOM 2722 O O . SER B 1 94 ? -14.258 -16.547 -4.141 1 93.94 94 SER B O 1
ATOM 2724 N N . LYS B 1 95 ? -15.742 -16.328 -5.727 1 91.56 95 LYS B N 1
ATOM 2725 C CA . LYS B 1 95 ? -16.281 -17.672 -5.566 1 91.56 95 LYS B CA 1
ATOM 2726 C C . LYS B 1 95 ? -15.656 -18.641 -6.57 1 91.56 95 LYS B C 1
ATOM 2728 O O . LYS B 1 95 ? -16.016 -19.812 -6.621 1 91.56 95 LYS B O 1
ATOM 2733 N N . GLN B 1 96 ? -14.797 -18.109 -7.309 1 91.75 96 GLN B N 1
ATOM 2734 C CA . GLN B 1 96 ? -14.156 -18.922 -8.336 1 91.75 96 GLN B CA 1
ATOM 2735 C C . GLN B 1 96 ? -12.672 -19.125 -8.039 1 91.75 96 GLN B C 1
ATOM 2737 O O . GLN B 1 96 ? -11.93 -18.156 -7.859 1 91.75 96 GLN B O 1
ATOM 2742 N N . GLY B 1 97 ? -12.328 -20.359 -7.957 1 89.12 97 GLY B N 1
ATOM 2743 C CA . GLY B 1 97 ? -10.922 -20.625 -7.703 1 89.12 97 GLY B CA 1
ATOM 2744 C C . GLY B 1 97 ? -10.477 -20.203 -6.316 1 89.12 97 GLY B C 1
ATOM 2745 O O . GLY B 1 97 ? -11.258 -20.266 -5.363 1 89.12 97 GLY B O 1
ATOM 2746 N N . ASN B 1 98 ? -9.219 -19.859 -6.238 1 90.69 98 ASN B N 1
ATOM 2747 C CA . ASN B 1 98 ? -8.648 -19.375 -4.984 1 90.69 98 ASN B CA 1
ATOM 2748 C C . ASN B 1 98 ? -9.18 -18 -4.609 1 90.69 98 ASN B C 1
ATOM 2750 O O . ASN B 1 98 ? -9.352 -17.141 -5.477 1 90.69 98 ASN B O 1
ATOM 2754 N N . SER B 1 99 ? -9.516 -17.75 -3.412 1 94.19 99 SER B N 1
ATOM 2755 C CA . SER B 1 99 ? -10.102 -16.484 -2.996 1 94.19 99 SER B CA 1
ATOM 2756 C C . SER B 1 99 ? -9.141 -15.32 -3.254 1 94.19 99 SER B C 1
ATOM 2758 O O . SER B 1 99 ? -9.57 -14.234 -3.664 1 94.19 99 SER B O 1
ATOM 2760 N N . LEU B 1 100 ? -7.828 -15.477 -3.027 1 98.12 100 LEU B N 1
ATOM 2761 C CA . LEU B 1 100 ? -6.723 -14.562 -3.281 1 98.12 100 LEU B CA 1
ATOM 2762 C C . LEU B 1 100 ? -6.73 -13.414 -2.281 1 98.12 100 LEU B C 1
ATOM 2764 O O . LEU B 1 100 ? -5.758 -12.656 -2.191 1 98.12 100 LEU B O 1
ATOM 2768 N N . MET B 1 101 ? -7.828 -13.164 -1.592 1 98.19 101 MET B N 1
ATOM 2769 C CA . MET B 1 101 ? -7.961 -12.203 -0.501 1 98.19 101 MET B CA 1
ATOM 2770 C C . MET B 1 101 ? -8.789 -12.781 0.639 1 98.19 101 MET B C 1
ATOM 2772 O O . MET B 1 101 ? -9.625 -13.664 0.42 1 98.19 101 MET B O 1
ATOM 2776 N N . PRO B 1 102 ? -8.539 -12.289 1.825 1 97.5 102 PRO B N 1
ATOM 2777 C CA . PRO B 1 102 ? -9.391 -12.766 2.918 1 97.5 102 PRO B CA 1
ATOM 2778 C C . PRO B 1 102 ? -10.828 -12.258 2.816 1 97.5 102 PRO B C 1
ATOM 2780 O O . PRO B 1 102 ? -11.078 -11.234 2.168 1 97.5 102 PRO B O 1
ATOM 2783 N N . ASP B 1 103 ? -11.695 -13.102 3.49 1 96.19 103 ASP B N 1
ATOM 2784 C CA . ASP B 1 103 ? -13.062 -12.617 3.65 1 96.19 103 ASP B CA 1
ATOM 2785 C C . ASP B 1 103 ? -13.102 -11.312 4.445 1 96.19 103 ASP B C 1
ATOM 2787 O O . ASP B 1 103 ? -12.43 -11.188 5.473 1 96.19 103 ASP B O 1
ATOM 2791 N N . ILE B 1 104 ? -13.867 -10.359 3.961 1 95.44 104 ILE B N 1
ATOM 2792 C CA . ILE B 1 104 ? -13.898 -9.023 4.539 1 95.44 104 ILE B CA 1
ATOM 2793 C C . ILE B 1 104 ? -14.422 -9.094 5.973 1 95.44 104 ILE B C 1
ATOM 2795 O O . ILE B 1 104 ? -14.141 -8.203 6.785 1 95.44 104 ILE B O 1
ATOM 2799 N N . SER B 1 105 ? -15.203 -10.117 6.309 1 95.19 105 SER B N 1
ATOM 2800 C CA . SER B 1 105 ? -15.758 -10.258 7.652 1 95.19 105 SER B CA 1
ATOM 2801 C C . SER B 1 105 ? -14.703 -10.766 8.633 1 95.19 105 SER B C 1
ATOM 2803 O O . SER B 1 105 ? -14.867 -10.648 9.844 1 95.19 105 SER B O 1
ATOM 2805 N N . ASP B 1 106 ? -13.672 -11.344 8.156 1 96.69 106 ASP B N 1
ATOM 2806 C CA . ASP B 1 106 ? -12.539 -11.742 8.992 1 96.69 106 ASP B CA 1
ATOM 2807 C C . ASP B 1 106 ? -11.539 -10.602 9.141 1 96.69 106 ASP B C 1
ATOM 2809 O O . ASP B 1 106 ? -10.477 -10.617 8.516 1 96.69 106 ASP B O 1
ATOM 2813 N N . VAL B 1 107 ? -11.781 -9.734 9.992 1 95.69 107 VAL B N 1
ATOM 2814 C CA . VAL B 1 107 ? -11.094 -8.453 10.07 1 95.69 107 VAL B CA 1
ATOM 2815 C C . VAL B 1 107 ? -9.633 -8.664 10.461 1 95.69 107 VAL B C 1
ATOM 2817 O O . VAL B 1 107 ? -8.766 -7.883 10.07 1 95.69 107 VAL B O 1
ATOM 2820 N N . GLU B 1 108 ? -9.367 -9.672 11.25 1 95.5 108 GLU B N 1
ATOM 2821 C CA . GLU B 1 108 ? -7.977 -9.977 11.586 1 95.5 108 GLU B CA 1
ATOM 2822 C C . GLU B 1 108 ? -7.184 -10.367 10.344 1 95.5 108 GLU B C 1
ATOM 2824 O O . GLU B 1 108 ? -6.074 -9.875 10.133 1 95.5 108 GLU B O 1
ATOM 2829 N N . ALA B 1 109 ? -7.77 -11.25 9.547 1 97.12 109 ALA B N 1
ATOM 2830 C CA . ALA B 1 109 ? -7.117 -11.664 8.305 1 97.12 109 ALA B CA 1
ATOM 2831 C C . ALA B 1 109 ? -6.957 -10.484 7.352 1 97.12 109 ALA B C 1
ATOM 2833 O O . ALA B 1 109 ? -5.957 -10.391 6.633 1 97.12 109 ALA B O 1
ATOM 2834 N N . VAL B 1 110 ? -7.914 -9.602 7.379 1 97.56 110 VAL B N 1
ATOM 2835 C CA . VAL B 1 110 ? -7.852 -8.398 6.551 1 97.56 110 VAL B CA 1
ATOM 2836 C C . VAL B 1 110 ? -6.672 -7.531 6.988 1 97.56 110 VAL B C 1
ATOM 2838 O O . VAL B 1 110 ? -5.898 -7.059 6.148 1 97.56 110 VAL B O 1
ATOM 2841 N N . GLY B 1 111 ? -6.5 -7.367 8.297 1 97.75 111 GLY B N 1
ATOM 2842 C CA . GLY B 1 111 ? -5.387 -6.586 8.812 1 97.75 111 GLY B CA 1
ATOM 2843 C C . GLY B 1 111 ? -4.031 -7.129 8.398 1 97.75 111 GLY B C 1
ATOM 2844 O O . GLY B 1 111 ? -3.162 -6.375 7.961 1 97.75 111 GLY B O 1
ATOM 2845 N N . LEU B 1 112 ? -3.916 -8.375 8.469 1 97.19 112 LEU B N 1
ATOM 2846 C CA . LEU B 1 112 ? -2.645 -9.023 8.148 1 97.19 112 LEU B CA 1
ATOM 2847 C C . LEU B 1 112 ? -2.371 -8.969 6.648 1 97.19 112 LEU B C 1
ATOM 2849 O O . LEU B 1 112 ? -1.234 -8.75 6.23 1 97.19 112 LEU B O 1
ATOM 2853 N N . PHE B 1 113 ? -3.338 -9.18 5.898 1 98.62 113 PHE B N 1
ATOM 2854 C CA . PHE B 1 113 ? -3.225 -9.094 4.449 1 98.62 113 PHE B CA 1
ATOM 2855 C C . PHE B 1 113 ? -2.812 -7.695 4.02 1 98.62 113 PHE B C 1
ATOM 2857 O O . PHE B 1 113 ? -1.898 -7.531 3.207 1 98.62 113 PHE B O 1
ATOM 2864 N N . GLU B 1 114 ? -3.48 -6.727 4.574 1 98.81 114 GLU B N 1
ATOM 2865 C CA . GLU B 1 114 ? -3.215 -5.348 4.184 1 98.81 114 GLU B CA 1
ATOM 2866 C C . GLU B 1 114 ? -1.843 -4.891 4.664 1 98.81 114 GLU B C 1
ATOM 2868 O O . GLU B 1 114 ? -1.181 -4.09 4.004 1 98.81 114 GLU B O 1
ATOM 2873 N N . GLU B 1 115 ? -1.412 -5.391 5.816 1 98.69 115 GLU B N 1
ATOM 2874 C CA . GLU B 1 115 ? -0.046 -5.145 6.27 1 98.69 115 GLU B CA 1
ATOM 2875 C C . GLU B 1 115 ? 0.973 -5.672 5.262 1 98.69 115 GLU B C 1
ATOM 2877 O O . GLU B 1 115 ? 1.889 -4.949 4.863 1 98.69 115 GLU B O 1
ATOM 2882 N N . ALA B 1 116 ? 0.766 -6.914 4.879 1 98.69 116 ALA B N 1
ATOM 2883 C CA . ALA B 1 116 ? 1.659 -7.539 3.906 1 98.69 116 ALA B CA 1
ATOM 2884 C C . ALA B 1 116 ? 1.621 -6.797 2.572 1 98.69 116 ALA B C 1
ATOM 2886 O O . ALA B 1 116 ? 2.656 -6.609 1.93 1 98.69 116 ALA B O 1
ATOM 2887 N N . ALA B 1 117 ? 0.451 -6.41 2.166 1 98.81 117 ALA B N 1
ATOM 2888 C CA . ALA B 1 117 ? 0.268 -5.668 0.921 1 98.81 117 ALA B CA 1
ATOM 2889 C C . ALA B 1 117 ? 1.021 -4.34 0.956 1 98.81 117 ALA B C 1
ATOM 2891 O O . ALA B 1 117 ? 1.682 -3.969 -0.017 1 98.81 117 ALA B O 1
ATOM 2892 N N . SER B 1 118 ? 0.87 -3.674 2.045 1 98.62 118 SER B N 1
ATOM 2893 C CA . SER B 1 118 ? 1.544 -2.389 2.201 1 98.62 118 SER B CA 1
ATOM 2894 C C . SER B 1 118 ? 3.059 -2.555 2.191 1 98.62 118 SER B C 1
ATOM 2896 O O . SER B 1 118 ? 3.771 -1.776 1.553 1 98.62 118 SER B O 1
ATOM 2898 N N . MET B 1 119 ? 3.555 -3.543 2.883 1 98.31 119 MET B N 1
ATOM 2899 C CA . MET B 1 119 ? 4.992 -3.795 2.938 1 98.31 119 MET B CA 1
ATOM 2900 C C . MET B 1 119 ? 5.531 -4.164 1.562 1 98.31 119 MET B C 1
ATOM 2902 O O . MET B 1 119 ? 6.637 -3.758 1.193 1 98.31 119 MET B O 1
ATOM 2906 N N . GLU B 1 120 ? 4.762 -4.922 0.856 1 98.5 120 GLU B N 1
ATOM 2907 C CA . GLU B 1 120 ? 5.152 -5.344 -0.484 1 98.5 120 GLU B CA 1
ATOM 2908 C C . GLU B 1 120 ? 5.348 -4.148 -1.408 1 98.5 120 GLU B C 1
ATOM 2910 O O . GLU B 1 120 ? 6.371 -4.039 -2.088 1 98.5 120 GLU B O 1
ATOM 2915 N N . VAL B 1 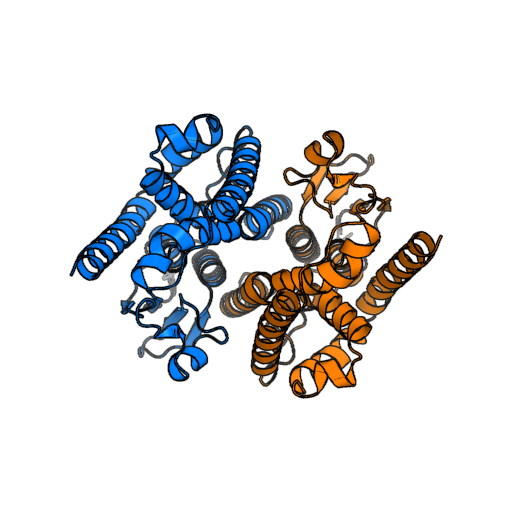121 ? 4.406 -3.166 -1.448 1 98.25 121 VAL B N 1
ATOM 2916 C CA . VAL B 1 121 ? 4.457 -2.055 -2.391 1 98.25 121 VAL B CA 1
ATOM 2917 C C . VAL B 1 121 ? 5.441 -0.998 -1.891 1 98.25 121 VAL B C 1
ATOM 2919 O O . VAL B 1 121 ? 6.129 -0.354 -2.686 1 98.25 121 VAL B O 1
ATOM 2922 N N . CYS B 1 122 ? 5.57 -0.892 -0.606 1 97.69 122 CYS B N 1
ATOM 2923 C CA . CYS B 1 122 ? 6.336 0.224 -0.062 1 97.69 122 CYS B CA 1
ATOM 2924 C C . CYS B 1 122 ? 7.82 -0.122 0.024 1 97.69 122 CYS B C 1
ATOM 2926 O O . CYS B 1 122 ? 8.672 0.757 -0.099 1 97.69 122 CYS B O 1
ATOM 2928 N N . TYR B 1 123 ? 8.141 -1.442 0.156 1 97.69 123 TYR B N 1
ATOM 2929 C CA . TYR B 1 123 ? 9.531 -1.726 0.515 1 97.69 123 TYR B CA 1
ATOM 2930 C C . TYR B 1 123 ? 10.141 -2.758 -0.426 1 97.69 123 TYR B C 1
ATOM 2932 O O . TYR B 1 123 ? 11.359 -2.902 -0.493 1 97.69 123 TYR B O 1
ATOM 2940 N N . PHE B 1 124 ? 9.32 -3.492 -1.13 1 98.44 124 PHE B N 1
ATOM 2941 C CA . PHE B 1 124 ? 9.891 -4.574 -1.926 1 98.44 124 PHE B CA 1
ATOM 2942 C C . PHE B 1 124 ? 9.789 -4.262 -3.414 1 98.44 124 PHE B C 1
ATOM 2944 O O . PHE B 1 124 ? 10.781 -3.877 -4.039 1 98.44 124 PHE B O 1
ATOM 2951 N N . SER B 1 125 ? 8.57 -4.18 -3.955 1 97.69 125 SER B N 1
ATOM 2952 C CA . SER B 1 125 ? 8.406 -4.094 -5.402 1 97.69 125 SER B CA 1
ATOM 2953 C C . SER B 1 125 ? 8.953 -2.777 -5.945 1 97.69 125 SER B C 1
ATOM 2955 O O . SER B 1 125 ? 9.5 -2.732 -7.047 1 97.69 125 SER B O 1
ATOM 2957 N N . THR B 1 126 ? 8.797 -1.687 -5.195 1 95.62 126 THR B N 1
ATOM 2958 C CA . THR B 1 126 ? 9.289 -0.38 -5.625 1 95.62 126 THR B CA 1
ATOM 2959 C C . THR B 1 126 ? 10.805 -0.394 -5.777 1 95.62 126 THR B C 1
ATOM 2961 O O . THR B 1 126 ? 11.344 0.14 -6.75 1 95.62 126 THR B O 1
ATOM 2964 N N . THR B 1 127 ? 11.5 -1.033 -4.883 1 97.44 127 THR B N 1
ATOM 2965 C CA . THR B 1 127 ? 12.953 -1.12 -4.934 1 97.44 127 THR B CA 1
ATOM 2966 C C . THR B 1 127 ? 13.398 -2.137 -5.984 1 97.44 127 THR B C 1
ATOM 2968 O O . THR B 1 127 ? 14.422 -1.942 -6.648 1 97.44 127 THR B O 1
ATOM 2971 N N . ALA B 1 128 ? 12.633 -3.199 -6.059 1 98.31 128 ALA B N 1
ATOM 2972 C CA . ALA B 1 128 ? 12.922 -4.203 -7.078 1 98.31 128 ALA B CA 1
ATOM 2973 C C . ALA B 1 128 ? 12.844 -3.6 -8.477 1 98.31 128 ALA B C 1
ATOM 2975 O O . ALA B 1 128 ? 13.664 -3.91 -9.344 1 98.31 128 ALA B O 1
ATOM 2976 N N . TRP B 1 129 ? 11.898 -2.738 -8.68 1 96.38 129 TRP B N 1
ATOM 2977 C CA . TRP B 1 129 ? 11.758 -2.053 -9.961 1 96.38 129 TRP B CA 1
ATOM 2978 C C . TRP B 1 129 ? 12.961 -1.168 -10.242 1 96.38 129 TRP B C 1
ATOM 2980 O O . TRP B 1 129 ? 13.461 -1.127 -11.367 1 96.38 129 TRP B O 1
ATOM 2990 N N . ARG B 1 130 ? 13.406 -0.432 -9.25 1 96.44 130 ARG B N 1
ATOM 2991 C CA . ARG B 1 130 ? 14.57 0.43 -9.438 1 96.44 130 ARG B CA 1
ATOM 2992 C C . ARG B 1 130 ? 15.797 -0.382 -9.844 1 96.44 130 ARG B C 1
ATOM 2994 O O . ARG B 1 130 ? 16.547 0.016 -10.742 1 96.44 130 ARG B O 1
ATOM 3001 N N . TYR B 1 131 ? 15.945 -1.503 -9.211 1 98.19 131 TYR B N 1
ATOM 3002 C CA . TYR B 1 131 ? 17.094 -2.357 -9.461 1 98.19 131 TYR B CA 1
ATOM 3003 C C . TYR B 1 131 ? 16.984 -3.045 -10.812 1 98.19 131 TYR B C 1
ATOM 3005 O O . TYR B 1 131 ? 17.859 -2.906 -11.664 1 98.19 131 TYR B O 1
ATOM 3013 N N . CYS B 1 132 ? 15.914 -3.746 -11.023 1 97.81 132 CYS B N 1
ATOM 3014 C CA . CYS B 1 132 ? 15.719 -4.52 -12.25 1 97.81 132 CYS B CA 1
ATOM 3015 C C . CYS B 1 132 ? 15.562 -3.6 -13.453 1 97.81 132 CYS B C 1
ATOM 3017 O O . CYS B 1 132 ? 16.062 -3.9 -14.539 1 97.81 132 CYS B O 1
ATOM 3019 N N . GLY B 1 133 ? 14.859 -2.475 -13.266 1 95.31 133 GLY B N 1
ATOM 3020 C CA . GLY B 1 133 ? 14.68 -1.521 -14.352 1 95.31 133 GLY B CA 1
ATOM 3021 C C . GLY B 1 133 ? 15.992 -0.931 -14.844 1 95.31 133 GLY B C 1
ATOM 3022 O O . GLY B 1 133 ? 16.172 -0.707 -16.047 1 95.31 133 GLY B O 1
ATOM 3023 N N . ASP B 1 134 ? 16.844 -0.689 -13.922 1 97 134 ASP B N 1
ATOM 3024 C CA . ASP B 1 134 ? 18.156 -0.14 -14.281 1 97 134 ASP B CA 1
ATOM 3025 C C . ASP B 1 134 ? 18.938 -1.124 -15.141 1 97 134 ASP B C 1
ATOM 3027 O O . ASP B 1 134 ? 19.641 -0.722 -16.078 1 97 134 ASP B O 1
ATOM 3031 N N . ILE B 1 135 ? 18.828 -2.359 -14.875 1 96.25 135 ILE B N 1
ATOM 3032 C CA . ILE B 1 135 ? 19.656 -3.381 -15.508 1 96.25 135 ILE B CA 1
ATOM 3033 C C . ILE B 1 135 ? 18.984 -3.867 -16.781 1 96.25 135 ILE B C 1
ATOM 3035 O O . ILE B 1 135 ? 19.656 -4.082 -17.797 1 96.25 135 ILE B O 1
ATOM 3039 N N . ILE B 1 136 ? 17.641 -3.957 -16.75 1 93.81 136 ILE B N 1
ATOM 3040 C CA . ILE B 1 136 ? 16.953 -4.648 -17.828 1 93.81 136 ILE B CA 1
ATOM 3041 C C . ILE B 1 136 ? 16.391 -3.629 -18.828 1 93.81 136 ILE B C 1
ATOM 3043 O O . ILE B 1 136 ? 16.516 -3.803 -20.047 1 93.81 136 ILE B O 1
ATOM 3047 N N . VAL B 1 137 ? 15.875 -2.518 -18.391 1 91.81 137 VAL B N 1
ATOM 3048 C CA . VAL B 1 137 ? 15.047 -1.646 -19.219 1 91.81 137 VAL B CA 1
ATOM 3049 C C . VAL B 1 137 ? 15.891 -0.493 -19.75 1 91.81 137 VAL B C 1
ATOM 3051 O O . VAL B 1 137 ? 15.844 -0.182 -20.953 1 91.81 137 VAL B O 1
ATOM 3054 N N . LYS B 1 138 ? 16.672 0.127 -18.922 1 92.19 138 LYS B N 1
ATOM 3055 C CA . LYS B 1 138 ? 17.391 1.342 -19.297 1 92.19 138 LYS B CA 1
ATOM 3056 C C . LYS B 1 138 ? 18.328 1.086 -20.484 1 92.19 138 LYS B C 1
ATOM 3058 O O . LYS B 1 138 ? 18.344 1.868 -21.438 1 92.19 138 LYS B O 1
ATOM 3063 N N . PRO B 1 139 ? 19.047 -0.012 -20.484 1 91.25 139 PRO B N 1
ATOM 3064 C CA . PRO B 1 139 ? 19.906 -0.263 -21.641 1 91.25 139 PRO B CA 1
ATOM 3065 C C . PRO B 1 139 ? 19.125 -0.393 -22.938 1 91.25 139 PRO B C 1
ATOM 3067 O O . PRO B 1 139 ? 19.578 0.067 -24 1 91.25 139 PRO B O 1
ATOM 3070 N N . VAL B 1 140 ? 18 -0.949 -22.875 1 89.62 140 VAL B N 1
ATOM 3071 C CA . VAL B 1 140 ? 17.172 -1.153 -24.062 1 89.62 140 VAL B CA 1
ATOM 3072 C C . VAL B 1 140 ? 16.641 0.188 -24.562 1 89.62 140 VAL B C 1
ATOM 3074 O O . VAL B 1 140 ? 16.516 0.403 -25.781 1 89.62 140 VAL B O 1
ATOM 3077 N N . LEU B 1 141 ? 16.406 1.129 -23.625 1 88.25 141 LEU B N 1
ATOM 3078 C CA . LEU B 1 141 ? 15.852 2.436 -23.969 1 88.25 141 LEU B CA 1
ATOM 3079 C C . LEU B 1 141 ? 16.953 3.422 -24.328 1 88.25 141 LEU B C 1
ATOM 3081 O O . LEU B 1 141 ? 16.672 4.539 -24.766 1 88.25 141 LEU B O 1
ATOM 3085 N N . GLY B 1 142 ? 18.156 3.082 -24.109 1 87.94 142 GLY B N 1
ATOM 3086 C CA . GLY B 1 142 ? 19.266 3.982 -24.344 1 87.94 142 GLY B CA 1
ATOM 3087 C C . GLY B 1 142 ? 19.406 5.055 -23.281 1 87.94 142 GLY B C 1
ATOM 3088 O O . GLY B 1 142 ? 19.906 6.148 -23.562 1 87.94 142 GLY B O 1
ATOM 3089 N N . ILE B 1 143 ? 18.859 4.773 -22.141 1 90.44 143 ILE B N 1
ATOM 3090 C CA . ILE B 1 143 ? 18.953 5.68 -21 1 90.44 143 ILE B CA 1
ATOM 3091 C C . ILE B 1 143 ? 20.172 5.309 -20.156 1 90.44 143 ILE B C 1
ATOM 3093 O O . ILE B 1 143 ? 20.422 4.129 -19.906 1 90.44 143 ILE B O 1
ATOM 3097 N N . PRO B 1 144 ? 20.875 6.379 -19.766 1 93.69 144 PRO B N 1
ATOM 3098 C CA . PRO B 1 144 ? 22.047 6.07 -18.938 1 93.69 144 PRO B CA 1
ATOM 3099 C C . PRO B 1 144 ? 21.672 5.367 -17.641 1 93.69 144 PRO B C 1
ATOM 3101 O O . PRO B 1 144 ? 20.703 5.758 -16.984 1 93.69 144 PRO B O 1
ATOM 3104 N N . ARG B 1 145 ? 22.453 4.367 -17.297 1 95.88 145 ARG B N 1
ATOM 3105 C CA . ARG B 1 145 ? 22.297 3.668 -16.016 1 95.88 145 ARG B CA 1
ATOM 3106 C C . ARG B 1 145 ? 22.875 4.488 -14.867 1 95.88 145 ARG B C 1
ATOM 3108 O O . ARG B 1 145 ? 23.641 5.426 -15.094 1 95.88 145 ARG B O 1
ATOM 3115 N N . VAL B 1 146 ? 22.453 4.109 -13.672 1 95.5 146 VAL B N 1
ATOM 3116 C CA . VAL B 1 146 ? 23.047 4.75 -12.508 1 95.5 146 VAL B CA 1
ATOM 3117 C C . VAL B 1 146 ? 24.484 4.25 -12.32 1 95.5 146 VAL B C 1
ATOM 3119 O O . VAL B 1 146 ? 24.875 3.232 -12.898 1 95.5 146 VAL B O 1
ATOM 3122 N N . ASP B 1 147 ? 25.297 5.016 -11.602 1 96.44 147 ASP B N 1
ATOM 3123 C CA . ASP B 1 147 ? 26.672 4.598 -11.367 1 96.44 147 ASP B CA 1
ATOM 3124 C C . ASP B 1 147 ? 26.719 3.387 -10.438 1 96.44 147 ASP B C 1
ATOM 3126 O O . ASP B 1 147 ? 25.719 3.023 -9.82 1 96.44 147 ASP B O 1
ATOM 3130 N N . LYS B 1 148 ? 27.828 2.744 -10.375 1 96.94 148 LYS B N 1
ATOM 3131 C CA . LYS B 1 148 ? 28.016 1.491 -9.648 1 96.94 148 LYS B CA 1
ATOM 3132 C C . LYS B 1 148 ? 27.656 1.65 -8.172 1 96.94 148 LYS B C 1
ATOM 3134 O O . LYS B 1 148 ? 27.031 0.767 -7.586 1 96.94 148 LYS B O 1
ATOM 3139 N N . LYS B 1 149 ? 28.047 2.742 -7.609 1 97.06 149 LYS B N 1
ATOM 3140 C CA . LYS B 1 149 ? 27.766 2.98 -6.195 1 97.06 149 LYS B CA 1
ATOM 3141 C C . LYS B 1 149 ? 26.281 3.109 -5.934 1 97.06 149 LYS B C 1
ATOM 3143 O O . LYS B 1 149 ? 25.75 2.529 -4.98 1 97.06 149 LYS B O 1
ATOM 3148 N N . THR B 1 150 ? 25.641 3.807 -6.789 1 96.06 150 THR B N 1
ATOM 3149 C CA . THR B 1 150 ? 24.203 3.99 -6.664 1 96.06 150 THR B CA 1
ATOM 3150 C C . THR B 1 150 ? 23.469 2.66 -6.832 1 96.06 150 THR B C 1
ATOM 3152 O O . THR B 1 150 ? 22.516 2.371 -6.098 1 96.06 150 THR B O 1
ATOM 3155 N N . LEU B 1 151 ? 23.891 1.848 -7.793 1 97.75 151 LEU B N 1
ATOM 3156 C CA . LEU B 1 151 ? 23.266 0.545 -8.008 1 97.75 151 LEU B CA 1
ATOM 3157 C C . LEU B 1 151 ? 23.484 -0.36 -6.797 1 97.75 151 LEU B C 1
ATOM 3159 O O . LEU B 1 151 ? 22.578 -1.11 -6.414 1 97.75 151 LEU B O 1
ATOM 3163 N N . GLU B 1 152 ? 24.656 -0.288 -6.227 1 97.81 152 GLU B N 1
ATOM 3164 C CA . GLU B 1 152 ? 24.953 -1.069 -5.027 1 97.81 152 GLU B CA 1
ATOM 3165 C C . GLU B 1 152 ? 24.062 -0.639 -3.859 1 97.81 152 GLU B C 1
ATOM 3167 O O . GLU B 1 152 ? 23.625 -1.476 -3.072 1 97.81 152 GLU B O 1
ATOM 3172 N N . ASP B 1 153 ? 23.844 0.65 -3.75 1 97.31 153 ASP B N 1
ATOM 3173 C CA . ASP B 1 153 ? 22.969 1.156 -2.705 1 97.31 153 ASP B CA 1
ATOM 3174 C C . ASP B 1 153 ? 21.547 0.644 -2.896 1 97.31 153 ASP B C 1
ATOM 3176 O O . ASP B 1 153 ? 20.875 0.288 -1.927 1 97.31 153 ASP B O 1
ATOM 3180 N N . ILE B 1 154 ? 21.109 0.613 -4.121 1 97.94 154 ILE B N 1
ATOM 3181 C CA . ILE B 1 154 ? 19.781 0.097 -4.438 1 97.94 154 ILE B CA 1
ATOM 3182 C C . ILE B 1 154 ? 19.703 -1.386 -4.082 1 97.94 154 ILE B C 1
ATOM 3184 O O . ILE B 1 154 ? 18.734 -1.837 -3.48 1 97.94 154 ILE B O 1
ATOM 3188 N N . TRP B 1 155 ? 20.703 -2.129 -4.43 1 98.19 155 TRP B N 1
ATOM 3189 C CA . TRP B 1 155 ? 20.734 -3.551 -4.102 1 98.19 155 TRP B CA 1
ATOM 3190 C C . TRP B 1 155 ? 20.688 -3.764 -2.592 1 98.19 155 TRP B C 1
ATOM 3192 O O . TRP B 1 155 ? 19.984 -4.645 -2.1 1 98.19 155 TRP B O 1
ATOM 3202 N N . ASN B 1 156 ? 21.484 -3.004 -1.886 1 98 156 ASN B N 1
ATOM 3203 C CA . ASN B 1 156 ? 21.516 -3.146 -0.434 1 98 156 ASN B CA 1
ATOM 3204 C C . ASN B 1 156 ? 20.141 -2.91 0.183 1 98 156 ASN B C 1
ATOM 3206 O O . ASN B 1 156 ? 19.734 -3.621 1.106 1 98 156 ASN B O 1
ATOM 3210 N N . GLU B 1 157 ? 19.469 -1.909 -0.31 1 97.5 157 GLU B N 1
ATOM 3211 C CA . GLU B 1 157 ? 18.109 -1.655 0.132 1 97.5 157 GLU B CA 1
ATOM 3212 C C . GLU B 1 157 ? 17.188 -2.836 -0.19 1 97.5 157 GLU B C 1
ATOM 3214 O O . GLU B 1 157 ? 16.422 -3.281 0.662 1 97.5 157 GLU B O 1
ATOM 3219 N N . LEU B 1 158 ? 17.312 -3.301 -1.403 1 98.38 158 LEU B N 1
ATOM 3220 C CA . LEU B 1 158 ? 16.484 -4.422 -1.858 1 98.38 158 LEU B CA 1
ATOM 3221 C C . LEU B 1 158 ? 16.797 -5.68 -1.056 1 98.38 158 LEU B C 1
ATOM 3223 O O . LEU B 1 158 ? 15.891 -6.406 -0.655 1 98.38 158 LEU B O 1
ATOM 3227 N N . ASN B 1 159 ? 18.078 -5.883 -0.869 1 98.06 159 ASN B N 1
ATOM 3228 C CA . ASN B 1 159 ? 18.5 -7.039 -0.084 1 98.06 159 ASN B CA 1
ATOM 3229 C C . ASN B 1 159 ? 17.969 -6.969 1.345 1 98.06 159 ASN B C 1
ATOM 3231 O O . ASN B 1 159 ? 17.609 -7.996 1.93 1 98.06 159 ASN B O 1
ATOM 3235 N N . GLY B 1 160 ? 17.984 -5.801 1.959 1 97.19 160 GLY B N 1
ATOM 3236 C CA . GLY B 1 160 ? 17.359 -5.617 3.258 1 97.19 160 GLY B CA 1
ATOM 3237 C C . GLY B 1 160 ? 15.883 -5.98 3.27 1 97.19 160 GLY B C 1
ATOM 3238 O O . GLY B 1 160 ? 15.391 -6.602 4.215 1 97.19 160 GLY B O 1
ATOM 3239 N N . ALA B 1 161 ? 15.188 -5.578 2.256 1 98.06 161 ALA B N 1
ATOM 3240 C CA . ALA B 1 161 ? 13.773 -5.906 2.139 1 98.06 161 ALA B CA 1
ATOM 3241 C C . ALA B 1 161 ? 13.562 -7.414 2.014 1 98.06 161 ALA B C 1
ATOM 3243 O O . ALA B 1 161 ? 12.648 -7.977 2.623 1 98.06 161 ALA B O 1
ATOM 3244 N N . LEU B 1 162 ? 14.406 -8.062 1.206 1 98.62 162 LEU B N 1
ATOM 3245 C CA . LEU B 1 162 ? 14.32 -9.508 1.038 1 98.62 162 LEU B CA 1
ATOM 3246 C C . LEU B 1 162 ? 14.57 -10.227 2.361 1 98.62 162 LEU B C 1
ATOM 3248 O O . LEU B 1 162 ? 13.906 -11.227 2.664 1 98.62 162 LEU B O 1
ATOM 3252 N N . LYS B 1 163 ? 15.469 -9.727 3.129 1 98.06 163 LYS B N 1
ATOM 3253 C CA . LYS B 1 163 ? 15.742 -10.312 4.438 1 98.06 163 LYS B CA 1
ATOM 3254 C C . LYS B 1 163 ? 14.547 -10.148 5.371 1 98.06 163 LYS B C 1
ATOM 3256 O O . LYS B 1 163 ? 14.227 -11.062 6.141 1 98.06 163 LYS B O 1
ATOM 3261 N N . ALA B 1 164 ? 13.953 -9.008 5.352 1 97.06 164 ALA B N 1
ATOM 3262 C CA . ALA B 1 164 ? 12.742 -8.797 6.145 1 97.06 164 ALA B CA 1
ATOM 3263 C C . ALA B 1 164 ? 11.641 -9.773 5.73 1 97.06 164 ALA B C 1
ATOM 3265 O O . ALA B 1 164 ? 10.953 -10.336 6.582 1 97.06 164 ALA B O 1
ATOM 3266 N N . LEU B 1 165 ? 11.453 -9.969 4.43 1 98.12 165 LEU B N 1
ATOM 3267 C CA . LEU B 1 165 ? 10.453 -10.906 3.924 1 98.12 165 LEU B CA 1
ATOM 3268 C C . LEU B 1 165 ? 10.781 -12.336 4.359 1 98.12 165 LEU B C 1
ATOM 3270 O O . LEU B 1 165 ? 9.875 -13.102 4.711 1 98.12 165 LEU B O 1
ATOM 3274 N N . ASP B 1 166 ? 12.07 -12.648 4.25 1 98.56 166 ASP B N 1
ATOM 3275 C CA . ASP B 1 166 ? 12.492 -13.961 4.723 1 98.56 166 ASP B CA 1
ATOM 3276 C C . ASP B 1 166 ? 12.125 -14.164 6.191 1 98.56 166 ASP B C 1
ATOM 3278 O O . ASP B 1 166 ? 11.68 -15.25 6.578 1 98.56 166 ASP B O 1
ATOM 3282 N N . GLY B 1 167 ? 12.359 -13.141 6.988 1 97.38 167 GLY B N 1
ATOM 3283 C CA . GLY B 1 167 ? 11.961 -13.195 8.391 1 97.38 167 GLY B CA 1
ATOM 3284 C C . GLY B 1 167 ? 10.477 -13.422 8.578 1 97.38 167 GLY B C 1
ATOM 3285 O O . GLY B 1 167 ? 10.062 -14.219 9.422 1 97.38 167 GLY B O 1
ATOM 3286 N N . ILE B 1 168 ? 9.688 -12.75 7.828 1 96.81 168 ILE B N 1
ATOM 3287 C CA . ILE B 1 168 ? 8.234 -12.891 7.891 1 96.81 168 ILE B CA 1
ATOM 3288 C C . ILE B 1 168 ? 7.836 -14.32 7.539 1 96.81 168 ILE B C 1
ATOM 3290 O O . ILE B 1 168 ? 6.992 -14.922 8.211 1 96.81 168 ILE B O 1
ATOM 3294 N N . LEU B 1 169 ? 8.438 -14.891 6.586 1 98.19 169 LEU B N 1
ATOM 3295 C CA . LEU B 1 169 ? 8.117 -16.203 6.059 1 98.19 169 LEU B CA 1
ATOM 3296 C C . LEU B 1 169 ? 8.625 -17.312 6.984 1 98.19 169 LEU B C 1
ATOM 3298 O O . LEU B 1 169 ? 8.297 -18.484 6.809 1 98.19 169 LEU B O 1
ATOM 3302 N N . SER B 1 170 ? 9.445 -16.953 7.941 1 97.75 170 SER B N 1
ATOM 3303 C CA . SER B 1 170 ? 9.945 -17.938 8.891 1 97.75 170 SER B CA 1
ATOM 3304 C C . SER B 1 170 ? 8.812 -18.531 9.734 1 97.75 170 SER B C 1
ATOM 3306 O O . SER B 1 170 ? 8.945 -19.625 10.281 1 97.75 170 SER B O 1
ATOM 3308 N N . SER B 1 171 ? 7.707 -17.812 9.812 1 95.69 171 SER B N 1
ATOM 3309 C CA . SER B 1 171 ? 6.605 -18.266 10.656 1 95.69 171 SER B CA 1
ATOM 3310 C C . SER B 1 171 ? 5.309 -18.375 9.852 1 95.69 171 SER B C 1
ATOM 3312 O O . SER B 1 171 ? 4.23 -18.531 10.43 1 95.69 171 SER B O 1
ATOM 3314 N N . ARG B 1 172 ? 5.43 -18.188 8.602 1 95.31 172 ARG B N 1
ATOM 3315 C CA . ARG B 1 172 ? 4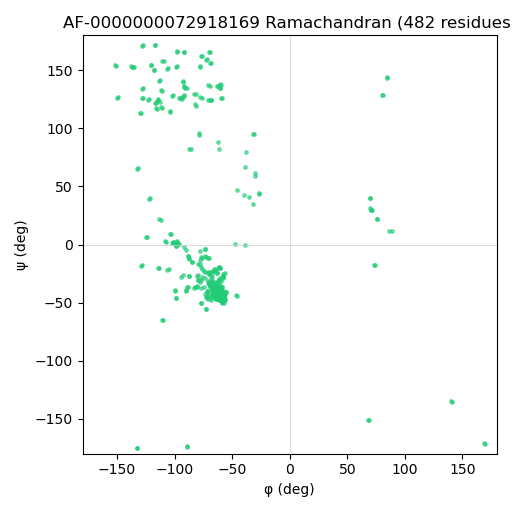.27 -18.188 7.723 1 95.31 172 ARG B CA 1
ATOM 3316 C C . ARG B 1 172 ? 4.543 -19 6.457 1 95.31 172 ARG B C 1
ATOM 3318 O O . ARG B 1 172 ? 5.672 -19.016 5.961 1 95.31 172 ARG B O 1
ATOM 3325 N N . GLU B 1 173 ? 3.475 -19.516 5.91 1 97.31 173 GLU B N 1
ATOM 3326 C CA . GLU B 1 173 ? 3.609 -20.25 4.656 1 97.31 173 GLU B CA 1
ATOM 3327 C C . GLU B 1 173 ? 3.631 -19.312 3.459 1 97.31 173 GLU B C 1
ATOM 3329 O O . GLU B 1 173 ? 4.297 -19.578 2.457 1 97.31 173 GLU B O 1
ATOM 3334 N N . TYR B 1 174 ? 2.854 -18.281 3.568 1 98.62 174 TYR B N 1
ATOM 3335 C CA . TYR B 1 174 ? 2.773 -17.281 2.512 1 98.62 174 TYR B CA 1
ATOM 3336 C C . TYR B 1 174 ? 2.992 -15.883 3.07 1 98.62 174 TYR B C 1
ATOM 3338 O O . TYR B 1 174 ? 3.07 -15.695 4.289 1 98.62 174 TYR B O 1
ATOM 3346 N N . LEU B 1 175 ? 3.129 -14.891 2.279 1 98.56 175 LEU B N 1
ATOM 3347 C CA . LEU B 1 175 ? 3.561 -13.562 2.682 1 98.56 175 LEU B CA 1
ATOM 3348 C C . LEU B 1 175 ? 2.529 -12.906 3.598 1 98.56 175 LEU B C 1
ATOM 3350 O O . LEU B 1 175 ? 2.887 -12.133 4.492 1 98.56 175 LEU B O 1
ATOM 3354 N N . ALA B 1 176 ? 1.235 -13.219 3.375 1 97.94 176 ALA B N 1
ATOM 3355 C CA . ALA B 1 176 ? 0.195 -12.594 4.191 1 97.94 176 ALA B CA 1
ATOM 3356 C C . ALA B 1 176 ? -0.304 -13.555 5.266 1 97.94 176 ALA B C 1
ATOM 3358 O O . ALA B 1 176 ? -1.261 -13.258 5.984 1 97.94 176 ALA B O 1
ATOM 3359 N N . GLY B 1 177 ? 0.253 -14.758 5.355 1 96.88 177 GLY B N 1
ATOM 3360 C CA . GLY B 1 177 ? -0.188 -15.719 6.355 1 96.88 177 GLY B CA 1
ATOM 3361 C C . GLY B 1 177 ? -0.233 -17.141 5.84 1 96.88 177 GLY B C 1
ATOM 3362 O O . GLY B 1 177 ? 0.701 -17.594 5.18 1 96.88 177 GLY B O 1
ATOM 3363 N N . ALA B 1 178 ? -1.348 -17.797 6.195 1 96.62 178 ALA B N 1
ATOM 3364 C CA . ALA B 1 178 ? -1.455 -19.219 5.941 1 96.62 178 ALA B CA 1
ATOM 3365 C C . ALA B 1 178 ? -1.935 -19.5 4.516 1 96.62 178 ALA B C 1
ATOM 3367 O O . ALA B 1 178 ? -1.807 -20.609 4.012 1 96.62 178 ALA B O 1
ATOM 3368 N N . ASN B 1 179 ? -2.43 -18.516 3.914 1 97.06 179 ASN B N 1
ATOM 3369 C CA . ASN B 1 179 ? -3.041 -18.734 2.607 1 97.06 179 ASN B CA 1
ATOM 3370 C C . ASN B 1 179 ? -2.322 -17.953 1.514 1 97.06 179 ASN B C 1
ATOM 3372 O O . ASN B 1 179 ? -1.746 -16.906 1.777 1 97.06 179 ASN B O 1
ATOM 3376 N N . PHE B 1 180 ? -2.344 -18.516 0.272 1 98.44 180 PHE B N 1
ATOM 3377 C CA . PHE B 1 180 ? -1.873 -17.828 -0.919 1 98.44 180 PHE B CA 1
ATOM 3378 C C . PHE B 1 180 ? -2.795 -16.656 -1.264 1 98.44 180 PHE B C 1
ATOM 3380 O O . PHE B 1 180 ? -4.012 -16.828 -1.346 1 98.44 180 PHE B O 1
ATOM 3387 N N . THR B 1 181 ? -2.232 -15.484 -1.371 1 98.69 181 THR B N 1
ATOM 3388 C CA . THR B 1 181 ? -3.037 -14.297 -1.641 1 98.69 181 THR B CA 1
ATOM 3389 C C . THR B 1 181 ? -2.42 -13.469 -2.764 1 98.69 181 THR B C 1
ATOM 3391 O O . THR B 1 181 ? -1.413 -13.867 -3.354 1 98.69 181 THR B O 1
ATOM 3394 N N . LEU B 1 182 ? -3 -12.32 -3.039 1 98.88 182 LEU B N 1
ATOM 3395 C CA . LEU B 1 182 ? -2.52 -11.367 -4.035 1 98.88 182 LEU B CA 1
ATOM 3396 C C . LEU B 1 182 ? -1.117 -10.875 -3.688 1 98.88 182 LEU B C 1
ATOM 3398 O O . LEU B 1 182 ? -0.325 -10.562 -4.578 1 98.88 182 LEU B O 1
ATOM 3402 N N . VAL B 1 183 ? -0.754 -10.828 -2.418 1 98.88 183 VAL B N 1
ATOM 3403 C CA . VAL B 1 183 ? 0.569 -10.336 -2.045 1 98.88 183 VAL B CA 1
ATOM 3404 C C . VAL B 1 183 ? 1.643 -11.258 -2.625 1 98.88 183 VAL B C 1
ATOM 3406 O O . VAL B 1 183 ? 2.707 -10.789 -3.041 1 98.88 183 VAL B O 1
ATOM 3409 N N . ASP B 1 184 ? 1.367 -12.5 -2.623 1 98.88 184 ASP B N 1
ATOM 3410 C CA . ASP B 1 184 ? 2.281 -13.438 -3.27 1 98.88 184 ASP B CA 1
ATOM 3411 C C . ASP B 1 184 ? 2.359 -13.18 -4.773 1 98.88 184 ASP B C 1
ATOM 3413 O O . ASP B 1 184 ? 3.451 -13.094 -5.336 1 98.88 184 ASP B O 1
ATOM 3417 N N . ILE B 1 185 ? 1.234 -13.016 -5.383 1 98.88 185 ILE B N 1
ATOM 3418 C CA . ILE B 1 185 ? 1.134 -12.789 -6.82 1 98.88 185 ILE B CA 1
ATOM 3419 C C . ILE B 1 185 ? 1.911 -11.531 -7.199 1 98.88 185 ILE B C 1
ATOM 3421 O O . ILE B 1 185 ? 2.619 -11.508 -8.211 1 98.88 185 ILE B O 1
ATOM 3425 N N . TRP B 1 186 ? 1.808 -10.477 -6.383 1 98.88 186 TRP B N 1
ATOM 3426 C CA . TRP B 1 186 ? 2.465 -9.195 -6.652 1 98.88 186 TRP B CA 1
ATOM 3427 C C . TRP B 1 186 ? 3.977 -9.32 -6.508 1 98.88 186 TRP B C 1
ATOM 3429 O O . TRP B 1 186 ? 4.73 -8.586 -7.145 1 98.88 186 TRP B O 1
ATOM 3439 N N . SER B 1 187 ? 4.434 -10.258 -5.777 1 98.88 187 SER B N 1
ATOM 3440 C CA . SER B 1 187 ? 5.848 -10.391 -5.434 1 98.88 187 SER B CA 1
ATOM 3441 C C . SER B 1 187 ? 6.562 -11.328 -6.402 1 98.88 187 SER B C 1
ATOM 3443 O O . SER B 1 187 ? 7.758 -11.164 -6.664 1 98.88 187 SER B O 1
ATOM 3445 N N . MET B 1 188 ? 5.879 -12.25 -6.965 1 98.81 188 MET B N 1
ATOM 3446 C CA . MET B 1 188 ? 6.457 -13.383 -7.684 1 98.81 188 MET B CA 1
ATOM 3447 C C . MET B 1 188 ? 7.195 -12.914 -8.93 1 98.81 188 MET B C 1
ATOM 3449 O O . MET B 1 188 ? 8.305 -13.367 -9.203 1 98.81 188 MET B O 1
ATOM 3453 N N . PRO B 1 189 ? 6.652 -11.961 -9.742 1 98.62 189 PRO B N 1
ATOM 3454 C CA . PRO B 1 189 ? 7.395 -11.562 -10.938 1 98.62 189 PRO B CA 1
ATOM 3455 C C . PRO B 1 189 ? 8.75 -10.938 -10.617 1 98.62 189 PRO B C 1
ATOM 3457 O O . PRO B 1 189 ? 9.711 -11.102 -11.367 1 98.62 189 PRO B O 1
ATOM 3460 N N . TRP B 1 190 ? 8.82 -10.266 -9.477 1 98.38 190 TRP B N 1
ATOM 3461 C CA . TRP B 1 190 ? 10.062 -9.609 -9.086 1 98.38 190 TRP B CA 1
ATOM 3462 C C . TRP B 1 190 ? 11.102 -10.633 -8.633 1 98.38 190 TRP B C 1
ATOM 3464 O O . TRP B 1 190 ? 12.273 -10.531 -8.977 1 98.38 190 TRP B O 1
ATOM 3474 N N . VAL B 1 191 ? 10.641 -11.586 -7.863 1 98.69 191 VAL B N 1
ATOM 3475 C CA . VAL B 1 191 ? 11.547 -12.641 -7.434 1 98.69 191 VAL B CA 1
ATOM 3476 C C . VAL B 1 191 ? 12.047 -13.422 -8.648 1 98.69 191 VAL B C 1
ATOM 3478 O O . VAL B 1 191 ? 13.234 -13.758 -8.734 1 98.69 191 VAL B O 1
ATOM 3481 N N . SER B 1 192 ? 11.18 -13.688 -9.578 1 98.44 192 SER B N 1
ATOM 3482 C CA . SER B 1 192 ? 11.555 -14.367 -10.812 1 98.44 192 SER B CA 1
ATOM 3483 C C . SER B 1 192 ? 12.633 -13.586 -11.562 1 98.44 192 SER B C 1
ATOM 3485 O O . SER B 1 192 ? 13.625 -14.164 -12.008 1 98.44 192 SER B O 1
ATOM 3487 N N . GLN B 1 193 ? 12.461 -12.289 -11.719 1 97.56 193 GLN B N 1
ATOM 3488 C CA . GLN B 1 193 ? 13.438 -11.461 -12.422 1 97.56 193 GLN B CA 1
ATOM 3489 C C . GLN B 1 193 ? 14.773 -11.438 -11.688 1 97.56 193 GLN B C 1
ATOM 3491 O O . GLN B 1 193 ? 15.836 -11.406 -12.312 1 97.56 193 GLN B O 1
ATOM 3496 N N . LEU B 1 194 ? 14.703 -11.391 -10.359 1 98.38 194 LEU B N 1
ATOM 3497 C CA . LEU B 1 194 ? 15.93 -11.367 -9.57 1 98.38 194 LEU B CA 1
ATOM 3498 C C . LEU B 1 194 ? 16.688 -12.688 -9.711 1 98.38 194 LEU B C 1
ATOM 3500 O O . LEU B 1 194 ? 17.922 -12.695 -9.742 1 98.38 194 LEU B O 1
ATOM 3504 N N . ILE B 1 195 ? 15.961 -13.789 -9.781 1 98.25 195 ILE B N 1
ATOM 3505 C CA . ILE B 1 195 ? 16.578 -15.086 -10.023 1 98.25 195 ILE B CA 1
ATOM 3506 C C . ILE B 1 195 ? 17.25 -15.094 -11.391 1 98.25 195 ILE B C 1
ATOM 3508 O O . ILE B 1 195 ? 18.375 -15.594 -11.531 1 98.25 195 ILE B O 1
ATOM 3512 N N . ASP B 1 196 ? 16.641 -14.562 -12.359 1 96.44 196 ASP B N 1
ATOM 3513 C CA . ASP B 1 196 ? 17.203 -14.5 -13.703 1 96.44 196 ASP B CA 1
ATOM 3514 C C . ASP B 1 196 ? 18.484 -13.672 -13.719 1 96.44 196 ASP B C 1
ATOM 3516 O O . ASP B 1 196 ? 19.422 -13.984 -14.453 1 96.44 196 ASP B O 1
ATOM 3520 N N . LEU B 1 197 ? 18.5 -12.625 -12.914 1 96.06 197 LEU B N 1
ATOM 3521 C CA . LEU B 1 197 ? 19.625 -11.695 -12.922 1 96.06 197 LEU B CA 1
ATOM 3522 C C . LEU B 1 197 ? 20.797 -12.25 -12.102 1 96.06 197 LEU B C 1
ATOM 3524 O O . LEU B 1 197 ? 21.953 -12.078 -12.477 1 96.06 197 LEU B O 1
ATOM 3528 N N . LYS B 1 198 ? 20.469 -12.938 -11.016 1 96.75 198 LYS B N 1
ATOM 3529 C CA . LYS B 1 198 ? 21.516 -13.266 -10.055 1 96.75 198 LYS B CA 1
ATOM 3530 C C . LYS B 1 198 ? 21.75 -14.773 -9.992 1 96.75 198 LYS B C 1
ATOM 3532 O O . LYS B 1 198 ? 22.797 -15.219 -9.523 1 96.75 198 LYS B O 1
ATOM 3537 N N . GLY B 1 199 ? 20.781 -15.578 -10.43 1 97.25 199 GLY B N 1
ATOM 3538 C CA . GLY B 1 199 ? 20.75 -17 -10.125 1 97.25 199 GLY B CA 1
ATOM 3539 C C . GLY B 1 199 ? 20.125 -17.328 -8.789 1 97.25 199 GLY B C 1
ATOM 3540 O O . GLY B 1 199 ? 20.312 -16.594 -7.816 1 97.25 199 GLY B O 1
ATOM 3541 N N . ALA B 1 200 ? 19.438 -18.391 -8.727 1 97.5 200 ALA B N 1
ATOM 3542 C CA . ALA B 1 200 ? 18.656 -18.75 -7.547 1 97.5 200 ALA B CA 1
ATOM 3543 C C . ALA B 1 200 ? 19.562 -18.969 -6.336 1 97.5 200 ALA B C 1
ATOM 3545 O O . ALA B 1 200 ? 19.25 -18.5 -5.238 1 97.5 200 ALA B O 1
ATOM 3546 N N . ASP B 1 201 ? 20.641 -19.656 -6.523 1 97.12 201 ASP B N 1
ATOM 3547 C CA . ASP B 1 201 ? 21.531 -19.984 -5.402 1 97.12 201 ASP B CA 1
ATOM 3548 C C . ASP B 1 201 ? 22.125 -18.734 -4.781 1 97.12 201 ASP B C 1
ATOM 3550 O O . ASP B 1 201 ? 22.234 -18.625 -3.559 1 97.12 201 ASP B O 1
ATOM 3554 N N . VAL B 1 202 ? 22.469 -17.812 -5.594 1 97.06 202 VAL B N 1
ATOM 3555 C CA . VAL B 1 202 ? 23.047 -16.562 -5.117 1 97.06 202 VAL B CA 1
ATOM 3556 C C . VAL B 1 202 ? 21.969 -15.719 -4.438 1 97.06 202 VAL B C 1
ATOM 3558 O O . VAL B 1 202 ? 22.188 -15.18 -3.346 1 97.06 202 VAL B O 1
ATOM 3561 N N . LEU B 1 203 ? 20.812 -15.594 -5.023 1 98.19 203 LEU B N 1
ATOM 3562 C CA . LEU B 1 203 ? 19.719 -14.781 -4.484 1 98.19 203 LEU B CA 1
ATOM 3563 C C . LEU B 1 203 ? 19.281 -15.305 -3.121 1 98.19 203 LEU B C 1
ATOM 3565 O O . LEU B 1 203 ? 19.062 -14.523 -2.193 1 98.19 203 LEU B O 1
ATOM 3569 N N . PHE B 1 204 ? 19.203 -16.609 -3.041 1 98.38 204 PHE B N 1
ATOM 3570 C CA . PHE B 1 204 ? 18.562 -17.188 -1.864 1 98.38 204 PHE B CA 1
ATOM 3571 C C . PHE B 1 204 ? 19.609 -17.594 -0.828 1 98.38 204 PHE B C 1
ATOM 3573 O O . PHE B 1 204 ? 19.266 -18.203 0.188 1 98.38 204 PHE B O 1
ATOM 3580 N N . PHE B 1 205 ? 20.844 -17.406 -1.03 1 96.81 205 PHE B N 1
ATOM 3581 C CA . PHE B 1 205 ? 21.953 -17.891 -0.201 1 96.81 205 PHE B CA 1
ATOM 3582 C C . PHE B 1 205 ? 21.672 -17.625 1.274 1 96.81 205 PHE B C 1
ATOM 3584 O O . PHE B 1 205 ? 21.859 -18.516 2.113 1 96.81 205 PHE B O 1
ATOM 3591 N N . GLU B 1 206 ? 21.203 -16.547 1.745 1 96.88 206 GLU B N 1
ATOM 3592 C CA . GLU B 1 206 ? 20.922 -16.234 3.143 1 96.88 206 GLU B CA 1
ATOM 3593 C C . GLU B 1 206 ? 19.422 -16.062 3.373 1 96.88 206 GLU B C 1
ATOM 3595 O O . GLU B 1 206 ? 19 -15.43 4.344 1 96.88 206 GLU B O 1
ATOM 3600 N N . LEU B 1 207 ? 18.641 -16.641 2.48 1 98.69 207 LEU B N 1
ATOM 3601 C CA . LEU B 1 207 ? 17.188 -16.438 2.533 1 98.69 207 LEU B CA 1
ATOM 3602 C C . LEU B 1 207 ? 16.453 -17.75 2.41 1 98.69 207 LEU B C 1
ATOM 3604 O O . LEU B 1 207 ? 15.672 -17.953 1.472 1 98.69 207 LEU B O 1
ATOM 3608 N N . PRO B 1 208 ? 16.594 -18.656 3.381 1 98.62 208 PRO B N 1
ATOM 3609 C CA . PRO B 1 208 ? 16.047 -20 3.246 1 98.62 208 PRO B CA 1
ATOM 3610 C C . PRO B 1 208 ? 14.516 -20.016 3.219 1 98.62 208 PRO B C 1
ATOM 3612 O O . PRO B 1 208 ? 13.914 -20.828 2.516 1 98.62 208 PRO B O 1
ATOM 3615 N N . HIS B 1 209 ? 13.891 -19.188 4.043 1 98.81 209 HIS B N 1
ATOM 3616 C CA . HIS B 1 209 ? 12.43 -19.188 4.09 1 98.81 209 HIS B CA 1
ATOM 3617 C C . HIS B 1 209 ? 11.836 -18.625 2.809 1 98.81 209 HIS B C 1
ATOM 3619 O O . HIS B 1 209 ? 10.773 -19.062 2.357 1 98.81 209 HIS B O 1
ATOM 3625 N N . LEU B 1 210 ? 12.484 -17.641 2.25 1 98.81 210 LEU B N 1
ATOM 3626 C CA . LEU B 1 210 ? 12.07 -17.109 0.957 1 98.81 210 LEU B CA 1
ATOM 3627 C C . LEU B 1 210 ? 12.234 -18.156 -0.139 1 98.81 210 LEU B C 1
ATOM 3629 O O . LEU B 1 210 ? 11.414 -18.25 -1.049 1 98.81 210 LEU B O 1
ATOM 3633 N N . ARG B 1 211 ? 13.32 -18.891 -0.106 1 98.75 211 ARG B N 1
ATOM 3634 C CA . ARG B 1 211 ? 13.523 -19.984 -1.054 1 98.75 211 ARG B CA 1
ATOM 3635 C C . ARG B 1 211 ? 12.375 -20.984 -0.981 1 98.75 211 ARG B C 1
ATOM 3637 O O . ARG B 1 211 ? 11.836 -21.406 -2.012 1 98.75 211 ARG B O 1
ATOM 3644 N N . ASN B 1 212 ? 12.062 -21.406 0.23 1 98.69 212 ASN B N 1
ATOM 3645 C CA . ASN B 1 212 ? 10.969 -22.344 0.414 1 98.69 212 ASN B CA 1
ATOM 3646 C C . ASN B 1 212 ? 9.656 -21.797 -0.15 1 98.69 212 ASN B C 1
ATOM 3648 O O . ASN B 1 212 ? 8.898 -22.547 -0.779 1 98.69 212 ASN B O 1
ATOM 3652 N N . TRP B 1 213 ? 9.398 -20.531 0.157 1 98.88 213 TRP B N 1
ATOM 3653 C CA . TRP B 1 213 ? 8.227 -19.859 -0.39 1 98.88 213 TRP B CA 1
ATOM 3654 C C . TRP B 1 213 ? 8.227 -19.922 -1.914 1 98.88 213 TRP B C 1
ATOM 3656 O O . TRP B 1 213 ? 7.223 -20.281 -2.529 1 98.88 213 TRP B O 1
ATOM 3666 N N . TRP B 1 214 ? 9.336 -19.609 -2.545 1 98.81 214 TRP B N 1
ATOM 3667 C CA . TRP B 1 214 ? 9.438 -19.609 -4 1 98.81 214 TRP B CA 1
ATOM 3668 C C . TRP B 1 214 ? 9.203 -21 -4.57 1 98.81 214 TRP B C 1
ATOM 3670 O O . TRP B 1 214 ? 8.477 -21.156 -5.559 1 98.81 214 TRP B O 1
ATOM 3680 N N . GLU B 1 215 ? 9.781 -21.969 -4.016 1 98.31 215 GLU B N 1
ATOM 3681 C CA . GLU B 1 215 ? 9.656 -23.344 -4.492 1 98.31 215 GLU B CA 1
ATOM 3682 C C . GLU B 1 215 ? 8.203 -23.812 -4.43 1 98.31 215 GLU B C 1
ATOM 3684 O O . GLU B 1 215 ? 7.766 -24.594 -5.273 1 98.31 215 GLU B O 1
ATOM 3689 N N . ARG B 1 216 ? 7.531 -23.281 -3.475 1 98.44 216 ARG B N 1
ATOM 3690 C CA . ARG B 1 216 ? 6.117 -23.625 -3.328 1 98.44 216 ARG B CA 1
ATOM 3691 C C . ARG B 1 216 ? 5.27 -22.891 -4.359 1 98.44 216 ARG B C 1
ATOM 3693 O O . ARG B 1 216 ? 4.504 -23.516 -5.098 1 98.44 216 ARG B O 1
ATOM 3700 N N . VAL B 1 217 ? 5.457 -21.609 -4.434 1 98.69 217 VAL B N 1
ATOM 3701 C CA . VAL B 1 217 ? 4.523 -20.797 -5.211 1 98.69 217 VAL B CA 1
ATOM 3702 C C . VAL B 1 217 ? 4.855 -20.906 -6.695 1 98.69 217 VAL B C 1
ATOM 3704 O O . VAL B 1 217 ? 3.977 -20.766 -7.551 1 98.69 217 VAL B O 1
ATOM 3707 N N . SER B 1 218 ? 6.082 -21.188 -7.07 1 98.56 218 SER B N 1
ATOM 3708 C CA . SER B 1 218 ? 6.496 -21.25 -8.469 1 98.56 218 SER B CA 1
ATOM 3709 C C . SER B 1 218 ? 5.957 -22.516 -9.148 1 98.56 218 SER B C 1
ATOM 3711 O O . SER B 1 218 ? 6.008 -22.625 -10.375 1 98.56 218 SER B O 1
ATOM 3713 N N . LEU B 1 219 ? 5.406 -23.438 -8.398 1 98.31 219 LEU B N 1
ATOM 3714 C CA . LEU B 1 219 ? 4.852 -24.672 -8.945 1 98.31 219 LEU B CA 1
ATOM 3715 C C . LEU B 1 219 ? 3.393 -24.484 -9.352 1 98.31 219 LEU B C 1
ATOM 3717 O O . LEU B 1 219 ? 2.822 -25.328 -10.047 1 98.31 219 LEU B O 1
ATOM 3721 N N . ARG B 1 220 ? 2.824 -23.438 -8.953 1 98.31 220 ARG B N 1
ATOM 3722 C CA . ARG B 1 220 ? 1.418 -23.203 -9.266 1 98.31 220 ARG B CA 1
ATOM 3723 C C . ARG B 1 220 ? 1.199 -23.109 -10.773 1 98.31 220 ARG B C 1
ATOM 3725 O O . ARG B 1 220 ? 1.939 -22.406 -11.469 1 98.31 220 ARG B O 1
ATOM 3732 N N . PRO B 1 221 ? 0.15 -23.75 -11.297 1 98.25 221 PRO B N 1
ATOM 3733 C CA . PRO B 1 221 ? -0.082 -23.75 -12.742 1 98.25 221 PRO B CA 1
ATOM 3734 C C . PRO B 1 221 ? -0.301 -22.359 -13.32 1 98.25 221 PRO B C 1
ATOM 3736 O O . PRO B 1 221 ? 0.217 -22.047 -14.398 1 98.25 221 PRO B O 1
ATOM 3739 N N . ALA B 1 222 ? -1.05 -21.516 -12.656 1 98.5 222 ALA B N 1
ATOM 3740 C CA . ALA B 1 222 ? -1.312 -20.172 -13.133 1 98.5 222 ALA B CA 1
ATOM 3741 C C . ALA B 1 222 ? -0.018 -19.375 -13.258 1 98.5 222 ALA B C 1
ATOM 3743 O O . ALA B 1 222 ? 0.144 -18.578 -14.188 1 98.5 222 ALA B O 1
ATOM 3744 N N . TRP B 1 223 ? 0.895 -19.578 -12.344 1 98.75 223 TRP B N 1
ATOM 3745 C CA . TRP B 1 223 ? 2.178 -18.875 -12.422 1 98.75 223 TRP B CA 1
ATOM 3746 C C . TRP B 1 223 ? 2.99 -19.375 -13.617 1 98.75 223 TRP B C 1
ATOM 3748 O O . TRP B 1 223 ? 3.619 -18.578 -14.312 1 98.75 223 TRP B O 1
ATOM 3758 N N . LYS B 1 224 ? 3.039 -20.625 -13.828 1 98.69 224 LYS B N 1
ATOM 3759 C CA . LYS B 1 224 ? 3.787 -21.172 -14.953 1 98.69 224 LYS B CA 1
ATOM 3760 C C . LYS B 1 224 ? 3.32 -20.547 -16.266 1 98.69 224 LYS B C 1
ATOM 3762 O O . LYS B 1 224 ? 4.137 -20.219 -17.141 1 98.69 224 LYS B O 1
ATOM 3767 N N . GLU B 1 225 ? 2.047 -20.391 -16.359 1 98.62 225 GLU B N 1
ATOM 3768 C CA . GLU B 1 225 ? 1.504 -19.75 -17.562 1 98.62 225 GLU B CA 1
ATOM 3769 C C . GLU B 1 225 ? 1.882 -18.281 -17.625 1 98.62 225 GLU B C 1
ATOM 3771 O O . GLU B 1 225 ? 2.273 -17.781 -18.688 1 98.62 225 GLU B O 1
ATOM 3776 N N . ALA B 1 226 ? 1.733 -17.547 -16.516 1 98.75 226 ALA B N 1
ATOM 3777 C CA . ALA B 1 226 ? 2.094 -16.141 -16.469 1 98.75 226 ALA B CA 1
ATOM 3778 C C . ALA B 1 226 ? 3.578 -15.938 -16.766 1 98.75 226 ALA B C 1
ATOM 3780 O O . ALA B 1 226 ? 3.955 -15.023 -17.5 1 98.75 226 ALA B O 1
ATOM 3781 N N . CYS B 1 227 ? 4.367 -16.797 -16.172 1 98.44 227 CYS B N 1
ATOM 3782 C CA . CYS B 1 227 ? 5.812 -16.734 -16.359 1 98.44 227 CYS B CA 1
ATOM 3783 C C . CYS B 1 227 ? 6.191 -16.984 -17.812 1 98.44 227 CYS B C 1
ATOM 3785 O O . CYS B 1 227 ? 7.129 -16.359 -18.328 1 98.44 227 CYS B O 1
ATOM 3787 N N . ALA B 1 228 ? 5.488 -17.875 -18.453 1 98.38 228 ALA B N 1
ATOM 3788 C CA . ALA B 1 228 ? 5.75 -18.156 -19.859 1 98.38 228 ALA B CA 1
ATOM 3789 C C . ALA B 1 228 ? 5.48 -16.922 -20.719 1 98.38 228 ALA B C 1
ATOM 3791 O O . ALA B 1 228 ? 6.195 -16.672 -21.688 1 98.38 228 ALA B O 1
ATOM 3792 N N . LEU B 1 229 ? 4.41 -16.172 -20.375 1 98.5 229 LEU B N 1
ATOM 3793 C CA . LEU B 1 229 ? 4.137 -14.922 -21.062 1 98.5 229 LEU B CA 1
ATOM 3794 C C . LEU B 1 229 ? 5.297 -13.945 -20.922 1 98.5 229 LEU B C 1
ATOM 3796 O O . LEU B 1 229 ? 5.715 -13.32 -21.891 1 98.5 229 LEU B O 1
ATOM 3800 N N . MET B 1 230 ? 5.781 -13.852 -19.734 1 97.88 230 MET B N 1
ATOM 3801 C CA . MET B 1 230 ? 6.879 -12.938 -19.438 1 97.88 230 MET B CA 1
ATOM 3802 C C . MET B 1 230 ? 8.156 -13.359 -20.156 1 97.88 230 MET B C 1
ATOM 3804 O O . MET B 1 230 ? 8.836 -12.523 -20.766 1 97.88 230 MET B O 1
ATOM 3808 N N . ASP B 1 231 ? 8.469 -14.633 -20.125 1 97.19 231 ASP B N 1
ATOM 3809 C CA . ASP B 1 231 ? 9.672 -15.172 -20.734 1 97.19 231 ASP B CA 1
ATOM 3810 C C . ASP B 1 231 ? 9.672 -14.938 -22.25 1 97.19 231 ASP B C 1
ATOM 3812 O O . ASP B 1 231 ? 10.703 -14.562 -22.812 1 97.19 231 ASP B O 1
ATOM 3816 N N . LYS B 1 232 ? 8.555 -15.211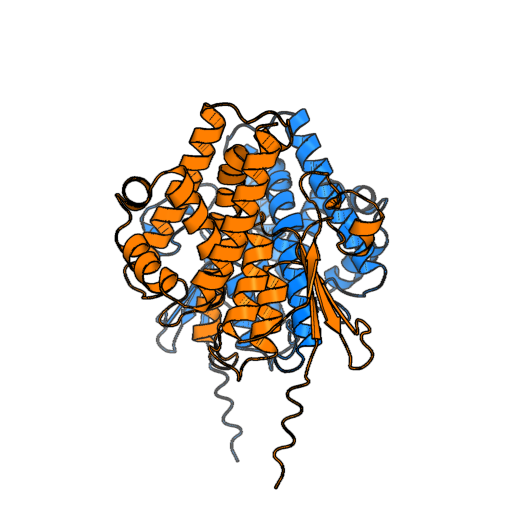 -22.812 1 97.62 232 LYS B N 1
ATOM 3817 C CA . LYS B 1 232 ? 8.438 -14.992 -24.266 1 97.62 232 LYS B CA 1
ATOM 3818 C C . LYS B 1 232 ? 8.664 -13.523 -24.609 1 97.62 232 LYS B C 1
ATOM 3820 O O . LYS B 1 232 ? 9.367 -13.219 -25.578 1 97.62 232 LYS B O 1
ATOM 3825 N N . ALA B 1 233 ? 8.055 -12.617 -23.844 1 96.94 233 ALA B N 1
ATOM 3826 C CA . ALA B 1 233 ? 8.203 -11.188 -24.078 1 96.94 233 ALA B CA 1
ATOM 3827 C C . ALA B 1 233 ? 9.648 -10.742 -23.875 1 96.94 233 ALA B C 1
ATOM 3829 O O . ALA B 1 233 ? 10.164 -9.922 -24.656 1 96.94 233 ALA B O 1
ATOM 3830 N N . MET B 1 234 ? 10.289 -11.242 -22.891 1 94.62 234 MET B N 1
ATOM 3831 C CA . MET B 1 234 ? 11.672 -10.898 -22.594 1 94.62 234 MET B CA 1
ATOM 3832 C C . MET B 1 234 ? 12.609 -11.391 -23.688 1 94.62 234 MET B C 1
ATOM 3834 O O . MET B 1 234 ? 13.586 -10.719 -24.016 1 94.62 234 MET B O 1
ATOM 3838 N N . GLU B 1 235 ? 12.336 -12.539 -24.156 1 94.25 235 GLU B N 1
ATOM 3839 C CA . GLU B 1 235 ? 13.133 -13.078 -25.25 1 94.25 235 GLU B CA 1
ATOM 3840 C C . GLU B 1 235 ? 13.039 -12.195 -26.484 1 94.25 235 GLU B C 1
ATOM 3842 O O . GLU B 1 235 ? 14.047 -11.922 -27.141 1 94.25 235 GLU B O 1
ATOM 3847 N N . VAL B 1 236 ? 11.828 -11.797 -26.797 1 93.44 236 VAL B N 1
ATOM 3848 C CA . VAL B 1 236 ? 11.609 -10.914 -27.938 1 93.44 236 VAL B CA 1
ATOM 3849 C C . VAL B 1 236 ? 12.352 -9.594 -27.719 1 93.44 236 VAL B C 1
ATOM 3851 O O . VAL B 1 236 ? 12.961 -9.062 -28.656 1 93.44 236 VAL B O 1
ATOM 3854 N N . MET B 1 237 ? 12.312 -9.07 -26.547 1 92.44 237 MET B N 1
ATOM 3855 C CA . MET B 1 237 ? 12.992 -7.824 -26.203 1 92.44 237 MET B CA 1
ATOM 3856 C C . MET B 1 237 ? 14.5 -7.957 -26.406 1 92.44 237 MET B C 1
ATOM 3858 O O . MET B 1 237 ? 15.133 -7.074 -26.984 1 92.44 237 MET B O 1
ATOM 3862 N N . ARG B 1 238 ? 15.047 -9.062 -25.984 1 89.56 238 ARG B N 1
ATOM 3863 C CA . ARG B 1 238 ? 16.484 -9.305 -26.094 1 89.56 238 ARG B CA 1
ATOM 3864 C C . ARG B 1 238 ? 16.906 -9.438 -27.547 1 89.56 238 ARG B C 1
ATOM 3866 O O . ARG B 1 238 ? 17.969 -8.938 -27.938 1 89.56 238 ARG B O 1
ATOM 3873 N N . GLN B 1 239 ? 16.094 -10.07 -28.297 1 89.19 239 GLN B N 1
ATOM 3874 C CA . GLN B 1 239 ? 16.375 -10.258 -29.719 1 89.19 239 GLN B CA 1
ATOM 3875 C C . GLN B 1 239 ? 16.359 -8.922 -30.469 1 89.19 239 GLN B C 1
ATOM 3877 O O . GLN B 1 239 ? 17.172 -8.695 -31.359 1 89.19 239 GLN B O 1
ATOM 3882 N N . ASN B 1 240 ? 15.477 -8.031 -30.047 1 86.19 240 ASN B N 1
ATOM 3883 C CA . ASN B 1 240 ? 15.344 -6.73 -30.688 1 86.19 240 ASN B CA 1
ATOM 3884 C C . ASN B 1 240 ? 16.469 -5.781 -30.266 1 86.19 240 ASN B C 1
ATOM 3886 O O . ASN B 1 240 ? 16.844 -4.891 -31.031 1 86.19 240 ASN B O 1
ATOM 3890 N N . ALA B 1 241 ? 16.953 -5.934 -29.109 1 79.88 241 ALA B N 1
ATOM 3891 C CA . ALA B 1 241 ? 18.016 -5.078 -28.594 1 79.88 241 ALA B CA 1
ATOM 3892 C C . ALA B 1 241 ? 19.359 -5.449 -29.203 1 79.88 241 ALA B C 1
ATOM 3894 O O . ALA B 1 241 ? 20.25 -4.605 -29.328 1 79.88 241 ALA B O 1
ATOM 3895 N N . ALA B 1 242 ? 19.516 -6.766 -29.594 1 75.06 242 ALA B N 1
ATOM 3896 C CA . ALA B 1 242 ? 20.766 -7.25 -30.188 1 75.06 242 ALA B CA 1
ATOM 3897 C C . ALA B 1 242 ? 20.875 -6.852 -31.656 1 75.06 242 ALA B C 1
ATOM 3899 O O . ALA B 1 242 ? 21.953 -6.914 -32.25 1 75.06 242 ALA B O 1
ATOM 3900 N N . LYS B 1 243 ? 20 -6.25 -32.438 1 67.56 243 LYS B N 1
ATOM 3901 C CA . LYS B 1 243 ? 20.047 -5.812 -33.812 1 67.56 243 LYS B CA 1
ATOM 3902 C C . LYS B 1 243 ? 20.438 -4.34 -33.938 1 67.56 243 LYS B C 1
ATOM 3904 O O . LYS B 1 243 ? 21.188 -3.955 -34.812 1 67.56 243 LYS B O 1
#

Secondary structure (DSSP, 8-state):
----------EEEEEE-TTSHHHHHHHHHHHHTT---EEEE--GGGTGGGSHHHHHH-TTS-S-EEEEE-TTS-EEEEEESHHHHHHHHHHHTTTSS---S--TT-HHHHHHHHHHHHHIIIIIIHHHHHHHIIIIIHHHHTPPPPPHHHHHHHHHHHHHHHHHHHHHHTS-SBTTBSS--HHHHHHHHHHHHHHHHH-HHHHTTT-HHHHHHHHHHTT-HHHHHHHHHHHHHHHHHHHHH--/----------EEEEEE-TTSHHHHHHHHHHHHTT---EEEE--GGGTGGGSHHHHHH-TTS-S-EEEEE-TTS-EEEEEESHHHHHHHHHHHTTTSS---S--TT-HHHHHHHHHHHHHIIIIIIHHHHHHHIIIIIHHHHTPPPPPHHHHHHHHHHHHHHHHHHHHHHTS-SBTTBSS--HHHHHHHHHHHHHHHHH-HHHHTTT-HHHHHHHHHHTT-HHHHHHHHHHHHHHHHHHHHH--

InterPro domains:
  IPR004045 Glutathione S-transferase, N-terminal [PF13417] (14-94)
  IPR004045 Glutathione S-transferase, N-terminal [PS50404] (10-97)
  IPR004046 Glutathione S-transferase, C-terminal [PF00043] (146-221)
  IPR010987 Glutathione S-transferase, C-terminal-like [PS50405] (106-243)
  IPR036249 Thioredoxin-like superfamily [SSF52833] (11-102)
  IPR036282 Glutathione S-transferase, C-terminal domain superfamily [SSF47616] (88-234)
  IPR040079 Glutathione transferase family [SFLDS00019] (13-218)

Nearest PDB structures (foldseek):
  5f06-assembly1_B  TM=9.279E-01  e=2.908E-14  Populus trichocarpa
  5a4u-assembly1_A  TM=9.191E-01  e=3.535E-14  Arabidopsis thaliana
  8ix7-assembly1_A  TM=8.886E-01  e=9.021E-15  Oryza sativa Indica Group
  1jzr-assembly1_B  TM=8.295E-01  e=1.699E-09  Saccharomyces cerevisiae
  1k0b-assembly2_C  TM=8.324E-01  e=5.477E-09  Saccharomyces cerevisiae

pLDDT: mean 94.06, std 12.08, range [19.94, 98.88]